Protein AF-A0A1V5UST1-F1 (afdb_monomer)

Secondary structure (DSSP, 8-state):
---EE-SHHHHHHHHHHHHHH-GGGBHHHHHHHHHHT---SS--EEEEEPP-TT--PPPPSSS-PPPEE--SSHHHHHHHHHHHHTTGGGGGTPPB--EE----STTTTGGGGT--EEGGGTTEE-TT----HHHHHTSPPP-TTSTTHHHHHHHHHHHHHHS-TTSEEPPP----HHHHHHHHHGGGGGTHHHH-HHHHHHHHHHHHHHHHHHHHHHHHHH-TTTB-HHHHH--EEE--GGGGS-HHHIIIIIHHHHHHHHHHSSSEEEE-TT-HHHHHHHHHH-TTEEEEEE-----TTSS----HHHHHHHHTTS--EEEEEEEPPTT-HHHHHHHHHHHHTT-S-EEEEEEETT--GGGHHHHHHHHHHHHHHHHHHH--

Mean predicted aligned error: 3.85 Å

pLDDT: mean 93.82, std 6.82, range [55.47, 98.75]

Nearest PDB structures (foldseek):
  5gqd-assembly1_B  TM=5.540E-01  e=2.462E-01  Streptomyces olivaceoviridis
  5gqe-assembly1_A  TM=5.355E-01  e=2.601E-01  Streptomyces olivaceoviridis
  1isz-assembly1_A  TM=5.751E-01  e=4.044E-01  Streptomyces olivaceoviridis
  1v6u-assembly1_B  TM=5.631E-01  e=7.417E-01  Streptomyces olivaceoviridis
  3n3a-assembly1_C  TM=2.965E-01  e=8.752E-01  Escherichia coli K-12

Structure (mmCIF, N/CA/C/O backbone):
data_AF-A0A1V5UST1-F1
#
_entry.id   AF-A0A1V5UST1-F1
#
loop_
_atom_site.group_PDB
_atom_site.id
_atom_site.type_symbol
_atom_site.label_atom_id
_atom_site.label_alt_id
_atom_site.label_comp_id
_atom_site.label_asym_id
_atom_site.label_entity_id
_atom_site.label_seq_id
_atom_site.pdbx_PDB_ins_code
_atom_site.Cartn_x
_atom_site.Cartn_y
_atom_site.Cartn_z
_atom_site.occupancy
_atom_site.B_iso_or_equiv
_atom_site.auth_seq_id
_atom_site.auth_comp_id
_atom_site.auth_asym_id
_atom_site.auth_atom_id
_atom_site.pdbx_PDB_model_num
ATOM 1 N N . MET A 1 1 ? -13.235 21.305 25.704 1.00 62.50 1 MET A N 1
ATOM 2 C CA . MET A 1 1 ? -11.859 21.741 25.385 1.00 62.50 1 MET A CA 1
ATOM 3 C C . MET A 1 1 ? -11.187 20.579 24.690 1.00 62.50 1 MET A C 1
ATOM 5 O O . MET A 1 1 ? -11.331 19.469 25.188 1.00 62.50 1 MET A O 1
ATOM 9 N N . ASN A 1 2 ? -10.539 20.810 23.550 1.00 85.31 2 ASN A N 1
ATOM 10 C CA . ASN A 1 2 ? -9.774 19.757 22.883 1.00 85.31 2 ASN A CA 1
ATOM 11 C C . ASN A 1 2 ? -8.588 19.376 23.776 1.00 85.31 2 ASN A C 1
ATOM 13 O O . ASN A 1 2 ? -7.996 20.248 24.414 1.00 85.31 2 ASN A O 1
ATOM 17 N N . LEU A 1 3 ? -8.285 18.081 23.866 1.00 93.94 3 LEU A N 1
ATOM 18 C CA . LEU A 1 3 ? -7.100 17.597 24.569 1.00 93.94 3 LEU A CA 1
ATOM 19 C C . LEU A 1 3 ? -5.856 18.216 23.914 1.00 93.94 3 LEU A C 1
ATOM 21 O O . LEU A 1 3 ? -5.727 18.167 22.693 1.00 93.94 3 LEU A O 1
ATOM 25 N N . GLN A 1 4 ? -4.967 18.798 24.720 1.00 97.25 4 GLN A N 1
ATOM 26 C CA . GLN A 1 4 ? -3.701 19.371 24.260 1.00 97.25 4 GLN A CA 1
ATOM 27 C C . GLN A 1 4 ? -2.542 18.513 24.758 1.00 97.25 4 GLN A C 1
ATOM 29 O O . GLN A 1 4 ? -2.404 18.325 25.967 1.00 97.25 4 GLN A O 1
ATOM 34 N N . LEU A 1 5 ? -1.711 18.037 23.836 1.00 98.00 5 LEU A N 1
ATOM 35 C CA . LEU A 1 5 ? -0.495 17.281 24.122 1.00 98.00 5 LEU A CA 1
ATOM 36 C C . LEU A 1 5 ? 0.701 18.231 24.117 1.00 98.00 5 LEU A C 1
ATOM 38 O O . LEU A 1 5 ? 0.893 18.998 23.174 1.00 98.00 5 LEU A O 1
ATOM 42 N N . LYS A 1 6 ? 1.499 18.192 25.178 1.00 98.06 6 LYS A N 1
ATOM 43 C CA . LYS A 1 6 ? 2.580 19.144 25.469 1.00 98.06 6 LYS A CA 1
ATOM 44 C C . LYS A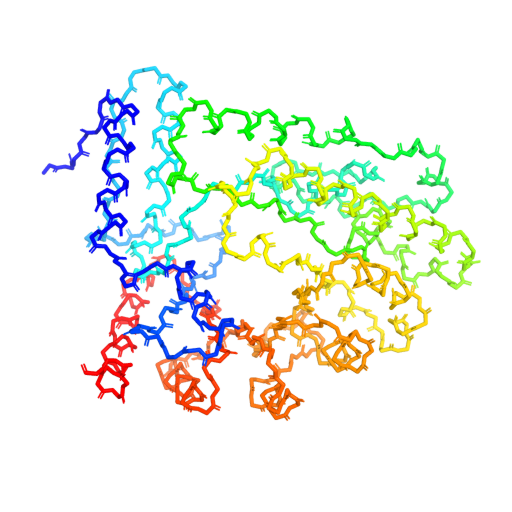 1 6 ? 3.974 18.539 25.339 1.00 98.06 6 LYS A C 1
ATOM 46 O O . LYS A 1 6 ? 4.952 19.260 25.518 1.00 98.06 6 LYS A O 1
ATOM 51 N N . SER A 1 7 ? 4.070 17.248 25.025 1.00 98.31 7 SER A N 1
ATOM 52 C CA . SER A 1 7 ? 5.328 16.561 24.720 1.00 98.31 7 SER A CA 1
ATOM 53 C C . SER A 1 7 ? 5.111 15.375 23.778 1.00 98.31 7 SER A C 1
ATOM 55 O O . SER A 1 7 ? 3.993 14.867 23.641 1.00 98.31 7 SER A O 1
ATOM 57 N N . LEU A 1 8 ? 6.192 14.892 23.166 1.00 98.44 8 LEU A N 1
ATOM 58 C CA . LEU A 1 8 ? 6.195 13.660 22.379 1.00 98.44 8 LEU A CA 1
ATOM 59 C C . LEU A 1 8 ? 5.793 12.447 23.226 1.00 98.44 8 LEU A C 1
ATOM 61 O O . LEU A 1 8 ? 5.056 11.590 22.750 1.00 98.44 8 LEU A O 1
ATOM 65 N N . SER A 1 9 ? 6.220 12.391 24.489 1.00 98.56 9 SER A N 1
ATOM 66 C CA . SER A 1 9 ? 5.853 11.303 25.405 1.00 98.56 9 SER A CA 1
ATOM 67 C C . SER A 1 9 ? 4.337 11.231 25.628 1.00 98.56 9 SER A C 1
ATOM 69 O O . SER A 1 9 ? 3.744 10.158 25.514 1.00 98.56 9 SER A O 1
ATOM 71 N N . GLU A 1 10 ? 3.687 12.381 25.851 1.00 98.56 10 GLU A N 1
ATOM 72 C CA . GLU A 1 10 ? 2.223 12.453 25.962 1.00 98.56 10 GLU A CA 1
ATOM 73 C C . GLU A 1 10 ? 1.537 11.990 24.667 1.00 98.56 10 GLU A C 1
ATOM 75 O O . GLU A 1 10 ? 0.551 11.255 24.724 1.00 98.56 10 GLU A O 1
ATOM 80 N N . ALA A 1 11 ? 2.071 12.363 23.500 1.00 98.56 11 ALA A N 1
ATOM 81 C CA . ALA A 1 11 ? 1.540 11.939 22.205 1.00 98.56 11 ALA A CA 1
ATOM 82 C C . ALA A 1 11 ? 1.676 10.429 21.964 1.00 98.56 11 ALA A C 1
ATOM 84 O O . ALA A 1 11 ? 0.726 9.791 21.505 1.00 98.56 11 ALA A O 1
ATOM 85 N N . ILE A 1 12 ? 2.826 9.848 22.310 1.00 98.75 12 ILE A N 1
ATOM 86 C CA . ILE A 1 12 ? 3.083 8.404 22.246 1.00 98.75 12 ILE A CA 1
ATOM 87 C C . ILE A 1 12 ? 2.102 7.657 23.148 1.00 98.75 12 ILE A C 1
ATOM 89 O O . ILE A 1 12 ? 1.426 6.734 22.692 1.00 98.75 12 ILE A O 1
ATOM 93 N N . GLN A 1 13 ? 1.985 8.077 24.410 1.00 98.69 13 GLN A N 1
ATOM 94 C CA . GLN A 1 13 ? 1.100 7.438 25.377 1.00 98.69 13 GLN A CA 1
ATOM 95 C C . GLN A 1 13 ? -0.365 7.523 24.942 1.00 98.69 13 GLN A C 1
ATOM 97 O O . GLN A 1 13 ? -1.060 6.508 24.953 1.00 98.69 13 GLN A O 1
ATOM 102 N N . TRP A 1 14 ? -0.823 8.706 24.527 1.00 98.25 14 TRP A N 1
ATOM 103 C CA . TRP A 1 14 ? -2.184 8.893 24.030 1.00 98.25 14 TRP A CA 1
ATOM 104 C C . TRP A 1 14 ? -2.473 7.984 22.833 1.00 98.25 14 TRP A C 1
ATOM 106 O O . TRP A 1 14 ? -3.522 7.344 22.789 1.00 98.25 14 TRP A O 1
ATOM 116 N N . THR A 1 15 ? -1.534 7.888 21.889 1.00 98.56 15 THR A N 1
ATOM 117 C CA . THR A 1 15 ? -1.684 7.072 20.678 1.00 98.56 15 THR A CA 1
ATOM 118 C C . THR A 1 15 ? -1.804 5.586 21.019 1.00 98.56 15 THR A C 1
ATOM 120 O O . THR A 1 15 ? -2.719 4.923 20.536 1.00 98.56 15 THR A O 1
ATOM 123 N N . LEU A 1 16 ? -0.939 5.065 21.899 1.00 98.56 16 LEU A N 1
ATOM 124 C CA . LEU A 1 16 ? -0.992 3.665 22.339 1.00 98.56 16 LEU A CA 1
ATOM 125 C C . LEU A 1 16 ? -2.285 3.346 23.092 1.00 98.56 16 LEU A C 1
ATOM 127 O O . LEU A 1 16 ? -2.930 2.343 22.802 1.00 98.56 16 LEU A O 1
ATOM 131 N N . GLN A 1 17 ? -2.680 4.206 24.034 1.00 98.25 17 GLN A N 1
ATOM 132 C CA . GLN A 1 17 ? -3.914 4.024 24.803 1.00 98.25 17 GLN A CA 1
ATOM 133 C C . GLN A 1 17 ? -5.150 4.071 23.907 1.00 98.25 17 GLN A C 1
ATOM 135 O O . GLN A 1 17 ? -6.074 3.285 24.091 1.00 98.25 17 GLN A O 1
ATOM 140 N N . THR A 1 18 ? -5.152 4.969 22.924 1.00 98.00 18 THR A N 1
ATOM 141 C CA . THR A 1 18 ? -6.218 5.067 21.928 1.00 98.00 18 THR A CA 1
ATOM 142 C C . THR A 1 18 ? -6.311 3.788 21.107 1.00 98.00 18 THR A C 1
ATOM 144 O O . THR A 1 18 ? -7.387 3.213 21.008 1.00 98.00 18 THR A O 1
ATOM 147 N N . PHE A 1 19 ? -5.195 3.310 20.555 1.00 97.88 19 PHE A N 1
ATOM 148 C CA . PHE A 1 19 ? -5.190 2.086 19.758 1.00 97.88 19 PHE A CA 1
ATOM 149 C C . PHE A 1 19 ? -5.654 0.870 20.576 1.00 97.88 19 PHE A C 1
ATOM 151 O O . PHE A 1 19 ? -6.506 0.111 20.129 1.00 97.88 19 PHE A O 1
ATOM 158 N N . GLN A 1 20 ? -5.185 0.742 21.822 1.00 97.56 20 GLN A N 1
ATOM 159 C CA . GLN A 1 20 ? -5.613 -0.314 22.748 1.00 97.56 20 GLN A CA 1
ATOM 160 C C . GLN A 1 20 ? -7.101 -0.244 23.119 1.00 97.56 20 GLN A C 1
ATOM 162 O O . GLN A 1 20 ? -7.693 -1.274 23.434 1.00 97.56 20 GLN A O 1
ATOM 167 N N . ALA A 1 21 ? -7.703 0.947 23.105 1.00 97.44 21 ALA A N 1
ATOM 168 C CA . ALA A 1 21 ? -9.131 1.134 23.354 1.00 97.44 21 ALA A CA 1
ATOM 169 C C . ALA A 1 21 ? -10.012 0.774 22.144 1.00 97.44 21 ALA A C 1
ATOM 171 O O . ALA A 1 21 ? -11.225 0.667 22.309 1.00 97.44 21 ALA A O 1
ATOM 172 N N . HIS A 1 22 ? -9.406 0.572 20.969 1.00 96.88 22 HIS A N 1
ATOM 173 C CA . HIS A 1 22 ? -10.076 0.241 19.711 1.00 96.88 22 HIS A CA 1
ATOM 174 C C . HIS A 1 22 ? -9.526 -1.049 19.088 1.00 96.88 22 HIS A C 1
ATOM 176 O O . HIS A 1 22 ? -9.090 -1.038 17.930 1.00 96.88 22 HIS A O 1
ATOM 182 N N . PRO A 1 23 ? -9.528 -2.181 19.820 1.00 96.44 23 PRO A N 1
ATOM 183 C CA . PRO A 1 23 ? -9.048 -3.443 19.270 1.00 96.44 23 PRO A CA 1
ATOM 184 C C . PRO A 1 23 ? -9.829 -3.824 18.004 1.00 96.44 23 PRO A C 1
ATOM 186 O O . PRO A 1 23 ? -9.244 -4.367 17.075 1.00 96.44 23 PRO A O 1
ATOM 189 N N . GLU A 1 24 ? -11.104 -3.428 17.897 1.00 95.50 24 GLU A N 1
ATOM 190 C CA . GLU A 1 24 ? -11.960 -3.645 16.728 1.00 95.50 24 GLU A CA 1
ATOM 191 C C . GLU A 1 24 ? -11.518 -2.964 15.436 1.00 95.50 24 GLU A C 1
ATOM 193 O O . GLU A 1 24 ? -12.075 -3.222 14.362 1.00 95.50 24 GLU A O 1
ATOM 198 N N . ARG A 1 25 ? -10.513 -2.096 15.537 1.00 96.31 25 ARG A N 1
ATOM 199 C CA . ARG A 1 25 ? -9.907 -1.370 14.426 1.00 96.31 25 ARG A CA 1
ATOM 200 C C . ARG A 1 25 ? -8.466 -1.792 14.172 1.00 96.31 25 ARG A C 1
ATOM 202 O O . ARG A 1 25 ? -7.830 -1.186 13.321 1.00 96.31 25 ARG A O 1
ATOM 209 N N . ASP A 1 26 ? -7.949 -2.817 14.842 1.00 97.12 26 ASP A N 1
ATOM 210 C CA . ASP A 1 26 ? -6.608 -3.334 14.574 1.00 97.12 26 ASP A CA 1
ATOM 211 C C . ASP A 1 26 ? -6.561 -4.080 13.229 1.00 97.12 26 ASP A C 1
ATOM 213 O O . ASP A 1 26 ? -7.007 -5.228 13.106 1.00 97.12 26 ASP A O 1
ATOM 217 N N . TYR A 1 27 ? -6.017 -3.414 12.206 1.00 96.62 27 TYR A N 1
ATOM 218 C CA . TYR A 1 27 ? -5.862 -4.009 10.882 1.00 96.62 27 TYR A CA 1
ATOM 219 C C . TYR A 1 27 ? -4.876 -5.179 10.882 1.00 96.62 27 TYR A C 1
ATOM 221 O O . TYR A 1 27 ? -5.142 -6.174 10.216 1.00 96.62 27 TYR A O 1
ATOM 229 N N . ASP A 1 28 ? -3.762 -5.090 11.613 1.00 96.06 28 ASP A N 1
ATOM 230 C CA . ASP A 1 28 ? -2.690 -6.094 11.552 1.00 96.06 28 ASP A CA 1
ATOM 231 C C . ASP A 1 28 ? -3.187 -7.435 12.108 1.00 96.06 28 ASP A C 1
ATOM 233 O O . ASP A 1 28 ? -3.050 -8.475 11.460 1.00 96.06 28 ASP A O 1
ATOM 237 N N . THR A 1 29 ? -3.897 -7.395 13.242 1.00 96.31 29 THR A N 1
ATOM 238 C CA . THR A 1 29 ? -4.569 -8.575 13.809 1.00 96.31 29 THR A CA 1
ATOM 239 C C . THR A 1 29 ? -5.602 -9.151 12.837 1.00 96.31 29 THR A C 1
ATOM 241 O O . THR A 1 29 ? -5.672 -10.368 12.634 1.00 96.31 29 THR A O 1
ATOM 244 N N . ALA A 1 30 ? -6.421 -8.301 12.213 1.00 95.44 30 ALA A N 1
ATOM 245 C CA . ALA A 1 30 ? -7.429 -8.766 11.269 1.00 95.44 30 ALA A CA 1
ATOM 246 C C . ALA A 1 30 ? -6.804 -9.405 10.025 1.00 95.44 30 ALA A C 1
ATOM 248 O O . ALA A 1 30 ? -7.239 -10.473 9.589 1.00 95.44 30 ALA A O 1
ATOM 249 N N . PHE A 1 31 ? -5.762 -8.788 9.483 1.00 96.00 31 PHE A N 1
ATOM 250 C CA . PHE A 1 31 ? -5.012 -9.295 8.350 1.00 96.00 31 PHE A CA 1
ATOM 251 C C . PHE A 1 31 ? -4.365 -10.644 8.677 1.00 96.00 31 PHE A C 1
ATOM 253 O O . PHE A 1 31 ? -4.507 -11.591 7.907 1.00 96.00 31 PHE A O 1
ATOM 260 N N . GLU A 1 32 ? -3.725 -10.782 9.841 1.00 97.12 32 GLU A N 1
ATOM 261 C CA . GLU A 1 32 ? -3.116 -12.039 10.284 1.00 97.12 32 GLU A CA 1
ATOM 262 C C . GLU A 1 32 ? -4.150 -13.171 10.396 1.00 97.12 32 GLU A C 1
ATOM 264 O O . GLU A 1 32 ? -3.914 -14.288 9.924 1.00 97.12 32 GLU A O 1
ATOM 269 N N . LEU A 1 33 ? -5.318 -12.902 10.985 1.00 96.75 33 LEU A N 1
ATOM 270 C CA . LEU A 1 33 ? -6.403 -13.884 11.066 1.00 96.75 33 LEU A CA 1
ATOM 271 C C . LEU A 1 33 ? -6.920 -14.263 9.671 1.00 96.75 33 LEU A C 1
ATOM 273 O O . LEU A 1 33 ? -7.087 -15.452 9.390 1.00 96.75 33 LEU A O 1
ATOM 277 N N . ALA A 1 34 ? -7.098 -13.282 8.779 1.00 95.56 34 ALA A N 1
ATOM 278 C CA . ALA A 1 34 ? -7.491 -13.515 7.390 1.00 95.56 34 ALA A CA 1
ATOM 279 C C . ALA A 1 34 ? -6.472 -14.404 6.670 1.00 95.56 34 ALA A C 1
ATOM 281 O O . ALA A 1 34 ? -6.824 -15.412 6.060 1.00 95.56 34 ALA A O 1
ATOM 282 N N . TYR A 1 35 ? -5.190 -14.074 6.804 1.00 96.19 35 TYR A N 1
ATOM 283 C CA . TYR A 1 35 ? -4.079 -14.820 6.236 1.00 96.19 35 TYR A CA 1
ATOM 284 C C . TYR A 1 35 ? -3.985 -16.248 6.785 1.00 96.19 35 TYR A C 1
ATOM 286 O O . TYR A 1 35 ? -3.586 -17.174 6.078 1.00 96.19 35 TYR A O 1
ATOM 294 N N . LYS A 1 36 ? -4.382 -16.482 8.035 1.00 96.19 36 LYS A N 1
ATOM 295 C CA . LYS A 1 36 ? -4.464 -17.832 8.610 1.00 96.19 36 LYS A CA 1
ATOM 296 C C . LYS A 1 36 ? -5.754 -18.565 8.228 1.00 96.19 36 LYS A C 1
ATOM 298 O O . LYS A 1 36 ? -5.834 -19.776 8.420 1.00 96.19 36 LYS A O 1
ATOM 303 N N . GLY A 1 37 ? -6.724 -17.882 7.618 1.00 95.44 37 GLY A N 1
ATOM 304 C CA . GLY A 1 37 ? -8.047 -18.430 7.322 1.00 95.44 37 GLY A CA 1
ATOM 305 C C . GLY A 1 37 ? -8.866 -18.686 8.586 1.00 95.44 37 GLY A C 1
ATOM 306 O O . GLY A 1 37 ? -9.623 -19.653 8.641 1.00 95.44 37 GLY A O 1
ATOM 307 N N . LEU A 1 38 ? -8.671 -17.853 9.607 1.00 95.12 38 LEU A N 1
ATOM 308 C CA . LEU A 1 38 ? -9.370 -17.918 10.883 1.00 95.12 38 LEU A CA 1
ATOM 309 C C . LEU A 1 38 ? -10.504 -16.886 10.927 1.00 95.12 38 LEU A C 1
ATOM 311 O O . LEU A 1 38 ? -10.371 -15.806 10.342 1.00 95.12 38 LEU A O 1
ATOM 315 N N . PRO A 1 39 ? -11.606 -17.186 11.638 1.00 93.38 39 PRO A N 1
ATOM 316 C CA . PRO A 1 39 ? -12.666 -16.214 11.850 1.00 93.38 39 PRO A CA 1
ATOM 317 C C . PRO A 1 39 ? -12.128 -15.002 12.607 1.00 93.38 39 PRO A C 1
ATOM 319 O O . PRO A 1 39 ? -11.247 -15.116 13.465 1.00 93.38 39 PRO A O 1
ATOM 322 N N . ARG A 1 40 ? -12.689 -13.835 12.296 1.00 91.81 40 ARG A N 1
ATOM 323 C CA . ARG A 1 40 ? -12.340 -12.573 12.945 1.00 91.81 40 ARG A CA 1
ATOM 324 C C . ARG A 1 40 ? -13.489 -12.092 13.813 1.00 91.81 40 ARG A C 1
ATOM 326 O O . ARG A 1 40 ? -14.638 -12.262 13.415 1.00 91.81 40 ARG A O 1
ATOM 333 N N . PRO A 1 41 ? -13.196 -11.452 14.954 1.00 89.75 41 PRO A N 1
ATOM 334 C CA . PRO A 1 41 ? -14.240 -10.900 15.809 1.00 89.75 41 PRO A CA 1
ATOM 335 C C . PRO A 1 41 ? -14.943 -9.680 15.191 1.00 89.75 41 PRO A C 1
ATOM 337 O O . PRO A 1 41 ? -16.041 -9.338 15.622 1.00 89.75 41 PRO A O 1
ATOM 340 N N . TRP A 1 42 ? -14.348 -9.046 14.173 1.00 92.25 42 TRP A N 1
ATOM 341 C CA . TRP A 1 42 ? -14.858 -7.826 13.541 1.00 92.25 42 TRP A CA 1
ATOM 342 C C . TRP A 1 42 ? -14.646 -7.867 12.019 1.00 92.25 42 TRP A C 1
ATOM 344 O O . TRP A 1 42 ? -13.720 -8.545 11.550 1.00 92.25 42 TRP A O 1
ATOM 354 N N . PRO A 1 43 ? -15.455 -7.134 11.227 1.00 88.81 43 PRO A N 1
ATOM 355 C CA . PRO A 1 43 ? -15.340 -7.163 9.769 1.00 88.81 43 PRO A CA 1
ATOM 356 C C . PRO A 1 43 ? -14.028 -6.528 9.288 1.00 88.81 43 PRO A C 1
ATOM 358 O O . PRO A 1 43 ? -13.408 -7.058 8.365 1.00 88.81 43 PRO A O 1
ATOM 361 N N . VAL A 1 44 ? -13.595 -5.444 9.952 1.00 85.94 44 VAL A N 1
ATOM 362 C CA . VAL A 1 44 ? -12.402 -4.634 9.638 1.00 85.94 44 VAL A CA 1
ATOM 363 C C . VAL A 1 44 ? -12.384 -4.245 8.157 1.00 85.94 44 VAL A C 1
ATOM 365 O O . VAL A 1 44 ? -11.574 -4.721 7.366 1.00 85.94 44 VAL A O 1
ATOM 368 N N . ILE A 1 45 ? -13.345 -3.397 7.784 1.00 94.56 45 ILE A N 1
ATOM 369 C CA . ILE A 1 45 ? -13.512 -2.880 6.422 1.00 94.56 45 ILE A CA 1
ATOM 370 C C . ILE A 1 45 ? -13.022 -1.440 6.318 1.00 94.56 45 ILE A C 1
ATOM 372 O O . ILE A 1 45 ? -13.306 -0.619 7.190 1.00 94.56 45 ILE A O 1
ATOM 376 N N . TYR A 1 46 ? -12.322 -1.123 5.235 1.00 96.00 46 TYR A N 1
ATOM 377 C CA . TYR A 1 46 ? -11.894 0.242 4.949 1.00 96.00 46 TYR A CA 1
ATOM 378 C C . TYR A 1 46 ? -12.899 0.927 4.020 1.00 96.00 46 TYR A C 1
ATOM 380 O O . TYR A 1 46 ? -13.218 0.391 2.963 1.00 96.00 46 TYR A O 1
ATOM 388 N N . LEU A 1 47 ? -13.393 2.107 4.390 1.00 95.62 47 LEU A N 1
ATOM 389 C CA . LEU A 1 47 ? -14.259 2.948 3.565 1.00 95.62 47 LEU A CA 1
ATOM 390 C C . LEU A 1 47 ? -13.561 4.278 3.272 1.00 95.62 47 LEU A C 1
ATOM 392 O O . LEU A 1 47 ? -13.276 5.051 4.189 1.00 95.62 47 LEU A O 1
ATOM 396 N N . SER A 1 48 ? -13.308 4.580 2.000 1.00 91.75 48 SER A N 1
ATOM 397 C CA . SER A 1 48 ? -12.694 5.845 1.585 1.00 91.75 48 SER A CA 1
ATOM 398 C C . SER A 1 48 ? -13.605 6.717 0.737 1.00 91.75 48 SER A C 1
ATOM 400 O O . SER A 1 48 ? -14.324 6.256 -0.149 1.00 91.75 48 SER A O 1
ATOM 402 N N . GLU A 1 49 ? -13.515 8.020 1.003 1.00 89.00 49 GLU A N 1
ATOM 403 C CA . GLU A 1 49 ? -13.909 9.067 0.063 1.00 89.00 49 GLU A CA 1
ATOM 404 C C . GLU A 1 49 ? -12.926 9.123 -1.115 1.00 89.00 49 GLU A C 1
ATOM 406 O O . GLU A 1 49 ? -11.749 8.773 -0.974 1.00 89.00 49 GLU A O 1
ATOM 411 N N . TRP A 1 50 ? -13.393 9.583 -2.273 1.00 82.06 50 TRP A N 1
ATOM 412 C CA . TRP A 1 50 ? -12.521 9.798 -3.420 1.00 82.06 50 TRP A CA 1
ATOM 413 C C . TRP A 1 50 ? -11.682 11.058 -3.203 1.00 82.06 50 TRP A C 1
ATOM 415 O O . TRP A 1 50 ? -12.206 12.130 -2.886 1.00 82.06 50 TRP A O 1
ATOM 425 N N . PHE A 1 51 ? -10.367 10.964 -3.399 1.00 80.38 51 PHE A N 1
ATOM 426 C CA . PHE A 1 51 ? -9.515 12.143 -3.316 1.00 80.38 51 PHE A CA 1
ATOM 427 C C . PHE A 1 51 ? -9.723 13.030 -4.545 1.00 80.38 51 PHE A C 1
ATOM 429 O O . PHE A 1 51 ? -9.425 12.632 -5.672 1.00 80.38 51 PHE A O 1
ATOM 436 N N . ARG A 1 52 ? -10.190 14.262 -4.328 1.00 79.62 52 ARG A N 1
ATOM 437 C CA . ARG A 1 52 ? -10.239 15.289 -5.371 1.00 79.62 52 ARG A CA 1
ATOM 438 C C . ARG A 1 52 ? -9.512 16.543 -4.929 1.00 79.62 52 ARG A C 1
ATOM 440 O O . ARG A 1 52 ? -9.729 17.046 -3.830 1.00 79.62 52 ARG A O 1
ATOM 447 N N . THR A 1 53 ? -8.681 17.075 -5.816 1.00 78.88 53 THR A N 1
ATOM 448 C CA . THR A 1 53 ? -7.952 18.327 -5.583 1.00 78.88 53 THR A CA 1
ATOM 449 C C . THR A 1 53 ? -8.877 19.544 -5.534 1.00 78.88 53 THR A C 1
ATOM 451 O O . THR A 1 53 ? -8.528 20.539 -4.904 1.00 78.88 53 THR A O 1
ATOM 454 N N . ASP A 1 54 ? -10.062 19.464 -6.148 1.00 84.06 54 ASP A N 1
ATOM 455 C CA . ASP A 1 54 ? -11.087 20.512 -6.132 1.00 84.06 54 ASP A CA 1
ATOM 456 C C . ASP A 1 54 ? -12.073 20.401 -4.952 1.00 84.06 54 ASP A C 1
ATOM 458 O O . ASP A 1 54 ? -12.875 21.315 -4.737 1.00 84.06 54 ASP A O 1
ATOM 462 N N . ASP A 1 55 ? -12.002 19.334 -4.143 1.00 82.50 55 ASP A N 1
ATOM 463 C CA . ASP A 1 55 ? -12.835 19.195 -2.947 1.00 82.50 55 ASP A CA 1
ATOM 464 C C . ASP A 1 55 ? -12.290 20.043 -1.787 1.00 82.50 55 ASP A C 1
ATOM 466 O O . ASP A 1 55 ? -11.477 19.623 -0.957 1.00 82.50 55 ASP A O 1
ATOM 470 N N . THR A 1 56 ? -12.785 21.275 -1.729 1.00 83.38 56 THR A N 1
ATOM 471 C CA . THR A 1 56 ? -12.504 22.243 -0.661 1.00 83.38 56 THR A CA 1
ATOM 472 C C . THR A 1 56 ? -13.488 22.146 0.506 1.00 83.38 56 THR A C 1
ATOM 474 O O . THR A 1 56 ? -13.419 22.962 1.430 1.00 83.38 56 THR A O 1
ATOM 477 N N . THR A 1 57 ? -14.409 21.172 0.499 1.00 83.94 57 THR A N 1
ATOM 478 C CA . THR A 1 57 ? -15.408 21.062 1.564 1.00 83.94 57 THR A CA 1
ATOM 479 C C . THR A 1 57 ? -14.745 20.725 2.900 1.00 83.94 57 THR A C 1
ATOM 481 O O . THR A 1 57 ? -13.841 19.889 2.997 1.00 83.94 57 THR A O 1
ATOM 484 N N . LEU A 1 58 ? -15.172 21.430 3.950 1.00 76.88 58 LEU A N 1
ATOM 485 C CA . LEU A 1 58 ? -14.746 21.130 5.311 1.00 76.88 58 LEU A CA 1
ATOM 486 C C . LEU A 1 58 ? -15.439 19.851 5.775 1.00 76.88 58 LEU A C 1
ATOM 488 O O . LEU A 1 58 ? -16.639 19.673 5.551 1.00 76.88 58 LEU A O 1
ATOM 492 N N . ALA A 1 59 ? -14.688 18.988 6.456 1.00 73.25 59 ALA A N 1
ATOM 493 C CA . ALA A 1 59 ? -15.281 17.859 7.154 1.00 73.25 59 ALA A CA 1
ATOM 494 C C . ALA A 1 59 ? -16.295 18.383 8.198 1.00 73.25 59 ALA A C 1
ATOM 496 O O . ALA A 1 59 ? -16.009 19.379 8.876 1.00 73.25 59 ALA A O 1
ATOM 497 N N . PRO A 1 60 ? -17.486 17.772 8.313 1.00 74.12 60 PRO A N 1
ATOM 498 C CA . PRO A 1 60 ? -18.508 18.232 9.246 1.00 74.12 60 PRO A CA 1
ATOM 499 C C . PRO A 1 60 ? -18.011 18.178 10.708 1.00 74.12 60 PRO A C 1
ATOM 501 O O . PRO A 1 60 ? -17.254 17.279 11.050 1.00 74.12 60 PRO A O 1
ATOM 504 N N . PRO A 1 61 ? -18.425 19.100 11.602 1.00 60.03 61 PRO A N 1
ATOM 505 C CA . PRO A 1 61 ? -18.046 19.062 13.018 1.00 60.03 61 PRO A CA 1
ATOM 506 C C . PRO A 1 61 ? -18.659 17.863 13.765 1.00 60.03 61 PRO A C 1
ATOM 508 O O . PRO A 1 61 ? -19.753 17.412 13.426 1.00 60.03 61 PRO A O 1
ATOM 511 N N . GLY A 1 62 ? -18.005 17.406 14.841 1.00 56.16 62 GLY A N 1
ATOM 512 C CA . GLY A 1 62 ? -18.504 16.326 15.716 1.00 56.16 62 GLY A CA 1
ATOM 513 C C . GLY A 1 62 ? -17.895 14.944 15.456 1.00 56.16 62 GLY A C 1
ATOM 514 O O . GLY A 1 62 ? -18.416 13.942 15.937 1.00 56.16 62 GLY A O 1
ATOM 515 N N . GLU A 1 63 ? -16.811 14.890 14.687 1.00 66.94 63 GLU A N 1
ATOM 516 C CA . GLU A 1 63 ? -16.048 13.673 14.397 1.00 66.94 63 GLU A CA 1
ATOM 517 C C . GLU A 1 63 ? -15.003 13.434 15.488 1.00 66.94 63 GLU A C 1
ATOM 519 O O . GLU A 1 63 ? -14.663 14.350 16.237 1.00 66.94 63 GLU A O 1
ATOM 524 N N . TRP A 1 64 ? -14.477 12.212 15.565 1.00 80.81 64 TRP A N 1
ATOM 525 C CA . TRP A 1 64 ? -13.239 11.930 16.285 1.00 80.81 64 TRP A CA 1
ATOM 526 C C . TRP A 1 64 ? -12.195 13.009 15.967 1.00 80.81 64 TRP A C 1
ATOM 528 O O . TRP A 1 64 ? -11.746 13.145 14.825 1.00 80.81 64 TRP A O 1
ATOM 538 N N . THR A 1 65 ? -11.834 13.811 16.964 1.00 86.50 65 THR A N 1
ATOM 539 C CA . THR A 1 65 ? -10.821 14.850 16.804 1.00 86.50 65 THR A CA 1
ATOM 540 C C . THR A 1 65 ? -9.511 14.351 17.364 1.00 86.50 65 THR A C 1
ATOM 542 O O . THR A 1 65 ? -9.438 13.962 18.531 1.00 86.50 65 THR A O 1
ATOM 545 N N . LEU A 1 66 ? -8.464 14.441 16.553 1.00 92.12 66 LEU A N 1
ATOM 546 C CA . LEU A 1 66 ? -7.113 14.283 17.058 1.00 92.12 66 LEU A CA 1
ATOM 547 C C . LEU A 1 66 ? -6.819 15.393 18.085 1.00 92.12 66 LEU A C 1
ATOM 549 O O . LEU A 1 66 ? -7.296 16.522 17.916 1.00 92.12 66 LEU A O 1
ATOM 553 N N . PRO A 1 67 ? -6.067 15.091 19.154 1.00 95.19 67 PRO A N 1
ATOM 554 C CA . PRO A 1 67 ? -5.626 16.100 20.102 1.00 95.19 67 PRO A CA 1
ATOM 555 C C . PRO A 1 67 ? -4.776 17.173 19.417 1.00 95.19 67 PRO A C 1
ATOM 557 O O . PRO A 1 67 ? -4.089 16.927 18.425 1.00 95.19 67 PRO A O 1
ATOM 560 N N . GLU A 1 68 ? -4.807 18.377 19.976 1.00 96.19 68 GLU A N 1
ATOM 561 C CA . GLU A 1 68 ? -3.954 19.475 19.538 1.00 96.19 68 GLU A CA 1
ATOM 562 C C . GLU A 1 68 ? -2.518 19.252 20.031 1.00 96.19 68 GLU A C 1
ATOM 564 O O . GLU A 1 68 ? -2.293 18.911 21.194 1.00 96.19 68 GLU A O 1
ATOM 569 N N . ILE A 1 69 ? -1.537 19.479 19.156 1.00 97.62 69 ILE A N 1
ATOM 570 C CA . ILE A 1 69 ? -0.114 19.427 19.504 1.00 97.62 69 ILE A CA 1
ATOM 571 C C . ILE A 1 69 ? 0.333 20.819 19.956 1.00 97.62 69 ILE A C 1
ATOM 573 O O . ILE A 1 69 ? 0.575 21.703 19.139 1.00 97.62 69 ILE A O 1
ATOM 577 N N . ALA A 1 70 ? 0.458 21.010 21.267 1.00 97.50 70 ALA A N 1
ATOM 578 C CA . ALA A 1 70 ? 0.880 22.255 21.909 1.00 97.50 70 AL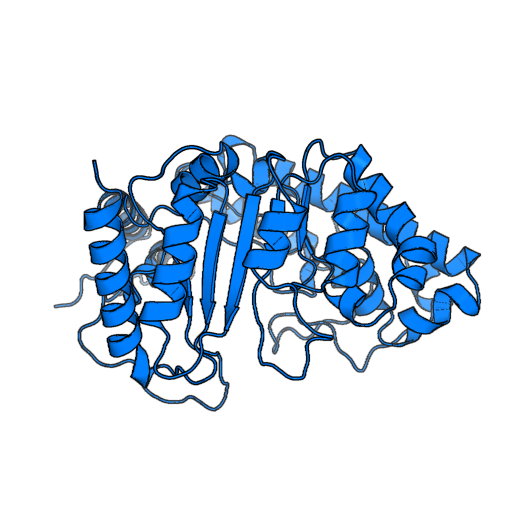A A CA 1
ATOM 579 C C . ALA A 1 70 ? 2.368 22.209 22.321 1.00 97.50 70 ALA A C 1
ATOM 581 O O . ALA A 1 70 ? 2.745 22.642 23.413 1.00 97.50 70 ALA A O 1
ATOM 582 N N . ILE A 1 71 ? 3.214 21.659 21.447 1.00 97.62 71 ILE A N 1
ATOM 583 C CA . ILE A 1 71 ? 4.661 21.503 21.647 1.00 97.62 71 ILE A CA 1
ATOM 584 C C . ILE A 1 71 ? 5.385 22.663 20.960 1.00 97.62 71 ILE A C 1
ATOM 586 O O . ILE A 1 71 ? 5.084 22.999 19.818 1.00 97.62 71 ILE A O 1
ATOM 590 N N . ARG A 1 72 ? 6.330 23.299 21.663 1.00 97.69 72 ARG A N 1
ATOM 591 C CA . ARG A 1 72 ? 7.075 24.457 21.131 1.00 97.69 72 ARG A CA 1
ATOM 592 C C . ARG A 1 72 ? 8.222 24.061 20.212 1.00 97.69 72 ARG A C 1
ATOM 594 O O . ARG A 1 72 ? 8.518 24.806 19.283 1.00 97.69 72 ARG A O 1
ATOM 601 N N . ASP A 1 73 ? 8.884 22.947 20.510 1.00 98.06 73 ASP A N 1
ATOM 602 C CA . ASP A 1 73 ? 9.973 22.445 19.685 1.00 98.06 73 ASP A CA 1
ATOM 603 C C . ASP A 1 73 ? 9.412 21.881 18.364 1.00 98.06 73 ASP A C 1
ATOM 605 O O . ASP A 1 73 ? 8.560 20.989 18.407 1.00 98.06 73 ASP A O 1
ATOM 609 N N . PRO A 1 74 ? 9.828 22.394 17.190 1.00 97.75 74 PRO A N 1
ATOM 610 C CA . PRO A 1 74 ? 9.243 21.979 15.916 1.00 97.75 74 PRO A CA 1
ATOM 611 C C . PRO A 1 74 ? 9.504 20.513 15.556 1.00 97.75 74 PRO A C 1
ATOM 613 O O . PRO A 1 74 ? 8.667 19.885 14.905 1.00 97.75 74 PRO A O 1
ATOM 616 N N . GLU A 1 75 ? 10.655 19.965 15.946 1.00 97.19 75 GLU A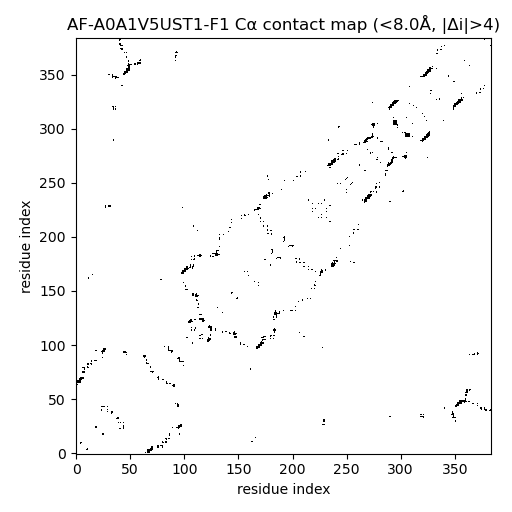 N 1
ATOM 617 C CA . GLU A 1 75 ? 11.021 18.584 15.638 1.00 97.19 75 GLU A CA 1
ATOM 618 C C . GLU A 1 75 ? 10.215 17.612 16.501 1.00 97.19 75 GLU A C 1
ATOM 620 O O . GLU A 1 75 ? 9.595 16.680 15.981 1.00 97.19 75 GLU A O 1
ATOM 625 N N . GLU A 1 76 ? 10.130 17.885 17.800 1.00 98.19 76 GLU A N 1
ATOM 626 C CA . GLU A 1 76 ? 9.295 17.139 18.733 1.00 98.19 76 GLU A CA 1
ATOM 627 C C . GLU A 1 76 ? 7.810 17.234 18.347 1.00 98.19 76 GLU A C 1
ATOM 629 O O . GLU A 1 76 ? 7.108 16.221 18.331 1.00 98.19 76 GLU A O 1
ATOM 634 N N . ALA A 1 77 ? 7.332 18.419 17.947 1.00 98.19 77 ALA A N 1
ATOM 635 C CA . ALA A 1 77 ? 5.969 18.617 17.457 1.00 98.19 77 ALA A CA 1
ATOM 636 C C . ALA A 1 77 ? 5.677 17.792 16.193 1.00 98.19 77 ALA A C 1
ATOM 638 O O . ALA A 1 77 ? 4.607 17.189 16.084 1.00 98.19 77 ALA A O 1
ATOM 639 N N . ARG A 1 78 ? 6.629 17.717 15.250 1.00 97.75 78 ARG A N 1
ATOM 640 C CA . ARG A 1 78 ? 6.516 16.879 14.045 1.00 97.75 78 ARG A CA 1
ATOM 641 C C . ARG A 1 78 ? 6.393 15.400 14.409 1.00 97.75 78 ARG A C 1
ATOM 643 O O . ARG A 1 78 ? 5.518 14.720 13.878 1.00 97.75 78 ARG A O 1
ATOM 650 N N . LEU A 1 79 ? 7.248 14.900 15.301 1.00 98.19 79 LEU A N 1
ATOM 651 C CA . LEU A 1 79 ? 7.211 13.506 15.757 1.00 98.19 79 LEU A CA 1
ATOM 652 C C . LEU A 1 79 ? 5.897 13.193 16.491 1.00 98.19 79 LEU A C 1
ATOM 654 O O . LEU A 1 79 ? 5.266 12.171 16.223 1.00 98.19 79 LEU A O 1
ATOM 658 N N . ALA A 1 80 ? 5.434 14.099 17.352 1.00 98.44 80 ALA A N 1
ATOM 659 C CA . ALA A 1 80 ? 4.159 13.957 18.047 1.00 98.44 80 ALA A CA 1
ATOM 660 C C . ALA A 1 80 ? 2.981 13.901 17.062 1.00 98.44 80 ALA A C 1
ATOM 662 O O . ALA A 1 80 ? 2.097 13.054 17.197 1.00 98.44 80 ALA A O 1
ATOM 663 N N . ALA A 1 81 ? 2.997 14.751 16.031 1.00 97.88 81 ALA A N 1
ATOM 664 C CA . ALA A 1 81 ? 1.996 14.730 14.973 1.00 97.88 81 ALA A CA 1
ATOM 665 C C . ALA A 1 81 ? 2.012 13.412 14.184 1.00 97.88 81 ALA A C 1
ATOM 667 O O . ALA A 1 81 ? 0.944 12.905 13.852 1.00 97.88 81 ALA A O 1
ATOM 668 N N . LEU A 1 82 ? 3.185 12.831 13.900 1.00 97.50 82 LEU A N 1
ATOM 669 C CA . LEU A 1 82 ? 3.277 11.523 13.238 1.00 97.50 82 LEU A CA 1
ATOM 670 C C . LEU A 1 82 ? 2.596 10.422 14.057 1.00 97.50 82 LEU A C 1
ATOM 672 O O . LEU A 1 82 ? 1.788 9.687 13.497 1.00 97.50 82 LEU A O 1
ATOM 676 N N . ALA A 1 83 ? 2.870 10.339 15.363 1.00 98.25 83 ALA A N 1
ATOM 677 C CA . ALA A 1 83 ? 2.226 9.356 16.237 1.00 98.25 83 ALA A CA 1
ATOM 678 C C . ALA A 1 83 ? 0.705 9.536 16.266 1.00 98.25 83 ALA A C 1
ATOM 680 O O . ALA A 1 83 ? -0.038 8.607 15.964 1.00 98.25 83 ALA A O 1
ATOM 681 N N . VAL A 1 84 ? 0.241 10.755 16.547 1.00 98.00 84 VAL A N 1
ATOM 682 C CA . VAL A 1 84 ? -1.193 11.049 16.664 1.00 98.00 84 VAL A CA 1
ATOM 683 C C . VAL A 1 84 ? -1.937 10.789 15.351 1.00 98.00 84 VAL A C 1
ATOM 685 O O . VAL A 1 84 ? -3.058 10.280 15.365 1.00 98.00 84 VAL A O 1
ATOM 688 N N . ASN A 1 85 ? -1.314 11.080 14.206 1.00 96.94 85 ASN A N 1
ATOM 689 C CA . ASN A 1 85 ? -1.916 10.855 12.892 1.00 96.94 85 ASN A CA 1
ATOM 690 C C . ASN A 1 85 ? -2.143 9.376 12.556 1.00 96.94 85 ASN A C 1
ATOM 692 O O . ASN A 1 85 ? -2.989 9.106 11.702 1.00 96.94 85 ASN A O 1
ATOM 696 N N . LEU A 1 86 ? -1.489 8.424 13.237 1.00 97.50 86 LEU A N 1
ATOM 697 C CA . LEU A 1 86 ? -1.819 7.000 13.091 1.00 97.50 86 LEU A CA 1
ATOM 698 C C . LEU A 1 86 ? -3.280 6.717 13.466 1.00 97.50 86 LEU A C 1
ATOM 700 O O . LEU A 1 86 ? -3.892 5.818 12.904 1.00 97.50 86 LEU A O 1
ATOM 704 N N . MET A 1 87 ? -3.871 7.514 14.363 1.00 97.50 87 MET A N 1
ATOM 705 C CA . MET A 1 87 ? -5.268 7.372 14.799 1.00 97.50 87 MET A CA 1
ATOM 706 C C . MET A 1 87 ? -6.269 8.083 13.882 1.00 97.50 87 MET A C 1
ATOM 708 O O . MET A 1 87 ? -7.473 8.042 14.130 1.00 97.50 87 MET A O 1
ATOM 712 N N . ARG A 1 88 ? -5.810 8.757 12.821 1.00 94.94 88 ARG A N 1
ATOM 713 C CA . ARG A 1 88 ? -6.688 9.468 11.881 1.00 94.94 88 ARG A CA 1
ATOM 714 C C . ARG A 1 88 ? -7.781 8.585 11.251 1.00 94.94 88 ARG A C 1
ATOM 716 O O . ARG A 1 88 ? -8.884 9.113 11.089 1.00 94.94 88 ARG A O 1
ATOM 723 N N . PRO A 1 89 ? -7.548 7.298 10.910 1.00 95.12 89 PRO A N 1
ATOM 724 C CA . PRO A 1 89 ? -8.592 6.433 10.355 1.00 95.12 89 PRO A CA 1
ATOM 725 C C . PRO A 1 89 ? -9.841 6.312 11.241 1.00 95.12 89 PRO A C 1
ATOM 727 O O . PRO A 1 89 ? -10.947 6.225 10.710 1.00 95.12 89 PRO A O 1
ATOM 730 N N . LEU A 1 90 ? -9.703 6.432 12.569 1.00 94.44 90 LEU A N 1
ATOM 731 C CA . LEU A 1 90 ? -10.829 6.372 13.510 1.00 94.44 90 LEU A CA 1
ATOM 732 C C . LEU A 1 90 ? -11.864 7.486 13.287 1.00 94.44 90 LEU A C 1
ATOM 734 O O . LEU A 1 90 ? -13.034 7.314 13.614 1.00 94.44 90 LEU A O 1
ATOM 738 N N . ALA A 1 91 ? -11.494 8.603 12.650 1.00 91.62 91 ALA A N 1
ATOM 739 C CA . ALA A 1 91 ? -12.463 9.631 12.256 1.00 91.62 91 ALA A CA 1
ATOM 740 C C . ALA A 1 91 ? -13.510 9.157 11.250 1.00 91.62 91 ALA A C 1
ATOM 742 O O . ALA A 1 91 ? -14.587 9.753 11.156 1.00 91.62 91 ALA A O 1
ATOM 743 N N . MET A 1 92 ? -13.216 8.068 10.552 1.00 91.06 92 MET A N 1
ATOM 744 C CA . MET A 1 92 ? -14.093 7.410 9.595 1.00 91.06 92 MET A CA 1
ATOM 745 C C . MET A 1 92 ? -14.553 6.034 10.073 1.00 91.06 92 MET A C 1
ATOM 747 O O . MET A 1 92 ? -15.121 5.294 9.279 1.00 91.06 92 MET A O 1
ATOM 751 N N . ASP A 1 93 ? -14.300 5.697 11.343 1.00 94.12 93 ASP A N 1
ATOM 752 C CA . ASP A 1 93 ? -14.452 4.346 11.888 1.00 94.12 93 ASP A CA 1
ATOM 753 C C . ASP A 1 93 ? -13.607 3.292 11.125 1.00 94.12 93 ASP A C 1
ATOM 755 O O . ASP A 1 93 ? -13.802 2.092 11.283 1.00 94.12 93 ASP A O 1
ATOM 759 N N . ASN A 1 94 ? -12.612 3.726 10.339 1.00 96.31 94 ASN A N 1
ATOM 760 C CA . ASN A 1 94 ? -11.769 2.835 9.547 1.00 96.31 94 ASN A CA 1
ATOM 761 C C . ASN A 1 94 ? -10.750 2.072 10.412 1.00 96.31 94 ASN A C 1
ATOM 763 O O . ASN A 1 94 ? -10.327 2.567 11.461 1.00 96.31 94 ASN A O 1
ATOM 767 N N . PRO A 1 95 ? -10.285 0.908 9.925 1.00 96.94 95 PRO A N 1
ATOM 768 C CA . PRO A 1 95 ? -9.150 0.197 10.484 1.00 96.94 95 PRO A CA 1
ATOM 769 C C . PRO A 1 95 ? -7.910 1.084 10.576 1.00 96.94 95 PRO A C 1
ATOM 771 O O . PRO A 1 95 ? -7.635 1.916 9.707 1.00 96.94 95 PRO A O 1
ATOM 774 N N . VAL A 1 96 ? -7.144 0.868 11.631 1.00 97.19 96 VAL A N 1
ATOM 775 C CA . VAL A 1 96 ? -5.872 1.512 11.908 1.00 97.19 96 VAL A CA 1
ATOM 776 C C . VAL A 1 96 ? -4.754 0.554 11.515 1.00 97.19 96 VAL A C 1
ATOM 778 O O . VAL A 1 96 ? -4.586 -0.510 12.108 1.00 97.19 96 VAL A O 1
ATOM 781 N N . HIS A 1 97 ? -3.952 0.974 10.542 1.00 95.69 97 HIS A N 1
ATOM 782 C CA . HIS A 1 97 ? -2.657 0.366 10.258 1.00 95.69 97 HIS A CA 1
ATOM 783 C C . HIS A 1 97 ? -1.635 1.001 11.205 1.00 95.69 97 HIS A C 1
ATOM 785 O O . HIS A 1 97 ? -1.200 2.135 10.991 1.00 95.69 97 HIS A O 1
ATOM 791 N N . PHE A 1 98 ? -1.316 0.318 12.306 1.00 97.19 98 PHE A N 1
ATOM 792 C CA . PHE A 1 98 ? -0.493 0.877 13.383 1.00 97.19 98 PHE A CA 1
ATOM 793 C C . PHE A 1 98 ? 1.008 0.832 13.064 1.00 97.19 98 PHE A C 1
ATOM 795 O O . PHE A 1 98 ? 1.800 0.182 13.750 1.00 97.19 98 PHE A O 1
ATOM 802 N N . GLY A 1 99 ? 1.416 1.533 12.009 1.00 97.19 99 GLY A N 1
ATOM 803 C CA . GLY A 1 99 ? 2.810 1.627 11.612 1.00 97.19 99 GLY A CA 1
ATOM 804 C C . GLY A 1 99 ? 3.127 2.897 10.836 1.00 97.19 99 GLY A C 1
ATOM 805 O O . GLY A 1 99 ? 2.282 3.469 10.151 1.00 97.19 99 GLY A O 1
ATOM 806 N N . PHE A 1 100 ? 4.371 3.357 10.938 1.00 97.88 100 PHE A N 1
ATOM 807 C CA . PHE A 1 100 ? 4.827 4.506 10.167 1.00 97.88 100 PHE A CA 1
ATOM 808 C C . PHE A 1 100 ? 5.156 4.102 8.725 1.00 97.88 100 PHE A C 1
ATOM 810 O O . PHE A 1 100 ? 5.939 3.168 8.533 1.00 97.88 100 PHE A O 1
ATOM 817 N N . PRO A 1 101 ? 4.630 4.806 7.709 1.00 95.06 101 PRO A N 1
ATOM 818 C CA . PRO A 1 101 ? 5.065 4.611 6.334 1.00 95.06 101 PRO A CA 1
ATOM 819 C C . PRO A 1 101 ? 6.484 5.158 6.140 1.00 95.06 101 PRO A C 1
ATOM 821 O O . PRO A 1 101 ? 6.862 6.169 6.737 1.00 95.06 101 PRO A O 1
ATOM 824 N N . THR A 1 102 ? 7.260 4.501 5.280 1.00 94.12 102 THR A N 1
ATOM 825 C CA . THR A 1 102 ? 8.648 4.884 4.963 1.00 94.12 102 THR A CA 1
ATOM 826 C C . THR A 1 102 ? 8.839 5.358 3.519 1.00 94.12 102 THR A C 1
ATOM 828 O O . THR A 1 102 ? 9.901 5.868 3.173 1.00 94.12 102 THR A O 1
ATOM 831 N N . GLY A 1 103 ? 7.810 5.235 2.673 1.00 87.88 103 GLY A N 1
ATOM 832 C CA . GLY A 1 103 ? 7.839 5.676 1.279 1.00 87.88 103 GLY A CA 1
ATOM 833 C C . GLY A 1 103 ? 7.444 7.141 1.103 1.00 87.88 103 GLY A C 1
ATOM 834 O O . GLY A 1 103 ? 6.658 7.690 1.875 1.00 87.88 103 GLY A O 1
ATOM 835 N N . PHE A 1 104 ? 7.944 7.755 0.032 1.00 92.31 104 PHE A N 1
ATOM 836 C CA . PHE A 1 104 ? 7.588 9.120 -0.368 1.00 92.31 104 PHE A CA 1
ATOM 837 C C . PHE A 1 104 ? 6.512 9.167 -1.465 1.00 92.31 104 PHE A C 1
ATOM 839 O O . PHE A 1 104 ? 6.073 10.251 -1.839 1.00 92.31 104 PHE A O 1
ATOM 846 N N . GLY A 1 105 ? 6.090 7.996 -1.954 1.00 91.69 105 GLY A N 1
ATOM 847 C CA . GLY A 1 105 ? 5.135 7.799 -3.045 1.00 91.69 105 GLY A CA 1
ATOM 848 C C . GLY A 1 105 ? 5.613 6.748 -4.057 1.00 91.69 105 GLY A C 1
ATOM 849 O O . GLY A 1 105 ? 6.658 6.125 -3.839 1.00 91.69 105 GLY A O 1
ATOM 850 N N . PRO A 1 106 ? 4.893 6.544 -5.173 1.00 91.44 106 PRO A N 1
ATOM 851 C CA . PRO A 1 106 ? 5.150 5.438 -6.103 1.00 91.44 106 PRO A CA 1
ATOM 852 C C . PRO A 1 106 ? 6.494 5.544 -6.843 1.00 91.44 106 PRO A C 1
ATOM 854 O O . PRO A 1 106 ? 7.035 4.536 -7.285 1.00 91.44 106 PRO A O 1
ATOM 857 N N . GLY A 1 107 ? 7.085 6.739 -6.955 1.00 94.62 107 GLY A N 1
ATOM 858 C CA . GLY A 1 107 ? 8.407 6.915 -7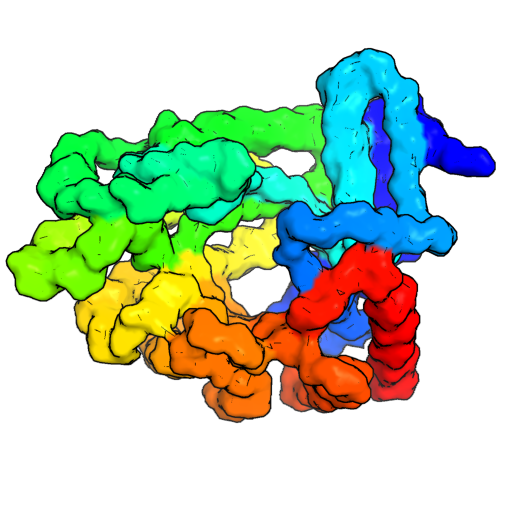.565 1.00 94.62 107 GLY A CA 1
ATOM 859 C C . GLY A 1 107 ? 9.582 6.657 -6.618 1.00 94.62 107 GLY A C 1
ATOM 860 O O . GLY A 1 107 ? 10.728 6.832 -7.029 1.00 94.62 107 GLY A O 1
ATOM 861 N N . THR A 1 108 ? 9.332 6.243 -5.367 1.00 93.25 108 THR A N 1
ATOM 862 C CA . THR A 1 108 ? 10.376 6.101 -4.334 1.00 93.25 108 THR A CA 1
ATOM 863 C C . THR A 1 108 ? 11.536 5.222 -4.796 1.00 93.25 108 THR A C 1
ATOM 865 O O . THR A 1 108 ? 12.693 5.642 -4.728 1.00 93.25 108 THR A O 1
ATOM 868 N N . LEU A 1 109 ? 11.233 4.020 -5.291 1.00 96.94 109 LEU A N 1
ATOM 869 C CA . LEU A 1 109 ? 12.251 3.099 -5.788 1.00 96.94 109 LEU A CA 1
ATOM 870 C C . LEU A 1 109 ? 12.665 3.424 -7.233 1.00 96.94 109 LEU A C 1
ATOM 872 O O . LEU A 1 109 ? 13.850 3.350 -7.557 1.00 96.94 109 LEU A O 1
ATOM 876 N N . ALA A 1 110 ? 11.733 3.876 -8.078 1.00 97.25 110 ALA A N 1
ATOM 877 C CA . ALA A 1 110 ? 12.019 4.246 -9.467 1.00 97.25 110 ALA A CA 1
ATOM 878 C C . ALA A 1 110 ? 13.109 5.330 -9.579 1.00 97.25 110 ALA A C 1
ATOM 880 O O . ALA A 1 110 ? 13.952 5.269 -10.472 1.00 97.25 110 ALA A O 1
ATOM 881 N N . ALA A 1 111 ? 13.158 6.279 -8.635 1.00 97.19 111 ALA A N 1
ATOM 882 C CA . ALA A 1 111 ? 14.198 7.307 -8.584 1.00 97.19 111 ALA A CA 1
ATOM 883 C C . ALA A 1 111 ? 15.620 6.724 -8.481 1.00 97.19 111 ALA A C 1
ATOM 885 O O . ALA A 1 111 ? 16.556 7.272 -9.059 1.00 97.19 111 ALA A O 1
ATOM 886 N N . SER A 1 112 ? 15.796 5.599 -7.779 1.00 97.44 112 SER A N 1
ATOM 887 C CA . SER A 1 112 ? 17.103 4.927 -7.690 1.00 97.44 112 SER A CA 1
ATOM 888 C C . SER A 1 112 ? 17.519 4.249 -9.000 1.00 97.44 112 SER A C 1
ATOM 890 O O . SER A 1 112 ? 18.704 4.050 -9.225 1.00 97.44 112 SER A O 1
ATOM 892 N N . LEU A 1 113 ? 16.557 3.962 -9.882 1.00 97.62 113 LEU A N 1
ATOM 893 C CA . LEU A 1 113 ? 16.759 3.381 -11.212 1.00 97.62 113 LEU A CA 1
ATOM 894 C C . LEU A 1 113 ? 16.907 4.450 -12.310 1.00 97.62 113 LEU A C 1
ATOM 896 O O . LEU A 1 113 ? 16.958 4.117 -13.491 1.00 97.62 113 LEU A O 1
ATOM 900 N N . GLY A 1 114 ? 16.964 5.732 -11.932 1.00 96.19 114 GLY A N 1
ATOM 901 C CA . GLY A 1 114 ? 17.131 6.851 -12.858 1.00 96.19 114 GLY A CA 1
ATOM 902 C C . GLY A 1 114 ? 15.834 7.524 -13.309 1.00 96.19 114 GLY A C 1
ATOM 903 O O . GLY A 1 114 ? 15.901 8.431 -14.136 1.00 96.19 114 GLY A O 1
ATOM 904 N N . ALA A 1 115 ? 14.666 7.142 -12.776 1.00 97.06 115 ALA A N 1
ATOM 905 C CA . ALA A 1 115 ? 13.433 7.876 -13.057 1.00 97.06 115 ALA A CA 1
ATOM 906 C C . ALA A 1 115 ? 13.497 9.294 -12.472 1.00 97.06 115 ALA A C 1
ATOM 908 O O . ALA A 1 115 ? 13.920 9.507 -11.331 1.00 97.06 115 ALA A O 1
ATOM 909 N N . ARG A 1 116 ? 12.996 10.274 -13.223 1.00 96.19 116 ARG A N 1
ATOM 910 C CA . ARG A 1 116 ? 12.726 11.606 -12.683 1.00 96.19 116 ARG A CA 1
ATOM 911 C C . ARG A 1 116 ? 11.420 11.570 -11.894 1.00 96.19 116 ARG A C 1
ATOM 913 O O . ARG A 1 116 ? 10.419 11.067 -12.390 1.00 96.19 116 ARG A O 1
ATOM 920 N N . VAL A 1 117 ? 11.416 12.127 -10.686 1.00 96.12 117 VAL A N 1
ATOM 921 C CA . VAL A 1 117 ? 10.232 12.191 -9.811 1.00 96.12 117 VAL A CA 1
ATOM 922 C C . VAL A 1 117 ? 9.846 13.635 -9.507 1.00 96.12 117 VAL A C 1
ATOM 924 O O . VAL A 1 117 ? 10.703 14.519 -9.515 1.00 96.12 117 VAL A O 1
ATOM 927 N N . MET A 1 118 ? 8.564 13.864 -9.222 1.00 95.75 118 MET A N 1
ATOM 928 C CA . MET A 1 118 ? 7.988 15.180 -8.933 1.00 95.75 118 MET A CA 1
ATOM 929 C C . MET A 1 118 ? 7.572 15.277 -7.453 1.00 95.75 118 MET A C 1
ATOM 931 O O . MET A 1 118 ? 6.502 14.775 -7.088 1.00 95.75 118 MET A O 1
ATOM 935 N N . PRO A 1 119 ? 8.392 15.877 -6.565 1.00 94.19 119 PRO A N 1
ATOM 936 C CA . PRO A 1 119 ? 8.099 15.969 -5.130 1.00 94.19 119 PRO A CA 1
ATOM 937 C C . PRO A 1 119 ? 6.748 16.622 -4.805 1.00 94.19 119 PRO A C 1
ATOM 939 O O . PRO A 1 119 ? 6.057 16.194 -3.883 1.00 94.19 119 PRO A O 1
ATOM 942 N N . GLU A 1 120 ? 6.339 17.619 -5.587 1.00 93.25 120 GLU A N 1
ATOM 943 C CA . GLU A 1 120 ? 5.068 18.337 -5.458 1.00 93.25 120 GLU A CA 1
ATOM 944 C C . GLU A 1 120 ? 3.835 17.458 -5.727 1.00 93.25 120 GLU A C 1
ATOM 946 O O . GLU A 1 120 ? 2.740 17.776 -5.265 1.00 93.25 120 GLU A O 1
ATOM 951 N N . PHE A 1 121 ? 4.023 16.324 -6.407 1.00 90.25 121 PHE A N 1
ATOM 952 C CA . PHE A 1 121 ? 3.001 15.308 -6.661 1.00 90.25 121 PHE A CA 1
ATOM 953 C C . PHE A 1 121 ? 3.292 14.018 -5.888 1.00 90.25 121 PHE A C 1
ATOM 955 O O . PHE A 1 121 ? 3.057 12.920 -6.390 1.00 90.25 121 PHE A O 1
ATOM 962 N N . GLY A 1 122 ? 3.851 14.138 -4.679 1.00 90.62 122 GLY A N 1
ATOM 963 C CA . GLY A 1 122 ? 4.158 12.983 -3.834 1.00 90.62 122 GLY A CA 1
ATOM 964 C C . GLY A 1 122 ? 5.170 12.051 -4.490 1.00 90.62 122 GLY A C 1
ATOM 965 O O . GLY A 1 122 ? 4.959 10.846 -4.531 1.00 90.62 122 GLY A O 1
ATOM 966 N N . TYR A 1 123 ? 6.225 12.621 -5.081 1.00 94.12 123 TYR A N 1
ATOM 967 C CA . TYR A 1 123 ? 7.307 11.880 -5.736 1.00 94.12 123 TYR A CA 1
ATOM 968 C C . TYR A 1 123 ? 6.814 10.891 -6.802 1.00 94.12 123 TYR A C 1
ATOM 970 O O . TYR A 1 123 ? 7.403 9.832 -7.009 1.00 94.12 123 TYR A O 1
ATOM 978 N N . THR A 1 124 ? 5.731 11.237 -7.495 1.00 93.44 124 THR A N 1
ATOM 979 C CA . THR A 1 124 ? 5.258 10.486 -8.662 1.00 93.44 124 THR A CA 1
ATOM 980 C C . THR A 1 124 ? 6.274 10.624 -9.809 1.00 93.44 124 THR A C 1
ATOM 982 O O . THR A 1 124 ? 6.833 11.715 -9.969 1.00 93.44 124 THR A O 1
ATOM 985 N N . PRO A 1 125 ? 6.543 9.565 -10.601 1.00 94.50 125 PRO A N 1
ATOM 986 C CA . PRO A 1 125 ? 7.384 9.664 -11.796 1.00 94.50 125 PRO A CA 1
ATOM 987 C C . PRO A 1 125 ? 6.889 10.743 -12.773 1.00 94.50 125 PRO A C 1
ATOM 989 O O . PRO A 1 125 ? 5.686 10.880 -12.988 1.00 94.50 125 PRO A O 1
ATOM 992 N N . ASP A 1 126 ? 7.812 11.515 -13.349 1.00 94.94 126 ASP A N 1
ATOM 993 C CA . ASP A 1 126 ? 7.529 12.547 -14.352 1.00 94.94 126 ASP A CA 1
ATOM 994 C C . ASP A 1 126 ? 7.153 11.878 -15.687 1.00 94.94 126 ASP A C 1
ATOM 996 O O . ASP A 1 126 ? 8.029 11.319 -16.348 1.00 94.94 126 ASP A O 1
ATOM 1000 N N . PRO A 1 127 ? 5.884 11.948 -16.133 1.00 90.56 127 PRO A N 1
ATOM 1001 C CA . PRO A 1 127 ? 5.448 11.267 -17.350 1.00 90.56 127 PRO A CA 1
ATOM 1002 C C . PRO A 1 127 ? 6.061 11.862 -18.626 1.00 90.56 127 PRO A C 1
ATOM 1004 O O . PRO A 1 127 ? 5.960 11.255 -19.690 1.00 90.56 127 PRO A O 1
ATOM 1007 N N . SER A 1 128 ? 6.670 13.053 -18.550 1.00 92.38 128 SER A N 1
ATOM 1008 C CA . SER A 1 128 ? 7.377 13.668 -19.678 1.00 92.38 128 SER A CA 1
ATOM 1009 C C . SER A 1 128 ? 8.814 13.165 -19.837 1.00 92.38 128 SER A C 1
ATOM 1011 O O . SER A 1 128 ? 9.443 13.421 -20.865 1.00 92.38 128 SER A O 1
ATOM 1013 N N . PHE A 1 129 ? 9.337 12.442 -18.843 1.00 93.56 129 PHE A N 1
ATOM 1014 C CA . PHE A 1 129 ? 10.669 11.857 -18.874 1.00 93.56 129 PHE A CA 1
ATOM 1015 C C . PHE A 1 129 ? 10.596 10.400 -19.350 1.00 93.56 129 PHE A C 1
ATOM 1017 O O . PHE A 1 129 ? 10.231 9.508 -18.592 1.00 93.56 129 PHE A O 1
ATOM 1024 N N . ALA A 1 130 ? 10.941 10.168 -20.618 1.00 92.88 130 ALA A N 1
ATOM 1025 C CA . ALA A 1 130 ? 10.893 8.852 -21.262 1.00 92.88 130 ALA A CA 1
ATOM 1026 C C . ALA A 1 130 ? 12.236 8.527 -21.951 1.00 92.88 130 ALA A C 1
ATOM 1028 O O . ALA A 1 130 ? 12.338 8.637 -23.178 1.00 92.88 130 ALA A O 1
ATOM 1029 N N . PRO A 1 131 ? 13.289 8.190 -21.183 1.00 96.31 131 PRO A N 1
ATOM 1030 C CA . PRO A 1 131 ? 14.584 7.809 -21.731 1.00 96.31 131 PRO A CA 1
ATOM 1031 C C . PRO A 1 131 ? 14.502 6.514 -22.550 1.00 96.31 131 PRO A C 1
ATOM 1033 O O . PRO A 1 131 ? 13.570 5.710 -22.442 1.00 96.31 131 PRO A O 1
ATOM 1036 N N . THR A 1 132 ? 15.511 6.308 -23.383 1.00 96.75 132 THR A N 1
ATOM 1037 C CA . THR A 1 132 ? 15.744 5.065 -24.120 1.00 96.75 132 THR A CA 1
ATOM 1038 C C . THR A 1 132 ? 16.385 4.002 -23.225 1.00 96.75 132 THR A C 1
ATOM 1040 O O . THR A 1 132 ? 17.009 4.310 -22.206 1.00 96.75 132 THR A O 1
ATOM 1043 N N . LEU A 1 133 ? 16.296 2.731 -23.632 1.00 96.81 133 LEU A N 1
ATOM 1044 C CA . LEU A 1 133 ? 17.002 1.638 -22.954 1.00 96.81 133 LEU A CA 1
ATOM 1045 C C . LEU A 1 133 ? 18.516 1.877 -22.878 1.00 96.81 133 LEU A C 1
ATOM 1047 O O . LEU A 1 133 ? 19.120 1.586 -21.851 1.00 96.81 133 LEU A O 1
ATOM 1051 N N . ASP A 1 134 ? 19.126 2.415 -23.937 1.00 97.81 134 ASP A N 1
ATOM 1052 C CA . ASP A 1 134 ? 20.568 2.677 -23.971 1.00 97.81 134 ASP A CA 1
ATOM 1053 C C . ASP A 1 134 ? 20.979 3.743 -22.949 1.00 97.81 134 ASP A C 1
ATOM 1055 O O . ASP A 1 134 ? 21.977 3.571 -22.249 1.00 97.81 134 ASP A O 1
ATOM 1059 N N . GLU A 1 135 ? 20.187 4.809 -22.809 1.00 97.62 135 GLU A N 1
ATOM 1060 C CA . GLU A 1 135 ? 20.427 5.852 -21.805 1.00 97.62 135 GLU A CA 1
ATOM 1061 C C . GLU A 1 135 ? 20.331 5.296 -20.381 1.00 97.62 135 GLU A C 1
ATOM 1063 O O . GLU A 1 135 ? 21.200 5.578 -19.557 1.00 97.62 135 GLU A O 1
ATOM 1068 N N . VAL A 1 136 ? 19.322 4.467 -20.093 1.00 97.31 136 VAL A N 1
ATOM 1069 C CA . VAL A 1 136 ? 19.132 3.876 -18.758 1.00 97.31 136 VAL A CA 1
ATOM 1070 C C . VAL A 1 136 ? 20.189 2.815 -18.452 1.00 97.31 136 VAL A C 1
ATOM 1072 O O . VAL A 1 136 ? 20.727 2.772 -17.345 1.00 97.31 136 VAL A O 1
ATOM 1075 N N . LEU A 1 137 ? 20.542 1.966 -19.419 1.00 97.69 137 LEU A N 1
ATOM 1076 C CA . LEU A 1 137 ? 21.567 0.937 -19.233 1.00 97.69 137 LEU A CA 1
ATOM 1077 C C . LEU A 1 137 ? 22.972 1.526 -19.063 1.00 97.69 137 LEU A C 1
ATOM 1079 O O . LEU A 1 137 ? 23.803 0.895 -18.403 1.00 97.69 137 LEU A O 1
ATOM 1083 N N . ALA A 1 138 ? 23.220 2.724 -19.602 1.00 98.06 138 ALA A N 1
ATOM 1084 C CA . ALA A 1 138 ? 24.457 3.476 -19.407 1.00 98.06 138 ALA A CA 1
ATOM 1085 C C . ALA A 1 138 ? 24.587 4.102 -18.005 1.00 98.06 138 ALA A C 1
ATOM 1087 O O . ALA A 1 138 ? 25.693 4.494 -17.623 1.00 98.06 138 ALA A O 1
ATOM 1088 N N . LEU A 1 139 ? 23.497 4.192 -17.231 1.00 97.44 139 LEU A N 1
ATOM 1089 C CA . LEU A 1 139 ? 23.564 4.614 -15.833 1.00 97.44 139 LEU A CA 1
ATOM 1090 C C . LEU A 1 139 ? 24.326 3.578 -14.985 1.00 97.44 139 LEU A C 1
ATOM 1092 O O . LEU A 1 139 ? 24.288 2.381 -15.300 1.00 97.44 139 LEU A O 1
ATOM 1096 N N . PRO A 1 140 ? 24.989 4.015 -13.895 1.00 97.25 140 PRO A N 1
ATOM 1097 C CA . PRO A 1 140 ? 25.557 3.104 -12.906 1.00 97.25 140 PRO A CA 1
ATOM 1098 C C . PRO A 1 140 ? 24.520 2.093 -12.399 1.00 97.25 140 PRO A C 1
ATOM 1100 O O . PRO A 1 140 ? 23.328 2.396 -12.342 1.00 97.25 140 PRO A O 1
ATOM 1103 N N . GLU A 1 141 ? 24.973 0.896 -12.014 1.00 97.62 141 GLU A N 1
ATOM 1104 C CA . GLU A 1 141 ? 24.102 -0.043 -11.300 1.00 97.62 141 GLU A CA 1
ATOM 1105 C C . GLU A 1 141 ? 23.605 0.625 -10.006 1.00 97.62 141 GLU A C 1
ATOM 1107 O O . GLU A 1 141 ? 24.415 1.229 -9.294 1.00 97.62 141 GLU A O 1
ATOM 1112 N N . PRO A 1 142 ? 22.298 0.552 -9.710 1.00 97.56 142 PRO A N 1
ATOM 1113 C CA . PRO A 1 142 ? 21.749 1.145 -8.504 1.00 97.56 142 PRO A CA 1
ATOM 1114 C C . PRO A 1 142 ? 22.214 0.371 -7.265 1.00 97.56 142 PRO A C 1
ATOM 1116 O O . PRO A 1 142 ? 22.466 -0.833 -7.309 1.00 97.56 142 PRO A O 1
ATOM 1119 N N . ASP A 1 143 ? 22.304 1.074 -6.146 1.00 97.69 143 ASP A N 1
ATOM 1120 C CA . ASP A 1 143 ? 22.669 0.519 -4.846 1.00 97.69 143 ASP A CA 1
ATOM 1121 C C . ASP A 1 143 ? 21.838 1.155 -3.720 1.00 97.69 143 ASP A C 1
ATOM 1123 O O . ASP A 1 143 ? 20.926 1.950 -3.958 1.00 97.69 143 ASP A O 1
ATOM 1127 N N . MET A 1 144 ? 22.140 0.813 -2.465 1.00 98.00 144 MET A N 1
ATOM 1128 C CA . MET A 1 144 ? 21.414 1.343 -1.303 1.00 98.00 144 MET A CA 1
ATOM 1129 C C . MET A 1 144 ? 21.659 2.835 -1.031 1.00 98.00 144 MET A C 1
ATOM 1131 O O . MET A 1 144 ? 20.972 3.412 -0.186 1.00 98.00 144 MET A O 1
ATOM 1135 N N . GLU A 1 145 ? 22.603 3.462 -1.736 1.00 97.81 145 GLU A N 1
ATOM 1136 C CA . GLU A 1 145 ? 22.880 4.897 -1.650 1.00 97.81 145 GLU A CA 1
ATOM 1137 C C . GLU A 1 145 ? 22.224 5.685 -2.801 1.00 97.81 145 GLU A C 1
ATOM 1139 O O . GLU A 1 145 ? 22.297 6.914 -2.856 1.00 97.81 145 GLU A O 1
ATOM 1144 N N . SER A 1 146 ? 21.529 4.988 -3.703 1.00 97.69 146 SER A N 1
ATOM 1145 C CA . SER A 1 146 ? 20.892 5.559 -4.885 1.00 97.69 146 SER A CA 1
ATOM 1146 C C . SER A 1 146 ? 19.494 6.129 -4.599 1.00 97.69 146 SER A C 1
ATOM 1148 O O . SER A 1 146 ? 18.704 5.594 -3.815 1.00 97.69 146 SER A O 1
ATOM 1150 N N . GLY A 1 147 ? 19.142 7.211 -5.301 1.00 96.25 147 GLY A N 1
ATOM 1151 C CA . GLY A 1 147 ? 17.807 7.817 -5.253 1.00 96.25 147 GLY A CA 1
ATOM 1152 C C . GLY A 1 147 ? 17.391 8.273 -3.849 1.00 96.25 147 GLY A C 1
ATOM 1153 O O . GLY A 1 147 ? 18.089 9.050 -3.202 1.00 96.25 147 GLY A O 1
ATOM 1154 N N . LEU A 1 148 ? 16.220 7.816 -3.390 1.00 96.81 148 LEU A N 1
ATOM 1155 C CA . LEU A 1 148 ? 15.638 8.206 -2.097 1.00 96.81 148 LEU A CA 1
ATOM 1156 C C . LEU A 1 148 ? 15.947 7.224 -0.954 1.00 96.81 148 LEU A C 1
ATOM 1158 O O . LEU A 1 148 ? 15.555 7.480 0.186 1.00 96.81 148 LEU A O 1
ATOM 1162 N N . LEU A 1 149 ? 16.671 6.131 -1.214 1.00 97.69 149 LEU A N 1
ATOM 1163 C CA . LEU A 1 149 ? 16.961 5.096 -0.215 1.00 97.69 149 LEU A CA 1
ATOM 1164 C C . LEU A 1 149 ? 17.726 5.625 1.019 1.00 97.69 149 LEU A C 1
ATOM 1166 O O . LEU A 1 149 ? 17.330 5.271 2.136 1.00 97.69 149 LEU A O 1
ATOM 1170 N N . PRO A 1 150 ? 18.715 6.541 0.900 1.00 98.06 150 PRO A N 1
ATOM 1171 C CA . PRO A 1 150 ? 19.356 7.148 2.071 1.00 98.06 150 PRO A CA 1
ATOM 1172 C C . PRO A 1 150 ? 18.384 7.910 2.979 1.00 98.06 150 PRO A C 1
ATOM 1174 O O . PRO A 1 150 ? 18.487 7.846 4.207 1.00 98.06 150 PRO A O 1
ATOM 1177 N N . ALA A 1 151 ? 17.413 8.616 2.388 1.00 97.19 151 ALA A N 1
ATOM 1178 C CA . ALA A 1 151 ? 16.404 9.357 3.139 1.00 97.19 151 ALA A CA 1
ATOM 1179 C C . ALA A 1 151 ? 15.471 8.403 3.898 1.00 97.19 151 ALA A C 1
ATOM 1181 O O . ALA A 1 151 ? 15.182 8.642 5.071 1.00 97.19 151 ALA A O 1
ATOM 1182 N N . ILE A 1 152 ? 15.079 7.289 3.270 1.00 97.88 152 ILE A N 1
ATOM 1183 C CA . ILE A 1 152 ? 14.295 6.224 3.910 1.00 97.88 152 ILE A CA 1
ATOM 1184 C C . ILE A 1 152 ? 15.069 5.617 5.085 1.00 97.88 152 ILE A C 1
ATOM 1186 O O . ILE A 1 152 ? 14.543 5.506 6.192 1.00 97.88 152 ILE A O 1
ATOM 1190 N N . ARG A 1 153 ? 16.346 5.268 4.880 1.00 98.31 153 ARG A N 1
ATOM 1191 C CA . ARG A 1 153 ? 17.208 4.707 5.929 1.00 98.31 153 ARG A CA 1
ATOM 1192 C C . ARG A 1 153 ? 17.323 5.645 7.127 1.00 98.31 153 ARG A C 1
ATOM 1194 O O . ARG A 1 153 ? 17.211 5.200 8.271 1.00 98.31 153 ARG A O 1
ATOM 1201 N N . LYS A 1 154 ? 17.515 6.942 6.872 1.00 98.19 154 LYS A N 1
ATOM 1202 C CA . LYS A 1 154 ? 17.543 7.970 7.918 1.00 98.19 154 LYS A CA 1
ATOM 1203 C C . LYS A 1 154 ? 16.208 8.033 8.665 1.00 98.19 154 LYS A C 1
ATOM 1205 O O . LYS A 1 154 ? 16.211 8.014 9.892 1.00 98.19 154 LYS A O 1
ATOM 1210 N N . GLN A 1 155 ? 15.087 8.055 7.944 1.00 97.88 155 GLN A N 1
ATOM 1211 C CA . GLN A 1 155 ? 13.746 8.110 8.528 1.00 97.88 155 GLN A CA 1
ATOM 1212 C C . GLN A 1 155 ? 13.447 6.896 9.421 1.00 97.88 155 GLN A C 1
ATOM 1214 O O . GLN A 1 155 ? 12.940 7.058 10.528 1.00 97.88 155 GLN A O 1
ATOM 1219 N N . ILE A 1 156 ? 13.821 5.687 8.990 1.00 98.50 156 ILE A N 1
ATOM 1220 C CA . ILE A 1 156 ? 13.719 4.469 9.811 1.00 98.50 156 ILE A CA 1
ATOM 1221 C C . ILE A 1 156 ? 14.540 4.616 11.099 1.00 98.50 156 ILE A C 1
ATOM 1223 O O . ILE A 1 156 ? 14.064 4.266 12.181 1.00 98.50 156 ILE A O 1
ATOM 1227 N N . GLY A 1 157 ? 15.760 5.156 10.999 1.00 98.44 157 GLY A N 1
ATOM 1228 C CA . GLY A 1 157 ? 16.607 5.460 12.154 1.00 98.44 157 GLY A CA 1
ATOM 1229 C C . GLY A 1 157 ? 15.936 6.419 13.140 1.00 98.44 157 GLY A C 1
ATOM 1230 O O . GLY A 1 157 ? 15.874 6.115 14.331 1.00 98.44 157 GLY A O 1
ATOM 1231 N N . GLU A 1 158 ? 15.365 7.521 12.643 1.00 98.19 158 GLU A N 1
ATOM 1232 C CA . GLU A 1 158 ? 14.601 8.482 13.452 1.00 98.19 158 GLU A CA 1
ATOM 1233 C C . GLU A 1 158 ? 13.411 7.803 14.153 1.00 98.19 158 GLU A C 1
ATOM 1235 O O . GLU A 1 158 ? 13.219 7.971 15.359 1.00 98.19 158 GLU A O 1
ATOM 1240 N N . PHE A 1 159 ? 12.639 6.970 13.447 1.00 98.44 159 PHE A N 1
ATOM 1241 C CA . PHE A 1 159 ? 11.507 6.265 14.056 1.00 98.44 159 PHE A CA 1
ATOM 1242 C C . PHE A 1 159 ? 11.934 5.327 15.185 1.00 98.44 159 PHE A C 1
ATOM 1244 O O . PHE A 1 159 ? 11.305 5.291 16.245 1.00 98.44 159 PHE A O 1
ATOM 1251 N N . LYS A 1 160 ? 13.021 4.579 14.988 1.00 98.50 160 LYS A N 1
ATOM 1252 C CA . LYS A 1 160 ? 13.545 3.654 16.002 1.00 98.50 160 LYS A CA 1
ATOM 1253 C C . LYS A 1 160 ? 14.128 4.384 17.208 1.00 98.50 160 LYS A C 1
ATOM 1255 O O . LYS A 1 160 ? 14.026 3.876 18.319 1.00 98.50 160 LYS A O 1
ATOM 1260 N N . GLN A 1 161 ? 14.716 5.560 16.997 1.00 98.44 161 GLN A N 1
ATOM 1261 C CA . GLN A 1 161 ? 15.274 6.388 18.063 1.00 98.44 161 GLN A CA 1
ATOM 1262 C C . GLN A 1 161 ? 14.190 6.978 18.975 1.00 98.44 161 GLN A C 1
ATOM 1264 O O . GLN A 1 161 ? 14.399 7.067 20.183 1.00 98.44 161 GLN A O 1
ATOM 1269 N N . HIS A 1 162 ? 13.053 7.394 18.411 1.00 98.62 162 HIS A N 1
ATOM 1270 C CA . HIS A 1 162 ? 12.051 8.181 19.136 1.00 98.62 162 HIS A CA 1
ATOM 1271 C C . HIS A 1 162 ? 10.802 7.405 19.569 1.00 98.62 162 HIS A C 1
ATOM 1273 O O . HIS A 1 162 ? 10.121 7.848 20.493 1.00 98.62 162 HIS A O 1
ATOM 1279 N N . PHE A 1 163 ? 10.495 6.265 18.942 1.00 98.69 163 PHE A N 1
ATOM 1280 C CA . PHE A 1 163 ? 9.282 5.496 19.228 1.00 98.69 163 PHE A CA 1
ATOM 1281 C C . PHE A 1 163 ? 9.590 4.080 19.720 1.00 98.69 163 PHE A C 1
ATOM 1283 O O . PHE A 1 163 ? 10.485 3.419 19.173 1.00 98.69 163 PHE A O 1
ATOM 1290 N N . PRO A 1 164 ? 8.821 3.571 20.699 1.00 98.06 164 PRO A N 1
ATOM 1291 C CA . PRO A 1 164 ? 9.023 2.229 21.226 1.00 98.06 164 PRO A CA 1
ATOM 1292 C C . PRO A 1 164 ? 8.557 1.147 20.219 1.00 98.06 164 PRO A C 1
ATOM 1294 O O . PRO A 1 164 ? 7.895 1.479 19.230 1.00 98.06 164 PRO A O 1
ATOM 1297 N N . PRO A 1 165 ? 8.926 -0.138 20.408 1.00 97.44 165 PRO A N 1
ATOM 1298 C CA . PRO A 1 165 ? 8.681 -1.214 19.433 1.00 97.44 165 PRO A CA 1
ATOM 1299 C C . PRO A 1 165 ? 7.215 -1.526 19.099 1.00 97.44 165 PRO A C 1
ATOM 1301 O O . PRO A 1 165 ? 6.932 -2.192 18.097 1.00 97.44 165 PRO A O 1
ATOM 1304 N N . GLU A 1 166 ? 6.279 -1.056 19.918 1.00 97.81 166 GLU A N 1
ATOM 1305 C CA . GLU A 1 166 ? 4.842 -1.109 19.661 1.00 97.81 166 GLU A CA 1
ATOM 1306 C C . GLU A 1 166 ? 4.470 -0.315 18.402 1.00 97.81 166 GLU A C 1
ATOM 1308 O O . GLU A 1 166 ? 3.570 -0.724 17.677 1.00 97.81 166 GLU A O 1
ATOM 1313 N N . PHE A 1 167 ? 5.196 0.766 18.089 1.00 98.38 167 PHE A N 1
ATOM 1314 C CA . PHE A 1 167 ? 5.040 1.500 16.832 1.00 98.38 167 PHE A CA 1
ATOM 1315 C C . PHE A 1 167 ? 5.777 0.768 15.714 1.00 98.38 167 PHE A C 1
ATOM 1317 O O . PHE A 1 167 ? 7.016 0.825 15.614 1.00 98.38 167 PHE A O 1
ATOM 1324 N N . LYS A 1 168 ? 5.005 0.090 14.863 1.00 98.50 168 LYS A N 1
ATOM 1325 C CA . LYS A 1 168 ? 5.545 -0.613 13.703 1.00 98.50 168 LYS A CA 1
ATOM 1326 C C . LYS A 1 168 ? 6.021 0.360 12.634 1.00 98.50 168 LYS A C 1
ATOM 1328 O O . LYS A 1 168 ? 5.771 1.565 12.684 1.00 98.50 168 LYS A O 1
ATOM 1333 N N . ILE A 1 169 ? 6.767 -0.167 11.681 1.00 98.44 169 ILE A N 1
ATOM 1334 C CA . ILE A 1 169 ? 7.279 0.568 10.535 1.00 98.44 169 ILE A CA 1
ATOM 1335 C C . ILE A 1 169 ? 6.943 -0.269 9.306 1.00 98.44 169 ILE A C 1
ATOM 1337 O O . ILE A 1 169 ? 7.331 -1.435 9.226 1.00 98.44 169 ILE A O 1
ATOM 1341 N N . HIS A 1 170 ? 6.204 0.333 8.382 1.00 97.31 170 HIS A N 1
ATOM 1342 C CA . HIS A 1 170 ? 5.841 -0.292 7.122 1.00 97.31 170 HIS A CA 1
ATOM 1343 C C . HIS A 1 170 ? 6.991 -0.226 6.129 1.00 97.31 170 HIS A C 1
ATOM 1345 O O . HIS A 1 170 ? 7.786 0.725 6.148 1.00 97.31 170 HIS A O 1
ATOM 1351 N N . LEU A 1 171 ? 7.050 -1.202 5.224 1.00 95.62 171 LEU A N 1
ATOM 1352 C CA . LEU A 1 171 ? 7.891 -1.069 4.044 1.00 95.62 171 LEU A CA 1
ATOM 1353 C C . LEU A 1 171 ? 7.355 0.063 3.163 1.00 95.62 171 LEU A C 1
ATOM 1355 O O . LEU A 1 171 ? 6.159 0.364 3.137 1.00 95.62 171 LEU A O 1
ATOM 1359 N N . SER A 1 172 ? 8.260 0.717 2.445 1.00 92.44 172 SER A N 1
ATOM 1360 C CA . SER A 1 172 ? 7.874 1.643 1.388 1.00 92.44 172 SER A CA 1
ATOM 1361 C C . SER A 1 172 ? 7.076 0.894 0.328 1.00 92.44 172 SER A C 1
ATOM 1363 O O . SER A 1 172 ? 7.351 -0.273 0.056 1.00 92.44 172 SER A O 1
ATOM 1365 N N . ASP A 1 173 ? 6.141 1.579 -0.326 1.00 90.19 173 ASP A N 1
ATOM 1366 C CA . ASP A 1 173 ? 5.578 1.066 -1.570 1.00 90.19 173 ASP A CA 1
ATOM 1367 C C . ASP A 1 173 ? 6.698 1.002 -2.620 1.00 90.19 173 ASP A C 1
ATOM 1369 O O . ASP A 1 173 ? 7.150 2.024 -3.144 1.00 90.19 173 ASP A O 1
ATOM 1373 N N . LEU A 1 174 ? 7.200 -0.210 -2.855 1.00 94.19 174 LEU A N 1
ATOM 1374 C CA . LEU A 1 174 ? 8.300 -0.470 -3.777 1.00 94.19 174 LEU A CA 1
ATOM 1375 C C . LEU A 1 174 ? 7.834 -0.626 -5.221 1.00 94.19 174 LEU A C 1
ATOM 1377 O O . LEU A 1 174 ? 8.689 -0.713 -6.097 1.00 94.19 174 LEU A O 1
ATOM 1381 N N . GLN A 1 175 ? 6.521 -0.655 -5.476 1.00 95.75 175 GLN A N 1
ATOM 1382 C CA . GLN A 1 175 ? 5.956 -1.090 -6.754 1.00 95.75 175 GLN A CA 1
ATOM 1383 C C . GLN A 1 175 ? 6.425 -2.516 -7.143 1.00 95.75 175 GLN A C 1
ATOM 1385 O O . GLN A 1 175 ? 7.167 -3.174 -6.412 1.00 95.75 175 GLN A O 1
ATOM 1390 N N . GLY A 1 176 ? 5.939 -3.048 -8.263 1.00 96.19 176 GLY A N 1
ATOM 1391 C CA . GLY A 1 176 ? 6.456 -4.265 -8.897 1.00 96.19 176 GLY A CA 1
ATOM 1392 C C . GLY A 1 176 ? 7.563 -3.960 -9.920 1.00 96.19 176 GLY A C 1
ATOM 1393 O O . GLY A 1 176 ? 7.645 -2.821 -10.397 1.00 96.19 176 GLY A O 1
ATOM 1394 N N . PRO A 1 177 ? 8.428 -4.932 -10.268 1.00 97.50 177 PRO A N 1
ATOM 1395 C CA . PRO A 1 177 ? 9.481 -4.752 -11.263 1.00 97.50 177 PRO A CA 1
ATOM 1396 C C . PRO A 1 177 ? 9.024 -4.125 -12.589 1.00 97.50 177 PRO A C 1
ATOM 1398 O O . PRO A 1 177 ? 9.674 -3.196 -13.070 1.00 97.50 177 PRO A O 1
ATOM 1401 N N . PHE A 1 178 ? 7.908 -4.560 -13.181 1.00 97.62 178 PHE A N 1
ATOM 1402 C CA . PHE A 1 178 ? 7.461 -3.982 -14.452 1.00 97.62 178 PHE A CA 1
ATOM 1403 C C . PHE A 1 178 ? 6.837 -2.594 -14.268 1.00 97.62 178 PHE A C 1
ATOM 1405 O O . PHE A 1 178 ? 7.085 -1.706 -15.086 1.00 97.62 178 PHE A O 1
ATOM 1412 N N . ASN A 1 179 ? 6.140 -2.336 -13.157 1.00 97.00 179 ASN A N 1
ATOM 1413 C CA . ASN A 1 179 ? 5.759 -0.971 -12.768 1.00 97.00 179 ASN A CA 1
ATOM 1414 C C . ASN A 1 179 ? 6.959 -0.020 -12.671 1.00 97.00 179 ASN A C 1
ATOM 1416 O O . ASN A 1 179 ? 6.881 1.111 -13.149 1.00 97.00 179 ASN A O 1
ATOM 1420 N N . LEU A 1 180 ? 8.065 -0.459 -12.070 1.00 98.00 180 LEU A N 1
ATOM 1421 C CA . LEU A 1 180 ? 9.284 0.345 -11.963 1.00 98.00 180 LEU A CA 1
ATOM 1422 C C . LEU A 1 180 ? 9.920 0.586 -13.328 1.00 98.00 180 LEU A C 1
ATOM 1424 O O . LEU A 1 180 ? 10.304 1.712 -13.635 1.00 98.00 180 LEU A O 1
ATOM 1428 N N . ALA A 1 181 ? 9.999 -0.449 -14.160 1.00 98.12 181 ALA A N 1
ATOM 1429 C CA . ALA A 1 181 ? 10.515 -0.333 -15.515 1.00 98.12 181 ALA A CA 1
ATOM 1430 C C . ALA A 1 181 ? 9.675 0.646 -16.356 1.00 98.12 181 ALA A C 1
ATOM 1432 O O . ALA A 1 181 ? 10.230 1.506 -17.042 1.00 98.12 181 ALA A O 1
ATOM 1433 N N . HIS A 1 182 ? 8.345 0.583 -16.236 1.00 97.75 182 HIS A N 1
ATOM 1434 C CA . HIS A 1 182 ? 7.427 1.537 -16.855 1.00 97.75 182 HIS A CA 1
ATOM 1435 C C . HIS A 1 182 ? 7.610 2.958 -16.299 1.00 97.75 182 HIS A C 1
ATOM 1437 O O . HIS A 1 182 ? 7.654 3.909 -17.074 1.00 97.75 182 HIS A O 1
ATOM 1443 N N . ALA A 1 183 ? 7.790 3.123 -14.987 1.00 97.06 183 ALA A N 1
ATOM 1444 C CA . ALA A 1 183 ? 8.066 4.423 -14.373 1.00 97.06 183 ALA A CA 1
ATOM 1445 C C . ALA A 1 183 ? 9.384 5.058 -14.854 1.00 97.06 183 ALA A C 1
ATOM 1447 O O . ALA A 1 183 ? 9.499 6.281 -14.871 1.00 97.06 183 ALA A O 1
ATOM 1448 N N . VAL A 1 184 ? 10.374 4.241 -15.224 1.00 97.75 184 VAL A N 1
ATOM 1449 C CA . VAL A 1 184 ? 11.679 4.699 -15.719 1.00 97.75 184 VAL A CA 1
ATOM 1450 C C . VAL A 1 184 ? 11.647 5.002 -17.215 1.00 97.75 184 VAL A C 1
ATOM 1452 O O . VAL A 1 184 ? 12.142 6.048 -17.612 1.00 97.75 184 VAL A O 1
ATOM 1455 N N . LEU A 1 185 ? 11.099 4.109 -18.047 1.00 97.50 185 LEU A N 1
ATOM 1456 C CA . LEU A 1 185 ? 11.119 4.242 -19.514 1.00 97.50 185 LEU A CA 1
ATOM 1457 C C . LEU A 1 185 ? 9.902 4.983 -20.086 1.00 97.50 185 LEU A C 1
ATOM 1459 O O . LEU A 1 185 ? 9.871 5.298 -21.280 1.00 97.50 185 LEU A O 1
ATOM 1463 N N . GLY A 1 186 ? 8.874 5.226 -19.272 1.00 95.75 186 GLY A N 1
ATOM 1464 C CA . GLY A 1 186 ? 7.579 5.692 -19.750 1.00 95.75 186 GLY A CA 1
ATOM 1465 C C . GLY A 1 186 ? 7.028 4.752 -20.824 1.00 95.75 186 GLY A C 1
ATOM 1466 O O . GLY A 1 186 ? 7.239 3.539 -20.798 1.00 95.75 186 GLY A O 1
ATOM 1467 N N . THR A 1 187 ? 6.373 5.311 -21.837 1.00 94.62 187 THR A N 1
ATOM 1468 C CA . THR A 1 187 ? 5.740 4.533 -22.914 1.00 94.62 187 THR A CA 1
ATOM 1469 C C . THR A 1 187 ? 6.706 3.688 -23.753 1.00 94.62 187 THR A C 1
ATOM 1471 O O . THR A 1 187 ? 6.251 2.782 -24.450 1.00 94.62 187 THR A O 1
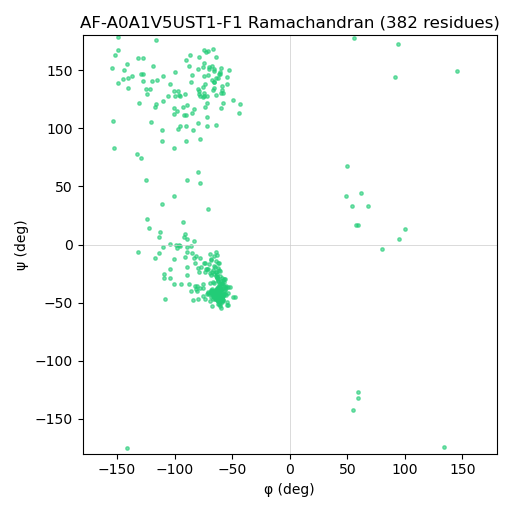ATOM 1474 N N . ASN A 1 188 ? 8.021 3.937 -23.693 1.00 95.75 188 ASN A N 1
ATOM 1475 C CA . ASN A 1 188 ? 9.011 3.139 -24.429 1.00 95.75 188 ASN A CA 1
ATOM 1476 C C . ASN A 1 188 ? 9.045 1.677 -23.949 1.00 95.75 188 ASN A C 1
ATOM 1478 O O . ASN A 1 188 ? 9.410 0.792 -24.722 1.00 95.75 188 ASN A O 1
ATOM 1482 N N . ILE A 1 189 ? 8.608 1.406 -22.710 1.00 97.31 189 ILE A N 1
ATOM 1483 C CA . ILE A 1 189 ? 8.571 0.053 -22.134 1.00 97.31 189 ILE A CA 1
ATOM 1484 C C . ILE A 1 189 ? 7.747 -0.936 -22.975 1.00 97.31 189 ILE A C 1
ATOM 1486 O O . ILE A 1 189 ? 8.048 -2.125 -22.988 1.00 97.31 189 ILE A O 1
ATOM 1490 N N . PHE A 1 190 ? 6.725 -0.460 -23.695 1.00 96.81 190 PHE A N 1
ATOM 1491 C CA . PHE A 1 190 ? 5.811 -1.317 -24.458 1.00 96.81 190 PHE A CA 1
ATOM 1492 C C . PHE A 1 190 ? 6.386 -1.779 -25.804 1.00 96.81 190 PHE A C 1
ATOM 1494 O O . PHE A 1 190 ? 5.919 -2.772 -26.357 1.00 96.81 190 PHE A O 1
ATOM 1501 N N . TYR A 1 191 ? 7.393 -1.071 -26.323 1.00 97.12 191 TYR A N 1
ATOM 1502 C CA . TYR A 1 191 ? 8.052 -1.379 -27.599 1.00 97.12 191 TYR A CA 1
ATOM 1503 C C . TYR A 1 191 ? 9.421 -2.032 -27.392 1.00 97.12 191 TYR A C 1
ATOM 1505 O O . TYR A 1 191 ? 9.836 -2.871 -28.186 1.00 97.12 191 TYR A O 1
ATOM 1513 N N . ALA A 1 192 ? 10.079 -1.710 -26.275 1.00 97.62 192 ALA A N 1
ATOM 1514 C CA . ALA A 1 192 ? 11.411 -2.180 -25.922 1.00 97.62 192 ALA A CA 1
ATOM 1515 C C . ALA A 1 192 ? 11.648 -3.700 -26.094 1.00 97.62 192 ALA A C 1
ATOM 1517 O O . ALA A 1 192 ? 12.670 -4.049 -26.687 1.00 97.62 192 ALA A O 1
ATOM 1518 N N . PRO A 1 193 ? 10.748 -4.612 -25.660 1.00 97.88 193 PRO A N 1
ATOM 1519 C CA . PRO A 1 193 ? 10.963 -6.049 -25.849 1.00 97.88 193 PRO A CA 1
ATOM 1520 C C . PRO A 1 193 ? 10.948 -6.496 -27.315 1.00 97.88 193 PRO A C 1
ATOM 1522 O O . PRO A 1 193 ? 11.536 -7.520 -27.643 1.00 97.88 193 PRO A O 1
ATOM 1525 N N . TYR A 1 194 ? 10.274 -5.749 -28.193 1.00 97.81 194 TYR A N 1
ATOM 1526 C CA . TYR A 1 194 ? 10.195 -6.058 -29.621 1.00 97.81 194 TYR A CA 1
ATOM 1527 C C . TYR A 1 194 ? 11.356 -5.453 -30.410 1.00 97.81 194 TYR A C 1
ATOM 1529 O O . TYR A 1 194 ? 11.815 -6.061 -31.376 1.00 97.81 194 TYR A O 1
ATOM 1537 N N . ASP A 1 195 ? 11.830 -4.275 -30.000 1.00 97.69 195 ASP A N 1
ATOM 1538 C CA . ASP A 1 195 ? 12.938 -3.584 -30.661 1.00 97.69 195 ASP A CA 1
ATOM 1539 C C . ASP A 1 195 ? 14.294 -4.233 -30.333 1.00 97.69 195 ASP A C 1
ATOM 1541 O O . ASP A 1 195 ? 15.121 -4.427 -31.224 1.00 97.69 195 ASP A O 1
ATOM 1545 N N . ASP A 1 196 ? 14.527 -4.575 -29.060 1.00 98.06 196 ASP A N 1
ATOM 1546 C CA . ASP A 1 196 ? 15.761 -5.211 -28.586 1.00 98.06 196 ASP A CA 1
ATOM 1547 C C . ASP A 1 196 ? 15.479 -6.061 -27.324 1.00 98.06 196 ASP A C 1
ATOM 1549 O O . ASP A 1 196 ? 15.666 -5.594 -26.190 1.00 98.06 196 ASP A O 1
ATOM 1553 N N . PRO A 1 197 ? 15.005 -7.314 -27.490 1.00 97.56 197 PRO A N 1
ATOM 1554 C CA . PRO A 1 197 ? 14.613 -8.172 -26.370 1.00 97.56 197 PRO A CA 1
ATOM 1555 C C . PRO A 1 197 ? 15.762 -8.449 -25.397 1.00 97.56 197 PRO A C 1
ATOM 1557 O O . PRO A 1 197 ? 15.522 -8.595 -24.200 1.00 97.56 197 PRO A O 1
ATOM 1560 N N . GLU A 1 198 ? 17.009 -8.495 -25.877 1.00 98.25 198 GLU A N 1
ATOM 1561 C CA . GLU A 1 198 ? 18.182 -8.741 -25.032 1.00 98.25 198 GLU A CA 1
ATOM 1562 C C . GLU A 1 198 ? 18.477 -7.544 -24.120 1.00 98.25 198 GLU A C 1
ATOM 1564 O O . GLU A 1 198 ? 18.758 -7.719 -22.930 1.00 98.25 198 GLU A O 1
ATOM 1569 N N . LYS A 1 199 ? 18.395 -6.309 -24.634 1.00 98.25 199 LYS A N 1
ATOM 1570 C CA . LYS A 1 199 ? 18.548 -5.112 -23.789 1.00 98.25 199 LYS A CA 1
ATOM 1571 C C . LYS A 1 199 ? 17.390 -4.945 -22.817 1.00 98.25 199 LYS A C 1
ATOM 1573 O O . LYS A 1 199 ? 17.633 -4.571 -21.668 1.00 98.25 199 LYS A O 1
ATOM 1578 N N . PHE A 1 200 ? 16.163 -5.216 -23.254 1.00 98.50 200 PHE A N 1
ATOM 1579 C CA . PHE A 1 200 ? 15.001 -5.192 -22.372 1.00 98.50 200 PHE A CA 1
ATOM 1580 C C . PHE A 1 200 ? 15.164 -6.183 -21.212 1.00 98.50 200 PHE A C 1
ATOM 1582 O O . PHE A 1 200 ? 15.024 -5.788 -20.056 1.00 98.50 200 PHE A O 1
ATOM 1589 N N . ASP A 1 201 ? 15.544 -7.429 -21.505 1.00 98.44 201 ASP A N 1
ATOM 1590 C CA . ASP A 1 201 ? 15.778 -8.475 -20.502 1.00 98.44 201 ASP A CA 1
ATOM 1591 C C . ASP A 1 201 ? 16.848 -8.059 -19.487 1.00 98.44 201 ASP A C 1
ATOM 1593 O O . ASP A 1 201 ? 16.619 -8.094 -18.280 1.00 98.44 201 ASP A O 1
ATOM 1597 N N . ARG A 1 202 ? 17.983 -7.536 -19.967 1.00 98.31 202 ARG A N 1
ATOM 1598 C CA . ARG A 1 202 ? 19.048 -7.006 -19.101 1.00 98.31 202 ARG A CA 1
ATOM 1599 C C . ARG A 1 202 ? 18.573 -5.871 -18.197 1.00 98.31 202 ARG A C 1
ATOM 1601 O O . ARG A 1 202 ? 19.026 -5.772 -17.055 1.00 98.31 202 ARG A O 1
ATOM 1608 N N . PHE A 1 203 ? 17.713 -4.988 -18.703 1.00 98.50 203 PHE A N 1
ATOM 1609 C CA . PHE A 1 203 ? 17.152 -3.903 -17.905 1.00 98.50 203 PHE A CA 1
ATOM 1610 C C . PHE A 1 203 ? 16.188 -4.435 -16.841 1.00 98.50 203 PHE A C 1
ATOM 1612 O O . PHE A 1 203 ? 16.344 -4.098 -15.668 1.00 98.50 203 PHE A O 1
ATOM 1619 N N . MET A 1 204 ? 15.254 -5.310 -17.211 1.00 98.62 204 MET A N 1
ATOM 1620 C CA . MET A 1 204 ? 14.326 -5.934 -16.267 1.00 98.62 204 MET A CA 1
ATOM 1621 C C . MET A 1 204 ? 15.053 -6.748 -15.189 1.00 98.62 204 MET A C 1
ATOM 1623 O O . MET A 1 204 ? 14.701 -6.656 -14.014 1.00 98.62 204 MET A O 1
ATOM 1627 N N . ASP A 1 205 ? 16.125 -7.458 -15.544 1.00 98.38 205 ASP A N 1
ATOM 1628 C CA . ASP A 1 205 ? 16.982 -8.164 -14.588 1.00 98.38 205 ASP A CA 1
ATOM 1629 C C . ASP A 1 205 ? 17.689 -7.219 -13.612 1.00 98.38 205 ASP A C 1
ATOM 1631 O O . ASP A 1 205 ? 17.835 -7.539 -12.429 1.00 98.38 205 ASP A O 1
ATOM 1635 N N . ARG A 1 206 ? 18.134 -6.042 -14.071 1.00 98.25 206 ARG A N 1
ATOM 1636 C CA . ARG A 1 206 ? 18.669 -4.992 -13.188 1.00 98.25 206 ARG A CA 1
ATOM 1637 C C . ARG A 1 206 ? 17.590 -4.491 -12.226 1.00 98.25 206 ARG A C 1
ATOM 1639 O O . ARG A 1 206 ? 17.853 -4.409 -11.029 1.00 98.25 206 ARG A O 1
ATOM 1646 N N . VAL A 1 207 ? 16.393 -4.191 -12.732 1.00 98.44 207 VAL A N 1
ATOM 1647 C CA . VAL A 1 207 ? 15.263 -3.708 -11.921 1.00 98.44 207 VAL A CA 1
ATOM 1648 C C . VAL A 1 207 ? 14.876 -4.734 -10.856 1.00 98.44 207 VAL A C 1
ATOM 1650 O O . VAL A 1 207 ? 14.768 -4.384 -9.684 1.00 98.44 207 VAL A O 1
ATOM 1653 N N . MET A 1 208 ? 14.714 -6.001 -11.241 1.00 98.12 208 MET A N 1
ATOM 1654 C CA . MET A 1 208 ? 14.311 -7.079 -10.339 1.00 98.12 208 MET A CA 1
ATOM 1655 C C . MET A 1 208 ? 15.362 -7.346 -9.255 1.00 98.12 208 MET A C 1
ATOM 1657 O O . MET A 1 208 ? 15.006 -7.395 -8.078 1.00 98.12 208 MET A O 1
ATOM 1661 N N . ARG A 1 209 ? 16.655 -7.450 -9.605 1.00 97.94 209 ARG A N 1
ATOM 1662 C CA . ARG A 1 209 ? 17.716 -7.668 -8.601 1.00 97.94 209 ARG A CA 1
ATOM 1663 C C . ARG A 1 209 ? 17.754 -6.533 -7.583 1.00 97.94 209 ARG A C 1
ATOM 1665 O O . ARG A 1 209 ? 17.756 -6.791 -6.383 1.00 97.94 209 ARG A O 1
ATOM 1672 N N . HIS A 1 210 ? 17.696 -5.290 -8.059 1.00 98.12 210 HIS A N 1
ATOM 1673 C CA . HIS A 1 210 ? 17.668 -4.125 -7.178 1.00 98.12 210 HIS A CA 1
ATOM 1674 C C . HIS A 1 210 ? 16.411 -4.088 -6.301 1.00 98.12 210 HIS A C 1
ATOM 1676 O O . HIS A 1 210 ? 16.495 -3.787 -5.114 1.00 98.12 210 HIS A O 1
ATOM 1682 N N . TRP A 1 211 ? 15.244 -4.450 -6.843 1.00 98.06 211 TRP A N 1
ATOM 1683 C CA . TRP A 1 211 ? 14.006 -4.557 -6.067 1.00 98.06 211 TRP A CA 1
ATOM 1684 C C . TRP A 1 211 ? 14.136 -5.561 -4.912 1.00 98.06 211 TRP A C 1
ATOM 1686 O O . TRP A 1 211 ? 13.769 -5.241 -3.779 1.00 98.06 211 TRP A O 1
ATOM 1696 N N . ILE A 1 212 ? 14.723 -6.738 -5.164 1.00 97.94 212 ILE A N 1
ATOM 1697 C CA . ILE A 1 212 ? 14.990 -7.750 -4.130 1.00 97.94 212 ILE A CA 1
ATOM 1698 C C . ILE A 1 212 ? 15.957 -7.205 -3.072 1.00 97.94 212 ILE A C 1
ATOM 1700 O O . ILE A 1 212 ? 15.666 -7.302 -1.874 1.00 97.94 212 ILE A O 1
ATOM 1704 N N . ASP A 1 213 ? 17.067 -6.599 -3.497 1.00 98.06 213 ASP A N 1
ATOM 1705 C CA . ASP A 1 213 ? 18.091 -6.052 -2.601 1.00 98.06 213 ASP A CA 1
ATOM 1706 C C . ASP A 1 213 ? 17.521 -4.947 -1.701 1.00 98.06 213 ASP A C 1
ATOM 1708 O O . ASP A 1 213 ? 17.769 -4.930 -0.489 1.00 98.06 213 ASP A O 1
ATOM 1712 N N . VAL A 1 214 ? 16.697 -4.053 -2.257 1.00 97.88 214 VAL A N 1
ATOM 1713 C CA . VAL A 1 214 ? 16.003 -3.010 -1.490 1.00 97.88 214 VAL A CA 1
ATOM 1714 C C . VAL A 1 214 ? 15.013 -3.628 -0.512 1.00 97.88 214 VAL A C 1
ATOM 1716 O O . VAL A 1 214 ? 15.003 -3.247 0.659 1.00 97.88 214 VAL A O 1
ATOM 1719 N N . HIS A 1 215 ? 14.206 -4.598 -0.941 1.00 97.31 215 HIS A N 1
ATOM 1720 C CA . HIS A 1 215 ? 13.227 -5.235 -0.063 1.00 97.31 215 HIS A CA 1
ATOM 1721 C C . HIS A 1 215 ? 13.900 -5.915 1.141 1.00 97.31 215 HIS A C 1
ATOM 1723 O O . HIS A 1 215 ? 13.435 -5.789 2.279 1.00 97.31 215 HIS A O 1
ATOM 1729 N N . GLN A 1 216 ? 15.002 -6.632 0.920 1.00 97.06 216 GLN A N 1
ATOM 1730 C CA . GLN A 1 216 ? 15.766 -7.269 1.995 1.00 97.06 216 GLN A CA 1
ATOM 1731 C C . GLN A 1 216 ? 16.437 -6.231 2.904 1.00 97.06 216 GLN A C 1
ATOM 1733 O O . GLN A 1 216 ? 16.387 -6.356 4.132 1.00 97.06 216 GLN A O 1
ATOM 1738 N N . SER A 1 217 ? 16.998 -5.171 2.319 1.00 97.94 217 SER A N 1
ATOM 1739 C CA . SER A 1 217 ? 17.651 -4.091 3.063 1.00 97.94 217 SER A CA 1
ATOM 1740 C C . SER A 1 217 ? 16.674 -3.328 3.951 1.00 97.94 217 SER A C 1
ATOM 1742 O O . SER A 1 217 ? 16.964 -3.123 5.129 1.00 97.94 217 SER A O 1
ATOM 1744 N N . LEU A 1 218 ? 15.485 -2.979 3.448 1.00 97.81 218 LEU A N 1
ATOM 1745 C CA . LEU A 1 218 ? 14.451 -2.308 4.239 1.00 97.81 218 LEU A CA 1
ATOM 1746 C C . LEU A 1 218 ? 14.005 -3.162 5.428 1.00 97.81 218 LEU A C 1
ATOM 1748 O O . LEU A 1 218 ? 13.971 -2.664 6.555 1.00 97.81 218 LEU A O 1
ATOM 1752 N N . ARG A 1 219 ? 13.744 -4.459 5.214 1.00 97.44 219 ARG A N 1
ATOM 1753 C CA . ARG A 1 219 ? 13.431 -5.390 6.311 1.00 97.44 219 ARG A CA 1
ATOM 1754 C C . ARG A 1 219 ? 14.550 -5.430 7.350 1.00 97.44 219 ARG A C 1
ATOM 1756 O O . ARG A 1 219 ? 14.271 -5.380 8.546 1.00 97.44 219 ARG A O 1
ATOM 1763 N N . SER A 1 220 ? 15.807 -5.465 6.908 1.00 98.06 220 SER A N 1
ATOM 1764 C CA . SER A 1 220 ? 16.963 -5.450 7.807 1.00 98.06 220 SER A CA 1
ATOM 1765 C C . SER A 1 220 ? 17.108 -4.134 8.576 1.00 98.06 220 SER A C 1
ATOM 1767 O O . SER A 1 220 ? 17.475 -4.163 9.750 1.00 98.06 220 SER A O 1
ATOM 1769 N N . TRP A 1 221 ? 16.861 -2.980 7.951 1.00 98.44 221 TRP A N 1
ATOM 1770 C CA . TRP A 1 221 ? 16.965 -1.674 8.610 1.00 98.44 221 TRP A CA 1
ATOM 1771 C C . TRP A 1 221 ? 15.869 -1.486 9.659 1.00 98.44 221 TRP A C 1
ATOM 1773 O O . TRP A 1 221 ? 16.141 -0.994 10.763 1.00 98.44 221 TRP A O 1
ATOM 1783 N N . ILE A 1 222 ? 14.646 -1.915 9.335 1.00 98.44 222 ILE A N 1
ATOM 1784 C CA . ILE A 1 222 ? 13.491 -1.860 10.232 1.00 98.44 222 ILE A CA 1
ATOM 1785 C C . ILE A 1 222 ? 13.699 -2.822 11.409 1.00 98.44 222 ILE A C 1
ATOM 1787 O O . ILE A 1 222 ? 13.707 -2.380 12.562 1.00 98.44 222 ILE A O 1
ATOM 1791 N N . GLY A 1 223 ? 14.004 -4.088 11.124 1.00 98.00 223 GLY A N 1
ATOM 1792 C CA . GLY A 1 223 ? 14.111 -5.162 12.110 1.00 98.00 223 GLY A CA 1
ATOM 1793 C C . GLY A 1 223 ? 12.786 -5.904 12.302 1.00 98.00 223 GLY A C 1
ATOM 1794 O O . GLY A 1 223 ? 11.710 -5.312 12.263 1.00 98.00 223 GLY A O 1
ATOM 1795 N N . GLU A 1 224 ? 12.869 -7.216 12.517 1.00 96.12 224 GLU A N 1
ATOM 1796 C CA . GLU A 1 224 ? 11.713 -8.124 12.555 1.00 96.12 224 GLU A CA 1
ATOM 1797 C C . GLU A 1 224 ? 10.672 -7.753 13.628 1.00 96.12 224 GLU A C 1
ATOM 1799 O O . GLU A 1 224 ? 9.471 -7.914 13.424 1.00 96.12 224 GLU A O 1
ATOM 1804 N N . ASP A 1 225 ? 11.118 -7.206 14.761 1.00 96.38 225 ASP A N 1
ATOM 1805 C CA . ASP A 1 225 ? 10.263 -6.765 15.867 1.00 96.38 225 ASP A CA 1
ATOM 1806 C C . ASP A 1 225 ? 9.462 -5.493 15.543 1.00 96.38 225 ASP A C 1
ATOM 1808 O O . ASP A 1 225 ? 8.423 -5.234 16.161 1.00 96.38 225 ASP A O 1
ATOM 1812 N N . ARG A 1 226 ? 9.921 -4.711 14.558 1.00 97.94 226 ARG A N 1
ATOM 1813 C CA . ARG A 1 226 ? 9.305 -3.453 14.117 1.00 97.94 226 ARG A CA 1
ATOM 1814 C C . ARG A 1 226 ? 8.470 -3.601 12.844 1.00 97.94 226 ARG A C 1
ATOM 1816 O O . ARG A 1 226 ? 7.712 -2.683 12.551 1.00 97.94 226 ARG A O 1
ATOM 1823 N N . LEU A 1 227 ? 8.563 -4.715 12.115 1.00 97.56 227 LEU A N 1
ATOM 1824 C CA . LEU A 1 227 ? 7.729 -4.980 10.937 1.00 97.56 227 LEU A CA 1
ATOM 1825 C C . LEU A 1 227 ? 6.292 -5.352 11.332 1.00 97.56 227 LEU A C 1
ATOM 1827 O O . LEU A 1 227 ? 6.063 -6.056 12.325 1.00 97.56 227 LEU A O 1
ATOM 1831 N N . THR A 1 228 ? 5.330 -4.933 10.511 1.00 96.00 228 THR A N 1
ATOM 1832 C CA . THR A 1 228 ? 3.951 -5.443 10.578 1.00 96.00 228 THR A CA 1
ATOM 1833 C C . THR A 1 228 ? 3.887 -6.917 10.181 1.00 96.00 228 THR A C 1
ATOM 1835 O O . THR A 1 228 ? 4.869 -7.482 9.681 1.00 96.00 228 THR A O 1
ATOM 1838 N N . PHE A 1 229 ? 2.756 -7.577 10.430 1.00 95.69 229 PHE A N 1
ATOM 1839 C CA . PHE A 1 229 ? 2.564 -8.953 9.984 1.00 95.69 229 PHE A CA 1
ATOM 1840 C C . PHE A 1 229 ? 2.637 -9.056 8.455 1.00 95.69 229 PHE A C 1
ATOM 1842 O O . PHE A 1 229 ? 3.318 -9.946 7.932 1.00 95.69 229 PHE A O 1
ATOM 1849 N N . GLU A 1 230 ? 1.972 -8.137 7.747 1.00 95.06 230 GLU A N 1
ATOM 1850 C CA . GLU A 1 230 ? 1.941 -8.095 6.281 1.00 95.06 230 GLU A CA 1
ATOM 1851 C C . GLU A 1 230 ? 3.354 -7.930 5.705 1.00 95.06 230 GLU A C 1
ATOM 1853 O O . GLU A 1 230 ? 3.817 -8.803 4.976 1.00 95.06 230 GLU A O 1
ATOM 1858 N N . ASP A 1 231 ? 4.093 -6.899 6.121 1.00 94.81 231 ASP A N 1
ATOM 1859 C CA . ASP A 1 231 ? 5.430 -6.582 5.586 1.00 94.81 231 ASP A CA 1
ATOM 1860 C C . ASP A 1 231 ? 6.477 -7.683 5.842 1.00 94.81 231 ASP A C 1
ATOM 1862 O O . ASP A 1 231 ? 7.455 -7.855 5.106 1.00 94.81 231 ASP A O 1
ATOM 1866 N N . ARG A 1 232 ? 6.287 -8.449 6.916 1.00 93.88 232 ARG A N 1
ATOM 1867 C CA . ARG A 1 232 ? 7.149 -9.575 7.283 1.00 93.88 232 ARG A CA 1
ATOM 1868 C C . ARG A 1 232 ? 6.876 -10.816 6.442 1.00 93.88 232 ARG A C 1
ATOM 1870 O O . ARG A 1 232 ? 7.803 -11.569 6.123 1.00 93.88 232 ARG A O 1
ATOM 1877 N N . THR A 1 233 ? 5.608 -11.045 6.127 1.00 92.75 233 THR A N 1
ATOM 1878 C CA . THR A 1 233 ? 5.124 -12.318 5.583 1.00 92.75 233 THR A CA 1
ATOM 1879 C C . THR A 1 233 ? 4.927 -12.254 4.075 1.00 92.75 233 THR A C 1
ATOM 1881 O O . THR A 1 233 ? 5.148 -13.252 3.396 1.00 92.75 233 THR A O 1
ATOM 1884 N N . LEU A 1 234 ? 4.527 -11.095 3.552 1.00 94.56 234 LEU A N 1
ATOM 1885 C CA . LEU A 1 234 ? 4.003 -10.928 2.203 1.00 94.56 234 LEU A CA 1
ATOM 1886 C C . LEU A 1 234 ? 4.639 -9.741 1.474 1.00 94.56 234 LEU A C 1
ATOM 1888 O O . LEU A 1 234 ? 4.000 -8.704 1.303 1.00 94.56 234 LEU A O 1
ATOM 1892 N N . PRO A 1 235 ? 5.874 -9.907 0.974 1.00 94.12 235 PRO A N 1
ATOM 1893 C CA . PRO A 1 235 ? 6.418 -9.047 -0.067 1.00 94.12 235 PRO A CA 1
ATOM 1894 C C . PRO A 1 235 ? 5.385 -8.783 -1.165 1.00 94.12 235 PRO A C 1
ATOM 1896 O O . PRO A 1 235 ? 4.862 -9.717 -1.787 1.00 94.12 235 PRO A O 1
ATOM 1899 N N . LYS A 1 236 ? 5.066 -7.503 -1.368 1.00 95.75 236 LYS A N 1
ATOM 1900 C CA . LYS A 1 236 ? 4.058 -7.058 -2.330 1.00 95.75 236 LYS A CA 1
ATOM 1901 C C . LYS A 1 236 ? 4.711 -6.753 -3.671 1.00 95.75 236 LYS A C 1
ATOM 1903 O O . LYS A 1 236 ? 5.516 -5.833 -3.767 1.00 95.75 236 LYS A O 1
ATOM 1908 N N . ILE A 1 237 ? 4.310 -7.476 -4.711 1.00 95.44 237 ILE A N 1
ATOM 1909 C CA . ILE A 1 237 ? 4.636 -7.156 -6.101 1.00 95.44 237 ILE A CA 1
ATOM 1910 C C . ILE A 1 237 ? 3.436 -6.396 -6.679 1.00 95.44 237 ILE A C 1
ATOM 1912 O O . ILE A 1 237 ? 2.399 -6.974 -7.013 1.00 95.44 237 ILE A O 1
ATOM 1916 N N . ALA A 1 238 ? 3.552 -5.070 -6.714 1.00 94.62 238 ALA A N 1
ATOM 1917 C CA . ALA A 1 238 ? 2.509 -4.178 -7.210 1.00 94.62 238 ALA A CA 1
ATOM 1918 C C . ALA A 1 238 ? 2.670 -3.930 -8.712 1.00 94.62 238 ALA A C 1
ATOM 1920 O O . ALA A 1 238 ? 3.322 -2.978 -9.129 1.00 94.62 238 ALA A O 1
ATOM 1921 N N . GLU A 1 239 ? 2.058 -4.792 -9.518 1.00 91.44 239 GLU A N 1
ATOM 1922 C CA . GLU A 1 239 ? 2.069 -4.723 -10.977 1.00 91.44 239 GLU A CA 1
ATOM 1923 C C . GLU A 1 239 ? 0.762 -4.126 -11.496 1.00 91.44 239 GLU A C 1
ATOM 1925 O O . GLU A 1 239 ? -0.153 -4.835 -11.887 1.00 91.44 239 GLU A O 1
ATOM 1930 N N . CYS A 1 240 ? 0.631 -2.804 -11.525 1.00 91.81 240 CYS A N 1
ATOM 1931 C CA . CYS A 1 240 ? -0.565 -2.176 -12.109 1.00 91.81 240 CYS A CA 1
ATOM 1932 C C . CYS A 1 240 ? -0.431 -1.894 -13.611 1.00 91.81 240 CYS A C 1
ATOM 1934 O O . CYS A 1 240 ? -1.432 -1.883 -14.323 1.00 91.81 240 CYS A O 1
ATOM 1936 N N . SER A 1 241 ? 0.790 -1.723 -14.115 1.00 93.56 241 SER A N 1
ATOM 1937 C CA . SER A 1 241 ? 1.112 -1.413 -15.515 1.00 93.56 241 SER A CA 1
ATOM 1938 C C . SER A 1 241 ? 0.907 -2.608 -16.432 1.00 93.56 241 SER A C 1
ATOM 1940 O O . SER A 1 241 ? 0.671 -2.433 -17.622 1.00 93.56 241 SER A O 1
ATOM 1942 N N . VAL A 1 242 ? 0.908 -3.825 -15.890 1.00 93.00 242 VAL A N 1
ATOM 1943 C CA . VAL A 1 242 ? 0.533 -5.040 -16.630 1.00 93.00 242 VAL A CA 1
ATOM 1944 C C . VAL A 1 242 ? -0.935 -5.033 -17.079 1.00 93.00 242 VAL A C 1
ATOM 1946 O O . VAL A 1 242 ? -1.308 -5.783 -17.977 1.00 93.00 242 VAL A O 1
ATOM 1949 N N . ASN A 1 243 ? -1.776 -4.138 -16.542 1.00 90.12 243 ASN A N 1
ATOM 1950 C CA . ASN A 1 243 ? -3.111 -3.890 -17.097 1.00 90.12 243 ASN A CA 1
ATOM 1951 C C . ASN A 1 243 ? -3.100 -3.207 -18.465 1.00 90.12 243 ASN A C 1
ATOM 1953 O O . ASN A 1 243 ? -4.138 -3.139 -19.117 1.00 90.12 243 ASN A O 1
ATOM 1957 N N . LEU A 1 244 ? -1.951 -2.686 -18.892 1.00 91.94 244 LEU A N 1
ATOM 1958 C CA . LEU A 1 244 ? -1.778 -1.993 -20.166 1.00 91.94 244 LEU A CA 1
ATOM 1959 C C . LEU A 1 244 ? -1.239 -2.917 -21.268 1.00 91.94 244 LEU A C 1
ATOM 1961 O O . LEU A 1 244 ? -1.057 -2.468 -2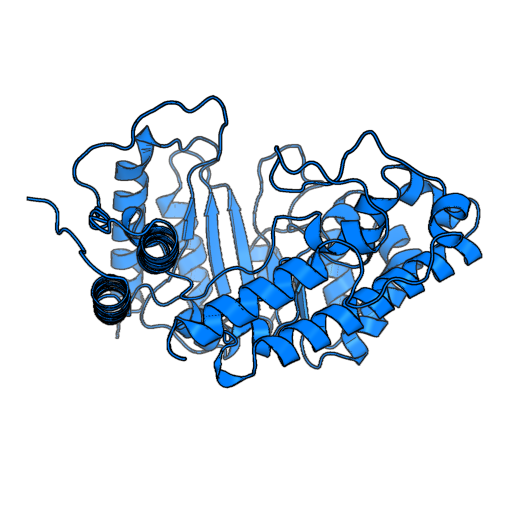2.397 1.00 91.94 244 LEU A O 1
ATOM 1965 N N . VAL A 1 245 ? -0.983 -4.192 -20.959 1.00 92.81 245 VAL A N 1
ATOM 1966 C CA . VAL A 1 245 ? -0.440 -5.184 -21.896 1.00 92.81 245 VAL A CA 1
ATOM 1967 C C . VAL A 1 245 ? -1.309 -6.440 -21.923 1.00 92.81 245 VAL A C 1
ATOM 1969 O O . VAL A 1 245 ? -2.106 -6.679 -21.014 1.00 92.81 245 VAL A O 1
ATOM 1972 N N . SER A 1 246 ? -1.182 -7.240 -22.982 1.00 93.44 246 SER A N 1
ATOM 1973 C CA . SER A 1 246 ? -1.932 -8.491 -23.110 1.00 93.44 246 SER A CA 1
ATOM 1974 C C . SER A 1 246 ? -1.382 -9.589 -22.192 1.00 93.44 246 SER A C 1
ATOM 1976 O O . SER A 1 246 ? -0.274 -9.481 -21.659 1.00 93.44 246 SER A O 1
ATOM 1978 N N . THR A 1 247 ? -2.141 -10.677 -22.027 1.00 94.44 247 THR A N 1
ATOM 1979 C CA . THR A 1 247 ? -1.664 -11.876 -21.319 1.00 94.44 247 THR A CA 1
ATOM 1980 C C . THR A 1 247 ? -0.377 -12.412 -21.934 1.00 94.44 247 THR A C 1
ATOM 1982 O O . THR A 1 247 ? 0.541 -12.761 -21.202 1.00 94.44 247 THR A O 1
ATOM 1985 N N . GLU A 1 248 ? -0.296 -12.450 -23.264 1.00 96.12 248 GLU A N 1
ATOM 1986 C CA . GLU A 1 248 ? 0.853 -12.978 -24.001 1.00 96.12 248 GLU A CA 1
ATOM 1987 C C . GLU A 1 248 ? 2.100 -12.135 -23.743 1.00 96.12 248 GLU A C 1
ATOM 1989 O O . GLU A 1 248 ? 3.153 -12.689 -23.450 1.00 96.12 248 GLU A O 1
ATOM 1994 N N . PHE A 1 249 ? 1.971 -10.803 -23.750 1.00 96.62 249 PHE A N 1
ATOM 1995 C CA . PHE A 1 249 ? 3.081 -9.914 -23.404 1.00 96.62 249 PHE A CA 1
ATOM 1996 C C . PHE A 1 249 ? 3.581 -10.180 -21.980 1.00 96.62 249 PHE A C 1
ATOM 1998 O O . PHE A 1 249 ? 4.788 -10.254 -21.748 1.00 96.62 249 PHE A O 1
ATOM 2005 N N . TYR A 1 250 ? 2.662 -10.329 -21.018 1.00 96.62 250 TYR A N 1
ATOM 2006 C CA . TYR A 1 250 ? 3.029 -10.643 -19.639 1.00 96.62 250 TYR A CA 1
ATOM 2007 C C . TYR A 1 250 ? 3.754 -11.991 -19.545 1.00 96.62 250 TYR A C 1
ATOM 2009 O O . TYR A 1 250 ? 4.838 -12.057 -18.968 1.00 96.62 250 TYR A O 1
ATOM 2017 N N . GLU A 1 251 ? 3.186 -13.050 -20.125 1.00 96.81 251 GLU A N 1
ATOM 2018 C CA . GLU A 1 251 ? 3.764 -14.397 -20.086 1.00 96.81 251 GLU A CA 1
ATOM 2019 C C . GLU A 1 251 ? 5.134 -14.467 -20.789 1.00 96.81 251 GLU A C 1
ATOM 2021 O O . GLU A 1 251 ? 6.024 -15.162 -20.300 1.00 96.81 251 GLU A O 1
ATOM 2026 N N . GLU A 1 252 ? 5.328 -13.740 -21.894 1.00 97.62 252 GLU A N 1
ATOM 2027 C CA . GLU A 1 252 ? 6.567 -13.760 -22.683 1.00 97.62 252 GLU A CA 1
ATOM 2028 C C . GLU A 1 252 ? 7.685 -12.906 -22.067 1.00 97.62 252 GLU A C 1
ATOM 2030 O O . GLU A 1 252 ? 8.827 -13.360 -21.950 1.00 97.62 252 GLU A O 1
ATOM 2035 N N . PHE A 1 253 ? 7.373 -11.676 -21.651 1.00 97.81 253 PHE A N 1
ATOM 2036 C CA . PHE A 1 253 ? 8.399 -10.685 -21.317 1.00 97.81 253 PHE A CA 1
ATOM 2037 C C . PHE A 1 253 ? 8.516 -10.374 -19.826 1.00 97.81 253 PHE A C 1
ATOM 2039 O O . PHE A 1 253 ? 9.590 -9.972 -19.390 1.00 97.81 253 PHE A O 1
ATOM 2046 N N . ILE A 1 254 ? 7.456 -10.556 -19.034 1.00 97.50 254 ILE A N 1
ATOM 2047 C CA . ILE A 1 254 ? 7.412 -10.080 -17.639 1.00 97.50 254 ILE A CA 1
ATOM 2048 C C . ILE A 1 254 ? 7.503 -11.238 -16.645 1.00 97.50 254 ILE A C 1
ATOM 2050 O O . ILE A 1 254 ? 8.304 -11.190 -15.711 1.00 97.50 254 ILE A O 1
ATOM 2054 N N . LEU A 1 255 ? 6.727 -12.302 -16.865 1.00 97.00 255 LEU A N 1
ATOM 2055 C CA . LEU A 1 255 ? 6.545 -13.414 -15.929 1.00 97.00 255 LEU A CA 1
ATOM 2056 C C . LEU A 1 255 ? 7.868 -14.042 -15.471 1.00 97.00 255 LEU A C 1
ATOM 2058 O O . LEU A 1 255 ? 8.003 -14.420 -14.308 1.00 97.00 255 LEU A O 1
ATOM 2062 N N . LYS A 1 256 ? 8.864 -14.138 -16.359 1.00 97.38 256 LYS A N 1
ATOM 2063 C CA . LYS A 1 256 ? 10.185 -14.679 -16.005 1.00 97.38 256 LYS A CA 1
ATOM 2064 C C . LYS A 1 256 ? 10.873 -13.897 -14.881 1.00 97.38 256 LYS A C 1
ATOM 2066 O O . LYS A 1 256 ? 11.546 -14.520 -14.068 1.00 97.38 256 LYS A O 1
ATOM 2071 N N . HIS A 1 257 ? 10.670 -12.584 -14.787 1.00 97.12 257 HIS A N 1
ATOM 2072 C CA . HIS A 1 257 ? 11.263 -11.756 -13.735 1.00 97.12 257 HIS A CA 1
ATOM 2073 C C . HIS A 1 257 ? 10.459 -11.850 -12.429 1.00 97.12 257 HIS A C 1
ATOM 2075 O O . HIS A 1 257 ? 11.054 -11.978 -11.358 1.00 97.12 257 HIS A O 1
ATOM 2081 N N . ASP A 1 258 ? 9.124 -11.908 -12.506 1.00 96.19 258 ASP A N 1
ATOM 2082 C CA . ASP A 1 258 ? 8.266 -12.179 -11.338 1.00 96.19 258 ASP A CA 1
ATOM 2083 C C . ASP A 1 258 ? 8.585 -13.541 -10.707 1.00 96.19 258 ASP A C 1
ATOM 2085 O O . ASP A 1 258 ? 8.624 -13.678 -9.480 1.00 96.19 258 ASP A O 1
ATOM 2089 N N . LEU A 1 259 ? 8.879 -14.549 -11.537 1.00 96.81 259 LEU A N 1
ATOM 2090 C CA . LEU A 1 259 ? 9.294 -15.873 -11.078 1.00 96.81 259 LEU A CA 1
ATOM 2091 C C . LEU A 1 259 ? 10.592 -15.824 -10.259 1.00 96.81 259 LEU A C 1
ATOM 2093 O O . LEU A 1 259 ? 10.707 -16.579 -9.292 1.00 96.81 259 LEU A O 1
ATOM 2097 N N . VAL A 1 260 ? 11.533 -14.925 -10.571 1.00 96.38 260 VAL A N 1
ATOM 2098 C CA . VAL A 1 260 ? 12.758 -14.764 -9.767 1.00 96.38 260 VAL A CA 1
ATOM 2099 C C . VAL A 1 260 ? 12.427 -14.230 -8.375 1.00 96.38 260 VAL A C 1
ATOM 2101 O O . VAL A 1 260 ? 12.860 -14.814 -7.381 1.00 96.38 260 VAL A O 1
ATOM 2104 N N . SER A 1 261 ? 11.597 -13.189 -8.279 1.00 93.25 261 SER A N 1
ATOM 2105 C CA . SER A 1 261 ? 11.105 -12.676 -6.992 1.00 93.25 261 SER A CA 1
ATOM 2106 C C . SER A 1 261 ? 10.369 -13.761 -6.199 1.00 93.25 261 SER A C 1
ATOM 2108 O O . SER A 1 261 ? 10.599 -13.931 -4.999 1.00 93.25 261 SER A O 1
ATOM 2110 N N . SER A 1 262 ? 9.540 -14.556 -6.883 1.00 93.62 262 SER A N 1
ATOM 2111 C CA . SER A 1 262 ? 8.805 -15.678 -6.292 1.00 93.62 262 SER A CA 1
ATOM 2112 C C . SER A 1 262 ? 9.721 -16.788 -5.758 1.00 93.62 262 SER A C 1
ATOM 2114 O O . SER A 1 262 ? 9.359 -17.472 -4.807 1.00 93.62 262 SER A O 1
ATOM 2116 N N . ALA A 1 263 ? 10.916 -16.961 -6.329 1.00 95.88 263 ALA A N 1
ATOM 2117 C CA . ALA A 1 263 ? 11.889 -17.948 -5.869 1.00 95.88 263 ALA A CA 1
ATOM 2118 C C . ALA A 1 263 ? 12.657 -17.488 -4.618 1.00 95.88 263 ALA A C 1
ATOM 2120 O O . ALA A 1 263 ? 13.162 -18.324 -3.868 1.00 95.88 263 ALA A O 1
ATOM 2121 N N . VAL A 1 264 ? 12.751 -16.174 -4.386 1.00 96.25 264 VAL A N 1
ATOM 2122 C CA . VAL A 1 264 ? 13.440 -15.597 -3.221 1.00 96.25 264 VAL A CA 1
ATOM 2123 C C . VAL A 1 264 ? 12.525 -15.508 -2.004 1.00 96.25 264 VAL A C 1
ATOM 2125 O O . VAL A 1 264 ? 12.960 -15.781 -0.883 1.00 96.25 264 VAL A O 1
ATOM 2128 N N . PHE A 1 265 ? 11.260 -15.139 -2.201 1.00 95.38 265 PHE A N 1
ATOM 2129 C CA . PHE A 1 265 ? 10.307 -14.972 -1.108 1.00 95.38 265 PHE A CA 1
ATOM 2130 C C . PHE A 1 265 ? 9.383 -16.186 -0.993 1.00 95.38 265 PHE A C 1
ATOM 2132 O O . PHE A 1 265 ? 8.829 -16.613 -1.993 1.00 95.38 265 PHE A O 1
ATOM 2139 N N . PRO A 1 266 ? 9.161 -16.759 0.204 1.00 94.38 266 PRO A N 1
ATOM 2140 C CA . PRO A 1 266 ? 8.353 -17.973 0.351 1.00 94.38 266 PRO A CA 1
ATOM 2141 C C . PRO A 1 266 ? 6.863 -17.749 0.071 1.00 94.38 266 PRO A C 1
ATOM 2143 O O . PRO A 1 266 ? 6.163 -18.691 -0.287 1.00 94.38 266 PRO A O 1
ATOM 2146 N N . HIS A 1 267 ? 6.389 -16.516 0.226 1.00 96.50 267 HIS A N 1
ATOM 2147 C CA . HIS A 1 267 ? 5.023 -16.094 -0.040 1.00 96.50 267 HIS A CA 1
ATOM 2148 C C . HIS A 1 267 ? 5.057 -14.721 -0.699 1.00 96.50 267 HIS A C 1
ATOM 2150 O O . HIS A 1 267 ? 5.891 -13.892 -0.334 1.00 96.50 267 HIS A O 1
ATOM 2156 N N . ILE A 1 268 ? 4.146 -14.477 -1.638 1.00 96.06 268 ILE A N 1
ATOM 2157 C CA . ILE A 1 268 ? 4.023 -13.181 -2.313 1.00 96.06 268 ILE A CA 1
ATOM 2158 C C . ILE A 1 268 ? 2.582 -12.675 -2.284 1.00 96.06 268 ILE A C 1
ATOM 2160 O O . ILE A 1 268 ? 1.621 -13.457 -2.344 1.00 96.06 268 ILE A O 1
ATOM 2164 N N . HIS A 1 269 ? 2.452 -11.352 -2.208 1.00 96.81 269 HIS A N 1
ATOM 2165 C CA . HIS A 1 269 ? 1.218 -10.630 -2.482 1.00 96.81 269 HIS A CA 1
ATOM 2166 C C . HIS A 1 269 ? 1.299 -10.034 -3.891 1.00 96.81 269 HIS A C 1
ATOM 2168 O O . HIS A 1 269 ? 2.077 -9.115 -4.131 1.00 96.81 269 HIS A O 1
ATOM 2174 N N . MET A 1 270 ? 0.482 -10.538 -4.819 1.00 96.19 270 MET A N 1
ATOM 2175 C CA . MET A 1 270 ? 0.337 -9.947 -6.154 1.00 96.19 270 MET A CA 1
ATOM 2176 C C . MET A 1 270 ? -0.765 -8.889 -6.161 1.00 96.19 270 MET A C 1
ATOM 2178 O O . MET A 1 270 ? -1.927 -9.221 -5.937 1.00 96.19 270 MET A O 1
ATOM 2182 N N . HIS A 1 271 ? -0.413 -7.647 -6.489 1.00 94.19 271 HIS A N 1
ATOM 2183 C CA . HIS A 1 271 ? -1.345 -6.526 -6.640 1.00 94.19 271 HIS A CA 1
ATOM 2184 C C . HIS A 1 271 ? -1.437 -6.120 -8.117 1.00 94.19 271 HIS A C 1
ATOM 2186 O O . HIS A 1 271 ? -0.662 -5.274 -8.561 1.00 94.19 271 HIS A O 1
ATOM 2192 N N . PRO A 1 272 ? -2.354 -6.726 -8.899 1.00 87.81 272 PRO A N 1
ATOM 2193 C CA . PRO A 1 272 ? -2.518 -6.429 -10.315 1.00 87.81 272 PRO A CA 1
ATOM 2194 C C . PRO A 1 272 ? -3.565 -5.340 -10.593 1.00 87.81 272 PRO A C 1
ATOM 2196 O O . PRO A 1 272 ? -4.116 -5.310 -11.690 1.00 87.81 272 PRO A O 1
ATOM 2199 N N . CYS A 1 273 ? -3.943 -4.505 -9.614 1.00 85.50 273 CYS A N 1
ATOM 2200 C CA . CYS A 1 273 ? -5.068 -3.567 -9.742 1.00 85.50 273 CYS A CA 1
ATOM 2201 C C . CYS A 1 273 ? -6.353 -4.258 -10.294 1.00 85.50 273 CYS A C 1
ATOM 2203 O O . CYS A 1 273 ? -7.031 -3.737 -11.175 1.00 85.50 273 CYS A O 1
ATOM 2205 N N . SER A 1 274 ? -6.654 -5.477 -9.824 1.00 85.38 274 SER A N 1
ATOM 2206 C CA . SER A 1 274 ? -7.796 -6.319 -10.239 1.00 85.38 274 SER A CA 1
ATOM 2207 C C . SER A 1 274 ? -7.880 -6.704 -11.730 1.00 85.38 274 SER A C 1
ATOM 2209 O O . SER A 1 274 ? -8.938 -7.155 -12.167 1.00 85.38 274 SER A O 1
ATOM 2211 N N . GLY A 1 275 ? -6.813 -6.584 -12.525 1.00 90.25 275 GLY A N 1
ATOM 2212 C CA . GLY A 1 275 ? -6.795 -7.029 -13.926 1.00 90.25 275 GLY A CA 1
ATOM 2213 C C . GLY A 1 275 ? -7.083 -8.524 -14.099 1.00 90.25 275 GLY A C 1
ATOM 2214 O O . GLY A 1 275 ? -6.270 -9.327 -13.633 1.00 90.25 275 GLY A O 1
ATOM 2215 N N . PRO A 1 276 ? -8.169 -8.946 -14.785 1.00 91.50 276 PRO A N 1
ATOM 2216 C CA . PRO A 1 276 ? -8.517 -10.365 -14.892 1.00 91.50 276 PRO A CA 1
ATOM 2217 C C . PRO A 1 276 ? -7.423 -11.216 -15.535 1.00 91.50 276 PRO A C 1
ATOM 2219 O O . PRO A 1 276 ? -7.099 -12.296 -15.046 1.00 91.50 276 PRO A O 1
ATOM 2222 N N . HIS A 1 277 ? -6.824 -10.733 -16.623 1.00 89.31 277 HIS A N 1
ATOM 2223 C CA . HIS A 1 277 ? -5.819 -11.479 -17.377 1.00 89.31 277 HIS A CA 1
ATOM 2224 C C . HIS A 1 277 ? -4.567 -11.767 -16.550 1.00 89.31 277 HIS A C 1
ATOM 2226 O O . HIS A 1 277 ? -4.074 -12.895 -16.558 1.00 89.31 277 HIS A O 1
ATOM 2232 N N . VAL A 1 278 ? -4.091 -10.782 -15.791 1.00 89.19 278 VAL A N 1
ATOM 2233 C CA . VAL A 1 278 ? -2.921 -10.930 -14.917 1.00 89.19 278 VAL A CA 1
ATOM 2234 C C . VAL A 1 278 ? -3.277 -11.725 -13.667 1.00 89.19 278 VAL A C 1
ATOM 2236 O O . VAL A 1 278 ? -2.486 -12.562 -13.239 1.00 89.19 278 VAL A O 1
ATOM 2239 N N . PHE A 1 279 ? -4.474 -11.545 -13.105 1.00 94.50 279 PHE A N 1
ATOM 2240 C CA . PHE A 1 279 ? -4.958 -12.374 -12.000 1.00 94.50 279 PHE A CA 1
ATOM 2241 C C . PHE A 1 279 ? -4.897 -13.865 -12.365 1.00 94.50 279 PHE A C 1
ATOM 2243 O O . PHE A 1 279 ? -4.316 -14.666 -11.635 1.00 94.50 279 PHE A O 1
ATOM 2250 N N . TYR A 1 280 ? -5.419 -14.251 -13.533 1.00 95.75 280 TYR A N 1
ATOM 2251 C CA . TYR A 1 280 ? -5.360 -15.643 -13.977 1.00 95.75 280 TYR A CA 1
ATOM 2252 C C . TYR A 1 280 ? -3.942 -16.109 -14.314 1.00 95.75 280 TYR A C 1
ATOM 2254 O O . TYR A 1 280 ? -3.575 -17.224 -13.940 1.00 95.75 280 TYR A O 1
ATOM 2262 N N . ALA A 1 281 ? -3.139 -15.280 -14.989 1.00 95.31 281 ALA A N 1
ATOM 2263 C CA . ALA A 1 281 ? -1.763 -15.633 -15.336 1.00 95.31 281 ALA A CA 1
ATOM 2264 C C . ALA A 1 281 ? -0.907 -15.867 -14.081 1.00 95.31 281 ALA A C 1
ATOM 2266 O O . ALA A 1 281 ? -0.259 -16.904 -13.951 1.00 95.31 281 ALA A O 1
ATOM 2267 N N . THR A 1 282 ? -0.968 -14.955 -13.112 1.00 95.25 282 THR A N 1
ATOM 2268 C CA . THR A 1 282 ? -0.220 -15.066 -11.854 1.00 95.25 282 THR A CA 1
ATOM 2269 C C . THR A 1 282 ? -0.671 -16.289 -11.052 1.00 95.25 282 THR A C 1
ATOM 2271 O O . THR A 1 282 ? 0.169 -17.091 -10.655 1.00 95.25 282 THR A O 1
ATOM 2274 N N . LEU A 1 283 ? -1.980 -16.532 -10.906 1.00 96.06 283 LEU A N 1
ATOM 2275 C CA . LEU A 1 283 ? -2.500 -17.724 -10.217 1.00 96.06 283 LEU A CA 1
ATOM 2276 C C . LEU A 1 283 ? -2.154 -19.055 -10.885 1.00 96.06 283 LEU A C 1
ATOM 2278 O O . LEU A 1 283 ? -2.192 -20.086 -10.208 1.00 96.06 283 LEU A O 1
ATOM 2282 N N . LYS A 1 284 ? -1.909 -19.050 -12.196 1.00 97.00 284 LYS A N 1
ATOM 2283 C CA . LYS A 1 284 ? -1.511 -20.227 -12.971 1.00 97.00 284 LYS A CA 1
ATOM 2284 C C . LYS A 1 284 ? -0.019 -20.515 -12.827 1.00 97.00 284 LYS A C 1
ATOM 2286 O O . LYS A 1 284 ? 0.353 -21.683 -12.749 1.00 97.00 284 LYS A O 1
ATOM 2291 N N . HIS A 1 285 ? 0.814 -19.476 -12.820 1.00 96.94 285 HIS A N 1
ATOM 2292 C CA . HIS A 1 285 ? 2.259 -19.623 -13.012 1.00 96.94 285 HIS A CA 1
ATOM 2293 C C . HIS A 1 285 ? 3.104 -19.367 -11.767 1.00 96.94 285 HIS A C 1
ATOM 2295 O O . HIS A 1 285 ? 4.173 -19.960 -11.652 1.00 96.94 285 HIS A O 1
ATOM 2301 N N . LEU A 1 286 ? 2.655 -18.527 -10.831 1.00 96.50 286 LEU A N 1
ATOM 2302 C CA . LEU A 1 286 ? 3.407 -18.224 -9.613 1.00 96.50 286 LEU A CA 1
ATOM 2303 C C . LEU A 1 286 ? 2.991 -19.195 -8.489 1.00 96.50 286 LEU A C 1
ATOM 2305 O O . LEU A 1 286 ? 1.861 -19.131 -7.995 1.00 96.50 286 LEU A O 1
ATOM 2309 N N . PRO A 1 287 ? 3.879 -20.109 -8.059 1.00 94.38 287 PRO A N 1
ATOM 2310 C CA . PRO A 1 287 ? 3.502 -21.251 -7.222 1.00 94.38 287 PRO A CA 1
ATOM 2311 C C . PRO A 1 287 ? 3.212 -20.892 -5.758 1.00 94.38 287 PRO A C 1
ATOM 2313 O O . PRO A 1 287 ? 2.643 -21.699 -5.025 1.00 94.38 287 PRO A O 1
ATOM 2316 N N . ASN A 1 288 ? 3.620 -19.705 -5.316 1.00 96.25 288 ASN A N 1
ATOM 2317 C CA . ASN A 1 288 ? 3.634 -19.281 -3.918 1.00 96.25 288 ASN A CA 1
ATOM 2318 C C . ASN A 1 288 ? 2.845 -17.987 -3.661 1.00 96.25 288 ASN A C 1
ATOM 2320 O O . ASN A 1 288 ? 3.071 -17.310 -2.652 1.00 96.25 288 ASN A O 1
ATOM 2324 N N . ILE A 1 289 ? 1.904 -17.645 -4.547 1.00 97.06 289 ILE A N 1
ATOM 2325 C CA . ILE A 1 289 ? 0.926 -16.595 -4.256 1.00 97.06 289 ILE A CA 1
ATOM 2326 C C . ILE A 1 289 ? 0.178 -16.982 -2.990 1.00 97.06 289 ILE A C 1
ATOM 2328 O O . ILE A 1 289 ? -0.460 -18.032 -2.926 1.00 97.06 289 ILE A O 1
ATOM 2332 N N . ALA A 1 290 ? 0.243 -16.106 -1.997 1.00 97.69 290 ALA A N 1
ATOM 2333 C CA . ALA A 1 290 ? -0.481 -16.260 -0.745 1.00 97.69 290 ALA A CA 1
ATOM 2334 C C . ALA A 1 290 ? -1.499 -15.133 -0.535 1.00 97.69 290 ALA A C 1
ATOM 2336 O O . ALA A 1 290 ? -2.361 -15.235 0.335 1.00 97.69 290 ALA A O 1
ATOM 2337 N N . SER A 1 291 ? -1.427 -14.085 -1.357 1.00 97.56 291 SER A N 1
ATOM 2338 C CA . SER A 1 291 ? -2.345 -12.957 -1.346 1.00 97.56 291 SER A CA 1
ATOM 2339 C C . SER A 1 291 ? -2.499 -12.378 -2.755 1.00 97.56 291 SER A C 1
ATOM 2341 O O . SER A 1 291 ? -1.521 -12.277 -3.500 1.00 97.56 291 SER A O 1
ATOM 2343 N N . THR A 1 292 ? -3.717 -12.016 -3.144 1.00 96.81 292 THR A N 1
ATOM 2344 C CA . THR A 1 292 ? -3.999 -11.333 -4.414 1.00 96.81 292 THR A CA 1
ATOM 2345 C C . THR A 1 292 ? -5.206 -10.410 -4.287 1.00 96.81 292 THR A C 1
ATOM 2347 O O . THR A 1 292 ? -5.813 -10.331 -3.219 1.00 96.81 292 THR A O 1
ATOM 2350 N N . GLU A 1 293 ? -5.566 -9.706 -5.356 1.00 95.00 293 GLU A N 1
ATOM 2351 C CA . GLU A 1 293 ? -6.607 -8.688 -5.326 1.00 95.00 293 GLU A CA 1
ATOM 2352 C C . GLU A 1 293 ? -7.671 -8.885 -6.395 1.00 95.00 293 GLU A C 1
ATOM 2354 O O . GLU A 1 293 ? -7.401 -9.336 -7.509 1.00 95.00 293 GLU A O 1
ATOM 2359 N N . ALA A 1 294 ? -8.893 -8.510 -6.037 1.00 94.75 294 ALA A N 1
ATOM 2360 C CA . ALA A 1 294 ? -10.033 -8.462 -6.934 1.00 94.75 294 ALA A CA 1
ATOM 2361 C C . ALA A 1 294 ? -10.985 -7.357 -6.495 1.00 94.75 294 ALA A C 1
ATOM 2363 O O . ALA A 1 294 ? -10.937 -6.881 -5.363 1.00 94.75 294 ALA A O 1
ATOM 2364 N N . GLY A 1 295 ? -11.928 -7.018 -7.358 1.00 92.62 295 GLY A N 1
ATOM 2365 C CA . GLY A 1 295 ? -12.982 -6.081 -7.020 1.00 92.62 295 GLY A CA 1
ATOM 2366 C C . GLY A 1 295 ? -13.369 -5.237 -8.212 1.00 92.62 295 GLY A C 1
ATOM 2367 O O . GLY A 1 295 ? -12.570 -4.982 -9.106 1.00 92.62 295 GLY A O 1
ATOM 2368 N N . SER A 1 296 ? -14.639 -4.851 -8.245 1.00 88.88 296 SER A N 1
ATOM 2369 C CA . SER A 1 296 ? -15.184 -4.083 -9.354 1.00 88.88 296 SER A CA 1
ATOM 2370 C C . SER A 1 296 ? -14.712 -2.636 -9.300 1.00 88.88 296 SER A C 1
ATOM 2372 O O . SER A 1 296 ? -14.903 -1.963 -8.294 1.00 88.88 296 SER A O 1
ATOM 2374 N N . MET A 1 297 ? -14.156 -2.148 -10.401 1.00 83.81 297 MET A N 1
ATOM 2375 C CA . MET A 1 297 ? -13.899 -0.726 -10.625 1.00 83.81 297 MET A CA 1
ATOM 2376 C C . MET A 1 297 ? -14.755 -0.274 -11.809 1.00 83.81 297 MET A C 1
ATOM 2378 O O . MET A 1 297 ? -14.647 -0.841 -12.897 1.00 83.81 297 MET A O 1
ATOM 2382 N N . GLU A 1 298 ? -15.637 0.701 -11.597 1.00 76.25 298 GLU A N 1
ATOM 2383 C CA . GLU A 1 298 ? -16.431 1.330 -12.658 1.00 76.25 298 GLU A CA 1
ATOM 2384 C C . GLU A 1 298 ? -15.594 2.329 -13.469 1.00 76.25 298 GLU A C 1
ATOM 2386 O O . GLU A 1 298 ? -15.952 2.663 -14.605 1.00 76.25 298 GLU A O 1
ATOM 2391 N N . SER A 1 299 ? -14.469 2.793 -12.914 1.00 67.75 299 SER A N 1
ATOM 2392 C CA . SER A 1 299 ? -13.521 3.656 -13.614 1.00 67.75 299 SER A CA 1
ATOM 2393 C C . SER A 1 299 ? -13.146 3.104 -14.994 1.00 67.75 299 SER A C 1
ATOM 2395 O O . SER A 1 299 ? -12.607 2.007 -15.145 1.00 67.75 299 SER A O 1
ATOM 2397 N N . ARG A 1 300 ? -13.350 3.936 -16.024 1.00 64.06 300 ARG A N 1
ATOM 2398 C CA . ARG A 1 300 ? -13.006 3.639 -17.429 1.00 64.06 300 ARG A CA 1
ATOM 2399 C C . ARG A 1 300 ? -11.504 3.468 -17.677 1.00 64.06 300 ARG A C 1
ATOM 2401 O O . ARG A 1 300 ? -11.117 3.169 -18.800 1.00 64.06 300 ARG A O 1
ATOM 2408 N N . MET A 1 301 ? -10.670 3.724 -16.670 1.00 55.47 301 MET A N 1
ATOM 2409 C CA . MET A 1 301 ? -9.220 3.573 -16.764 1.00 55.47 301 MET A CA 1
ATOM 2410 C C . MET A 1 301 ? -8.744 2.132 -16.550 1.00 55.47 301 MET A C 1
ATOM 2412 O O . MET A 1 301 ? -7.607 1.830 -16.898 1.00 55.47 301 MET A O 1
ATOM 2416 N N . ALA A 1 302 ? -9.579 1.245 -16.002 1.00 61.78 302 ALA A N 1
ATOM 2417 C CA . ALA A 1 302 ? -9.240 -0.167 -15.863 1.00 61.78 302 ALA A CA 1
ATOM 2418 C C . ALA A 1 302 ? -9.590 -0.935 -17.150 1.00 61.78 302 ALA A C 1
ATOM 2420 O O . ALA A 1 302 ? -10.658 -0.725 -17.730 1.00 61.78 302 ALA A O 1
ATOM 2421 N N . ALA A 1 303 ? -8.739 -1.878 -17.571 1.00 65.12 303 ALA A N 1
ATOM 2422 C CA . ALA A 1 303 ? -8.971 -2.785 -18.708 1.00 65.12 303 ALA A CA 1
ATOM 2423 C C . ALA A 1 303 ? -10.052 -3.858 -18.416 1.00 65.12 303 ALA A C 1
ATOM 2425 O O . ALA A 1 303 ? -10.009 -4.978 -18.923 1.00 65.12 303 ALA A O 1
ATOM 2426 N N . GLY A 1 304 ? -11.027 -3.517 -17.572 1.00 81.38 304 GLY A N 1
ATOM 2427 C CA . GLY A 1 304 ? -11.870 -4.449 -16.839 1.00 81.38 304 GLY A CA 1
ATOM 2428 C C . GLY A 1 304 ? -11.319 -4.733 -15.443 1.00 81.38 304 GLY A C 1
ATOM 2429 O O . GLY A 1 304 ? -10.230 -4.305 -15.070 1.00 81.38 304 GLY A O 1
ATOM 2430 N N . SER A 1 305 ? -12.111 -5.444 -14.651 1.00 90.50 305 SER A N 1
ATOM 2431 C CA . SER A 1 305 ? -11.721 -5.887 -13.317 1.00 90.50 305 SER A CA 1
ATOM 2432 C C . SER A 1 305 ? -12.316 -7.258 -13.031 1.00 90.50 305 SER A C 1
ATOM 2434 O O . SER A 1 305 ? -13.440 -7.550 -13.450 1.00 90.50 305 SER A O 1
ATOM 2436 N N . ILE A 1 306 ? -11.563 -8.118 -12.345 1.00 93.25 306 ILE A N 1
ATOM 2437 C CA . ILE A 1 306 ? -12.074 -9.411 -11.909 1.00 93.25 306 ILE A CA 1
ATOM 2438 C C . ILE A 1 306 ? -13.003 -9.188 -10.724 1.00 93.25 306 ILE A C 1
ATOM 2440 O O . ILE A 1 306 ? -12.663 -8.531 -9.737 1.00 93.25 306 ILE A O 1
ATOM 2444 N N . ARG A 1 307 ? -14.217 -9.720 -10.834 1.00 93.25 307 ARG A N 1
ATOM 2445 C CA . ARG A 1 307 ? -15.210 -9.595 -9.773 1.00 93.25 307 ARG A CA 1
ATOM 2446 C C . ARG A 1 307 ? -14.871 -10.527 -8.615 1.00 93.25 307 ARG A C 1
ATOM 2448 O O . ARG A 1 307 ? -14.300 -11.594 -8.808 1.00 93.25 307 ARG A O 1
ATOM 2455 N N . VAL A 1 308 ? -15.298 -10.159 -7.409 1.00 94.06 308 VAL A N 1
ATOM 2456 C CA . VAL A 1 308 ? -15.040 -10.939 -6.186 1.00 94.06 308 VAL A CA 1
ATOM 2457 C C . VAL A 1 308 ? -15.571 -12.376 -6.283 1.00 94.06 308 VAL A C 1
ATOM 2459 O O . VAL A 1 308 ? -14.901 -13.306 -5.853 1.00 94.06 308 VAL A O 1
ATOM 2462 N N . ASP A 1 309 ? -16.755 -12.586 -6.867 1.00 94.25 309 ASP A N 1
ATOM 2463 C CA . ASP A 1 309 ? -17.343 -13.921 -7.053 1.00 94.25 309 ASP A CA 1
ATOM 2464 C C . ASP A 1 309 ? -16.526 -14.798 -8.005 1.00 94.25 309 ASP A C 1
ATOM 2466 O O . ASP A 1 309 ? -16.287 -15.972 -7.723 1.00 94.25 309 ASP A O 1
ATOM 2470 N N . GLU A 1 310 ? -16.065 -14.212 -9.104 1.00 95.25 310 GLU A N 1
ATOM 2471 C CA . GLU A 1 310 ? -15.197 -14.881 -10.068 1.00 95.25 310 GLU A CA 1
ATOM 2472 C C . GLU A 1 310 ? -13.825 -15.206 -9.459 1.00 95.25 310 GLU A C 1
ATOM 2474 O O . GLU A 1 310 ? -13.353 -16.338 -9.565 1.00 95.25 310 GLU A O 1
ATOM 2479 N N . ALA A 1 311 ? -13.228 -14.253 -8.739 1.00 96.00 311 ALA A N 1
ATOM 2480 C CA . ALA A 1 311 ? -11.961 -14.442 -8.046 1.00 96.00 311 ALA A CA 1
ATOM 2481 C C . ALA A 1 311 ? -12.049 -15.560 -7.000 1.00 96.00 311 ALA A C 1
ATOM 2483 O O . ALA A 1 311 ? -11.223 -16.467 -7.009 1.00 96.00 311 ALA A O 1
ATOM 2484 N N . LEU A 1 312 ? -13.073 -15.561 -6.139 1.00 95.69 312 LEU A N 1
ATOM 2485 C CA . LEU A 1 312 ? -13.279 -16.625 -5.149 1.00 95.69 312 LEU A CA 1
ATOM 2486 C C . LEU A 1 312 ? -13.460 -17.998 -5.812 1.00 95.69 312 LEU A C 1
ATOM 2488 O O . LEU A 1 312 ? -12.876 -18.979 -5.349 1.00 95.69 312 LEU A O 1
ATOM 2492 N N . ALA A 1 313 ? -14.211 -18.075 -6.916 1.00 95.75 313 ALA A N 1
ATOM 2493 C CA . ALA A 1 313 ? -14.366 -19.315 -7.674 1.00 95.75 313 ALA A CA 1
ATOM 2494 C C . ALA A 1 313 ? -13.028 -19.804 -8.258 1.00 95.75 313 ALA A C 1
ATOM 2496 O O . ALA A 1 313 ? -12.722 -20.994 -8.183 1.00 95.75 313 ALA A O 1
ATOM 2497 N N . ALA A 1 314 ? -12.213 -18.890 -8.789 1.00 96.25 314 ALA A N 1
ATOM 2498 C CA . ALA A 1 314 ? -10.891 -19.197 -9.320 1.00 96.25 314 ALA A CA 1
ATOM 2499 C C . ALA A 1 314 ? -9.905 -19.623 -8.221 1.00 96.25 314 ALA A C 1
ATOM 2501 O O . ALA A 1 314 ? -9.113 -20.546 -8.422 1.00 96.25 314 ALA A O 1
ATOM 2502 N N . LEU A 1 315 ? -9.933 -18.982 -7.049 1.00 96.06 315 LEU A N 1
ATOM 2503 C CA . LEU A 1 315 ? -9.109 -19.356 -5.897 1.00 96.06 315 LEU A CA 1
ATOM 2504 C C . LEU A 1 315 ? -9.487 -20.743 -5.363 1.00 96.06 315 LEU A C 1
ATOM 2506 O O . LEU A 1 315 ? -8.593 -21.531 -5.035 1.00 96.06 315 LEU A O 1
ATOM 2510 N N . GLY A 1 316 ? -10.782 -21.068 -5.334 1.00 94.50 316 GLY A N 1
ATOM 2511 C CA . GLY A 1 316 ? -11.290 -22.327 -4.800 1.00 94.50 316 GLY A CA 1
ATOM 2512 C C . GLY A 1 316 ? -10.905 -22.495 -3.329 1.00 94.50 316 GLY A C 1
ATOM 2513 O O . GLY A 1 316 ? -11.035 -21.572 -2.534 1.00 94.50 316 GLY A O 1
ATOM 2514 N N . ASN A 1 317 ? -10.377 -23.666 -2.967 1.00 93.94 317 ASN A N 1
ATOM 2515 C CA . ASN A 1 317 ? -9.933 -23.961 -1.597 1.00 93.94 317 ASN A CA 1
ATOM 2516 C C . ASN A 1 317 ? -8.454 -23.621 -1.341 1.00 93.94 317 ASN A C 1
ATOM 2518 O O . ASN A 1 317 ? -7.894 -24.039 -0.325 1.00 93.94 317 ASN A O 1
ATOM 2522 N N . ARG A 1 318 ? -7.778 -22.935 -2.274 1.00 95.62 318 ARG A N 1
ATOM 2523 C CA . ARG A 1 318 ? -6.369 -22.570 -2.089 1.00 95.62 318 ARG A CA 1
ATOM 2524 C C . ARG A 1 318 ? -6.238 -21.605 -0.906 1.00 95.62 318 ARG A C 1
ATOM 2526 O O . ARG A 1 318 ? -7.099 -20.742 -0.737 1.00 95.62 318 ARG A O 1
ATOM 2533 N N . PRO A 1 319 ? -5.171 -21.700 -0.094 1.00 95.88 319 PRO A N 1
ATOM 2534 C CA . PRO A 1 319 ? -4.983 -20.849 1.077 1.00 95.88 319 PRO A CA 1
ATOM 2535 C C . PRO A 1 319 ? -4.483 -19.446 0.690 1.00 95.88 319 PRO A C 1
ATOM 2537 O O . PRO A 1 319 ? -3.481 -18.971 1.211 1.00 95.88 319 PRO A O 1
ATOM 2540 N N . ILE A 1 320 ? -5.182 -18.778 -0.225 1.00 97.25 320 ILE A N 1
ATOM 2541 C CA . ILE A 1 320 ? -4.829 -17.462 -0.760 1.00 97.25 320 ILE A CA 1
ATOM 2542 C C . ILE A 1 320 ? -5.770 -16.426 -0.150 1.00 97.25 320 ILE A C 1
ATOM 2544 O O . ILE A 1 320 ? -6.987 -16.599 -0.180 1.00 97.25 320 ILE A O 1
ATOM 2548 N N . LEU A 1 321 ? -5.199 -15.372 0.427 1.00 97.25 321 LEU A N 1
ATOM 2549 C CA . LEU A 1 321 ? -5.925 -14.197 0.892 1.00 97.25 321 LEU A CA 1
ATOM 2550 C C . LEU A 1 321 ? -6.404 -13.371 -0.308 1.00 97.25 321 LEU A C 1
ATOM 2552 O O . LEU A 1 321 ? -5.611 -13.016 -1.176 1.00 97.25 321 LEU A O 1
ATOM 2556 N N . LEU A 1 322 ? -7.695 -13.053 -0.347 1.00 97.00 322 LEU A N 1
ATOM 2557 C CA . LEU A 1 322 ? -8.258 -12.117 -1.310 1.00 97.00 322 LEU A CA 1
ATOM 2558 C C . LEU A 1 322 ? -8.411 -10.732 -0.673 1.00 97.00 322 LEU A C 1
ATOM 2560 O O . LEU A 1 322 ? -9.224 -10.550 0.232 1.00 97.00 322 LEU A O 1
ATOM 2564 N N . ASN A 1 323 ? -7.674 -9.743 -1.164 1.00 96.19 323 ASN A N 1
ATOM 2565 C CA . ASN A 1 323 ? -7.887 -8.344 -0.804 1.00 96.19 323 ASN A CA 1
ATOM 2566 C C . ASN A 1 323 ? -8.887 -7.757 -1.796 1.00 96.19 323 ASN A C 1
ATOM 2568 O O . ASN A 1 323 ? -8.613 -7.624 -2.988 1.00 96.19 323 ASN A O 1
ATOM 2572 N N . VAL A 1 324 ? -10.079 -7.452 -1.306 1.00 95.31 324 VAL A N 1
ATOM 2573 C CA . VAL A 1 324 ? -11.137 -6.856 -2.109 1.00 95.31 324 VAL A CA 1
ATOM 2574 C C . VAL A 1 324 ? -10.911 -5.352 -2.167 1.00 95.31 324 VAL A C 1
ATOM 2576 O O . VAL A 1 324 ? -10.981 -4.689 -1.138 1.00 95.31 324 VAL A O 1
ATOM 2579 N N . GLY A 1 325 ? -10.668 -4.819 -3.360 1.00 92.75 325 GLY A N 1
ATOM 2580 C CA . GLY A 1 325 ? -10.612 -3.386 -3.640 1.00 92.75 325 GLY A CA 1
ATOM 2581 C C . GLY A 1 325 ? -11.661 -3.036 -4.684 1.00 92.75 325 GLY A C 1
ATOM 2582 O O . GLY A 1 325 ? -11.493 -3.378 -5.853 1.00 92.75 325 GLY A O 1
ATOM 2583 N N . GLN A 1 326 ? -12.765 -2.401 -4.283 1.00 91.56 326 GLN A N 1
ATOM 2584 C CA . GLN A 1 326 ? -13.868 -2.134 -5.214 1.00 91.56 326 GLN A CA 1
ATOM 2585 C C . GLN A 1 326 ? -14.580 -0.801 -4.986 1.00 91.56 326 GLN A C 1
ATOM 2587 O O . GLN A 1 326 ? -14.721 -0.306 -3.864 1.00 91.56 326 GLN A O 1
ATOM 2592 N N . GLU A 1 327 ? -15.094 -0.266 -6.084 1.00 92.38 327 GLU A N 1
ATOM 2593 C CA . GLU A 1 327 ? -15.971 0.890 -6.118 1.00 92.38 327 GLU A CA 1
ATOM 2594 C C . GLU A 1 327 ? -17.405 0.473 -5.770 1.00 92.38 327 GLU A C 1
ATOM 2596 O O . GLU A 1 327 ? -17.924 -0.539 -6.251 1.00 92.38 327 GLU A O 1
ATOM 2601 N N . LEU A 1 328 ? -18.050 1.245 -4.894 1.00 92.19 328 LEU A N 1
ATOM 2602 C CA . LEU A 1 328 ? -19.411 0.965 -4.450 1.00 92.19 328 LEU A CA 1
ATOM 2603 C C . LEU A 1 328 ? -20.437 1.663 -5.349 1.00 92.19 328 LEU A C 1
ATOM 2605 O O . LEU A 1 328 ? -20.356 2.882 -5.524 1.00 92.19 328 LEU A O 1
ATOM 2609 N N . PRO A 1 329 ? -21.454 0.935 -5.847 1.00 90.75 329 PRO A N 1
ATOM 2610 C CA . PRO A 1 329 ? -22.525 1.540 -6.625 1.00 90.75 329 PRO A CA 1
ATOM 2611 C C . PRO A 1 329 ? -23.373 2.471 -5.754 1.00 90.75 329 PRO A C 1
ATOM 2613 O O . PRO A 1 329 ? -23.816 2.103 -4.660 1.00 90.75 329 PRO A O 1
ATOM 2616 N N . GLU A 1 330 ? -23.643 3.670 -6.265 1.00 90.62 330 GLU A N 1
ATOM 2617 C CA . GLU A 1 330 ? -24.397 4.695 -5.546 1.00 90.62 330 GLU A CA 1
ATOM 2618 C C . GLU A 1 330 ? -25.798 4.203 -5.140 1.00 90.62 330 GLU A C 1
ATOM 2620 O O . GLU A 1 330 ? -26.557 3.654 -5.943 1.00 90.62 330 GLU A O 1
ATOM 2625 N N . GLY A 1 331 ? -26.142 4.388 -3.863 1.00 93.31 331 GLY A N 1
ATOM 2626 C CA . GLY A 1 331 ? -27.430 3.996 -3.288 1.00 93.31 331 GLY A CA 1
ATOM 2627 C C . GLY A 1 331 ? -27.555 2.512 -2.932 1.00 93.31 331 GLY A C 1
ATOM 2628 O O . GLY A 1 331 ? -28.575 2.119 -2.367 1.00 93.31 331 GLY A O 1
ATOM 2629 N N . LYS A 1 332 ? -26.545 1.687 -3.233 1.00 94.50 332 LYS A N 1
ATOM 2630 C CA . LYS A 1 332 ? -26.513 0.245 -2.928 1.00 94.50 332 LYS A CA 1
ATOM 2631 C C . LYS A 1 332 ? -25.317 -0.151 -2.066 1.00 94.50 332 LYS A C 1
ATOM 2633 O O . LYS A 1 332 ? -25.022 -1.336 -1.928 1.00 94.50 332 LYS A O 1
ATOM 2638 N N . GLU A 1 333 ? -24.638 0.823 -1.468 1.00 95.69 333 GLU A N 1
ATOM 2639 C CA . GLU A 1 333 ? -23.354 0.626 -0.794 1.00 95.69 333 GLU A CA 1
ATOM 2640 C C . GLU A 1 333 ? -23.461 -0.411 0.338 1.00 95.69 333 GLU A C 1
ATOM 2642 O O . GLU A 1 333 ? -22.684 -1.360 0.389 1.00 95.69 333 GLU A O 1
ATOM 2647 N N . TYR A 1 334 ? -24.485 -0.296 1.190 1.00 96.94 334 TYR A N 1
ATOM 2648 C CA . TYR A 1 334 ? -24.722 -1.233 2.295 1.00 96.94 334 TYR A CA 1
ATOM 2649 C C . TYR A 1 334 ? -24.998 -2.665 1.825 1.00 96.94 334 TYR A C 1
ATOM 2651 O O . TYR A 1 334 ? -24.391 -3.606 2.329 1.00 96.94 334 TYR A O 1
ATOM 2659 N N . GLU A 1 335 ? -25.896 -2.834 0.853 1.00 96.50 335 GLU A N 1
ATOM 2660 C CA . GLU A 1 335 ? -26.272 -4.150 0.322 1.00 96.50 335 GLU A CA 1
ATOM 2661 C C . GLU A 1 335 ? -25.072 -4.845 -0.326 1.00 96.50 335 GLU A C 1
ATOM 2663 O O . GLU A 1 335 ? -24.876 -6.050 -0.165 1.00 96.50 335 GLU A O 1
ATOM 2668 N N . PHE A 1 336 ? -24.246 -4.074 -1.036 1.00 94.06 336 PHE A N 1
ATOM 2669 C CA . PHE A 1 336 ? -23.069 -4.583 -1.722 1.00 94.06 336 PHE A CA 1
ATOM 2670 C C . PHE A 1 336 ? -21.998 -5.052 -0.731 1.00 94.06 336 PHE A C 1
ATOM 2672 O O . PHE A 1 336 ? -21.487 -6.161 -0.883 1.00 94.06 336 PHE A O 1
ATOM 2679 N N . ILE A 1 337 ? -21.728 -4.261 0.316 1.00 95.62 337 ILE A N 1
ATOM 2680 C CA . ILE A 1 337 ? -20.803 -4.643 1.391 1.00 95.62 337 ILE A CA 1
ATOM 2681 C C . ILE A 1 337 ? -21.328 -5.868 2.147 1.00 95.62 337 ILE A C 1
ATOM 2683 O O . ILE A 1 337 ? -20.577 -6.812 2.366 1.00 95.62 337 ILE A O 1
ATOM 2687 N N . CYS A 1 338 ? -22.615 -5.904 2.509 1.00 95.56 338 CYS A N 1
ATOM 2688 C CA . CYS A 1 338 ? -23.195 -7.050 3.220 1.00 95.56 338 CYS A CA 1
ATOM 2689 C C . CYS A 1 338 ? -23.117 -8.334 2.388 1.00 95.56 338 CYS A C 1
ATOM 2691 O O . CYS A 1 338 ? -22.824 -9.397 2.925 1.00 95.56 338 CYS A O 1
ATOM 2693 N N . ARG A 1 339 ? -23.316 -8.243 1.068 1.00 94.56 339 ARG A N 1
ATOM 2694 C CA . ARG A 1 339 ? -23.151 -9.385 0.162 1.00 94.56 339 ARG A CA 1
ATOM 2695 C C . ARG A 1 339 ? -21.714 -9.904 0.146 1.00 94.56 339 ARG A C 1
ATOM 2697 O O . ARG A 1 339 ? -21.518 -11.111 0.058 1.00 94.56 339 ARG A O 1
ATOM 2704 N N . ASP A 1 340 ? -20.719 -9.026 0.212 1.00 93.69 340 ASP A N 1
ATOM 2705 C CA . ASP A 1 340 ? -19.325 -9.455 0.333 1.00 93.69 340 ASP A CA 1
ATOM 2706 C C . ASP A 1 340 ? -19.032 -10.040 1.705 1.00 93.69 340 ASP A C 1
ATOM 2708 O O . ASP A 1 340 ? -18.418 -11.098 1.782 1.00 93.69 340 ASP A O 1
ATOM 2712 N N . ILE A 1 341 ? -19.542 -9.422 2.772 1.00 93.44 341 ILE A N 1
ATOM 2713 C CA . ILE A 1 341 ? -19.499 -9.969 4.132 1.00 93.44 341 ILE A CA 1
ATOM 2714 C C . ILE A 1 341 ? -20.076 -11.384 4.175 1.00 93.44 341 ILE A C 1
ATOM 2716 O O . ILE A 1 341 ? -19.475 -12.282 4.748 1.00 93.44 341 ILE A O 1
ATOM 2720 N N . ASP A 1 342 ? -21.174 -11.639 3.478 1.00 93.06 342 ASP A N 1
ATOM 2721 C CA . ASP A 1 342 ? -21.773 -12.970 3.421 1.00 93.06 342 ASP A CA 1
ATOM 2722 C C . ASP A 1 342 ? -20.870 -14.014 2.763 1.00 93.06 342 ASP A C 1
ATOM 2724 O O . ASP A 1 342 ? -20.930 -15.196 3.109 1.00 93.06 342 ASP A O 1
ATOM 2728 N N . ARG A 1 343 ? -19.985 -13.580 1.860 1.00 89.69 343 ARG A N 1
ATOM 2729 C CA . ARG A 1 343 ? -18.969 -14.441 1.247 1.00 89.69 343 ARG A CA 1
ATOM 2730 C C . ARG A 1 343 ? -17.838 -14.770 2.224 1.00 89.69 343 ARG A C 1
ATOM 2732 O O . ARG A 1 343 ? -17.257 -15.846 2.081 1.00 89.69 343 ARG A O 1
ATOM 2739 N N . TYR A 1 344 ? -17.583 -13.954 3.254 1.00 81.56 344 TYR A N 1
ATOM 2740 C CA . TYR A 1 344 ? -16.606 -14.289 4.304 1.00 81.56 344 TYR A CA 1
ATOM 2741 C C . TYR A 1 344 ? -16.914 -15.621 4.981 1.00 81.56 344 TYR A C 1
ATOM 2743 O O . TYR A 1 344 ? -16.000 -16.382 5.273 1.00 81.56 344 TYR A O 1
ATOM 2751 N N . ALA A 1 345 ? -18.193 -15.947 5.183 1.00 76.00 345 ALA A N 1
ATOM 2752 C CA . ALA A 1 345 ? -18.578 -17.221 5.789 1.00 76.00 345 ALA A CA 1
ATOM 2753 C C . ALA A 1 345 ? -18.114 -18.436 4.967 1.00 76.00 345 ALA A C 1
ATOM 2755 O O . ALA A 1 345 ? -17.910 -19.515 5.517 1.00 76.00 345 ALA A O 1
ATOM 2756 N N . SER A 1 346 ? -17.956 -18.259 3.652 1.00 80.31 346 SER A N 1
ATOM 2757 C CA . SER A 1 346 ? -17.436 -19.289 2.749 1.00 80.31 346 SER A CA 1
ATOM 2758 C C . SER A 1 346 ? -15.912 -19.259 2.599 1.00 80.31 346 SER A C 1
ATOM 2760 O O . SER A 1 346 ? -15.327 -20.265 2.206 1.00 80.31 346 SER A O 1
ATOM 2762 N N . SER A 1 347 ? -15.262 -18.140 2.938 1.00 86.25 347 SER A N 1
ATOM 2763 C CA . SER A 1 347 ? -13.807 -17.983 2.927 1.00 86.25 347 SER A CA 1
ATOM 2764 C C . SER A 1 347 ? -13.367 -16.916 3.931 1.00 86.25 347 SER A C 1
ATOM 2766 O O . SER A 1 347 ? -13.478 -15.716 3.681 1.00 86.25 347 SER A O 1
ATOM 2768 N N . TRP A 1 348 ? -12.782 -17.349 5.049 1.00 90.88 348 TRP A N 1
ATOM 2769 C CA . TRP A 1 348 ? -12.190 -16.445 6.047 1.00 90.88 348 TRP A CA 1
ATOM 2770 C C . TRP A 1 348 ? -10.973 -15.669 5.519 1.00 90.88 348 TRP A C 1
ATOM 2772 O O . TRP A 1 348 ? -10.490 -14.741 6.165 1.00 90.88 348 TRP A O 1
ATOM 2782 N N . ARG A 1 349 ? -10.476 -16.040 4.336 1.00 95.44 349 ARG A N 1
ATOM 2783 C CA . ARG A 1 349 ? -9.300 -15.473 3.675 1.00 95.44 349 ARG A CA 1
ATOM 2784 C C . ARG A 1 349 ? -9.685 -14.297 2.790 1.00 95.44 349 ARG A C 1
ATOM 2786 O O . ARG A 1 349 ? -9.391 -14.289 1.599 1.00 95.44 349 ARG A O 1
ATOM 2793 N N . MET A 1 350 ? -10.353 -13.308 3.369 1.00 95.25 350 MET A N 1
ATOM 2794 C CA . MET A 1 350 ? -10.722 -12.089 2.658 1.00 95.25 350 MET A CA 1
ATOM 2795 C C . MET A 1 350 ? -10.479 -10.867 3.535 1.00 95.25 350 MET A C 1
ATOM 2797 O O . MET A 1 350 ? -10.668 -10.935 4.741 1.00 95.25 350 MET A O 1
ATOM 2801 N N . ILE A 1 351 ? -10.066 -9.748 2.965 1.00 95.19 351 ILE A N 1
ATOM 2802 C CA . ILE A 1 351 ? -10.179 -8.421 3.587 1.00 95.19 351 ILE A CA 1
ATOM 2803 C C . ILE A 1 351 ? -10.781 -7.481 2.556 1.00 95.19 351 ILE A C 1
ATOM 2805 O O . ILE A 1 351 ? -10.754 -7.799 1.368 1.00 95.19 351 ILE A O 1
ATOM 2809 N N . ALA A 1 352 ? -11.349 -6.353 2.975 1.00 95.38 352 ALA A N 1
ATOM 2810 C CA . ALA A 1 352 ? -12.003 -5.471 2.024 1.00 95.38 352 ALA A CA 1
ATOM 2811 C C . ALA A 1 352 ? -11.766 -3.987 2.294 1.00 95.38 352 ALA A C 1
ATOM 2813 O O . ALA A 1 352 ? -11.915 -3.494 3.414 1.00 95.38 352 ALA A O 1
ATOM 2814 N N . ALA A 1 353 ? -11.460 -3.286 1.211 1.00 95.31 353 ALA A N 1
ATOM 2815 C CA . ALA A 1 353 ? -11.429 -1.850 1.093 1.00 95.31 353 ALA A CA 1
ATOM 2816 C C . ALA A 1 353 ? -12.408 -1.421 -0.004 1.00 95.31 353 ALA A C 1
ATOM 2818 O O . ALA A 1 353 ? -12.455 -1.979 -1.104 1.00 95.31 353 ALA A O 1
ATOM 2819 N N . TYR A 1 354 ? -13.203 -0.411 0.312 1.00 95.06 354 TYR A N 1
ATOM 2820 C CA . TYR A 1 354 ? -14.254 0.089 -0.546 1.00 95.06 354 TYR A CA 1
ATOM 2821 C C . TYR A 1 354 ? -14.120 1.589 -0.737 1.00 95.06 354 TYR A C 1
ATOM 2823 O O . TYR A 1 354 ? -13.850 2.333 0.209 1.00 95.06 354 TYR A O 1
ATOM 2831 N N . THR A 1 355 ? -14.381 2.042 -1.955 1.00 91.00 355 THR A N 1
ATOM 2832 C CA . THR A 1 355 ? -14.384 3.465 -2.287 1.00 91.00 355 THR A CA 1
ATOM 2833 C C . THR A 1 355 ? -15.724 3.840 -2.890 1.00 91.00 355 THR A C 1
ATOM 2835 O O . THR A 1 355 ? -16.210 3.188 -3.809 1.00 91.00 355 THR A O 1
ATOM 2838 N N . GLY A 1 356 ? -16.349 4.898 -2.382 1.00 88.62 356 GLY A N 1
ATOM 2839 C CA . GLY A 1 356 ? -17.475 5.508 -3.080 1.00 88.62 356 GLY A CA 1
ATOM 2840 C C . GLY A 1 356 ? -16.935 6.503 -4.103 1.00 88.62 356 GLY A C 1
ATOM 2841 O O . GLY A 1 356 ? -16.394 7.525 -3.678 1.00 88.62 356 GLY A O 1
ATOM 2842 N N . PRO A 1 357 ? -17.087 6.277 -5.421 1.00 82.25 357 PRO A N 1
ATOM 2843 C CA . PRO A 1 357 ? -16.503 7.159 -6.441 1.00 82.25 357 PRO A CA 1
ATOM 2844 C C . PRO A 1 357 ? -17.031 8.602 -6.356 1.00 82.25 357 PRO A C 1
ATOM 2846 O O . PRO A 1 357 ? -16.359 9.546 -6.765 1.00 82.25 357 PRO A O 1
ATOM 2849 N N . ASN A 1 358 ? -18.216 8.781 -5.763 1.00 86.94 358 ASN A N 1
ATOM 2850 C CA . ASN A 1 358 ? -18.869 10.076 -5.568 1.00 86.94 358 ASN A CA 1
ATOM 2851 C C . ASN A 1 358 ? -18.795 10.601 -4.124 1.00 86.94 358 ASN A C 1
ATOM 2853 O O . ASN A 1 358 ? -19.352 11.661 -3.840 1.00 86.94 358 ASN A O 1
ATOM 2857 N N . TRP A 1 359 ? -18.160 9.876 -3.200 1.00 91.62 359 TRP A N 1
ATOM 2858 C CA . TRP A 1 359 ? -18.054 10.306 -1.808 1.00 91.62 359 TRP A CA 1
ATOM 2859 C C . TRP A 1 359 ? -16.978 11.381 -1.656 1.00 91.62 359 TRP A C 1
ATOM 2861 O O . TRP A 1 359 ? -15.834 11.187 -2.065 1.00 91.62 359 TRP A O 1
ATOM 2871 N N . LEU A 1 360 ? -17.351 12.498 -1.037 1.00 91.31 360 LEU A N 1
ATOM 2872 C CA . LEU A 1 360 ? -16.495 13.651 -0.757 1.00 91.31 360 LEU A CA 1
ATOM 2873 C C . LEU A 1 360 ? -16.336 13.861 0.755 1.00 91.31 360 LEU A C 1
ATOM 2875 O O . LEU A 1 360 ? -17.027 13.232 1.559 1.00 91.31 360 LEU A O 1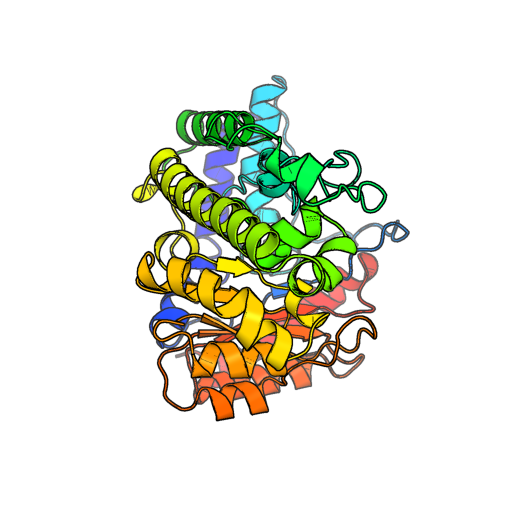
ATOM 2879 N N . ARG A 1 361 ? -15.506 14.829 1.164 1.00 88.81 361 ARG A N 1
ATOM 2880 C CA . ARG A 1 361 ? -15.303 15.162 2.591 1.00 88.81 361 ARG A CA 1
ATOM 2881 C C . ARG A 1 361 ? -16.589 15.526 3.328 1.00 88.81 361 ARG A C 1
ATOM 2883 O O . ARG A 1 361 ? -16.737 15.230 4.513 1.00 88.81 361 ARG A O 1
ATOM 2890 N N . LYS A 1 362 ? -17.550 16.143 2.640 1.00 89.94 362 LYS A N 1
ATOM 2891 C CA . LYS A 1 362 ? -18.881 16.440 3.197 1.00 89.94 362 LYS A CA 1
ATOM 2892 C C . LYS A 1 362 ? -19.691 15.177 3.543 1.00 89.94 362 LYS A C 1
ATOM 2894 O O . LYS A 1 362 ? -20.579 15.244 4.391 1.00 89.94 362 LYS A O 1
ATOM 2899 N N . ASP A 1 363 ? -19.394 14.040 2.908 1.00 91.94 363 ASP A N 1
ATOM 2900 C CA . ASP A 1 363 ? -20.150 12.788 3.032 1.00 91.94 363 ASP A CA 1
ATOM 2901 C C . ASP A 1 363 ? -19.640 11.897 4.172 1.00 91.94 363 ASP A C 1
ATOM 2903 O O . ASP A 1 363 ? -20.242 10.866 4.467 1.00 91.94 363 ASP A O 1
ATOM 2907 N N . ARG A 1 364 ? -18.582 12.305 4.882 1.00 91.38 364 ARG A N 1
ATOM 2908 C CA . ARG A 1 364 ? -17.958 11.512 5.952 1.00 91.38 364 ARG A CA 1
ATOM 2909 C C . ARG A 1 364 ? -18.917 11.001 7.014 1.00 91.38 364 ARG A C 1
ATOM 2911 O O . ARG A 1 364 ? -18.795 9.867 7.468 1.00 91.38 364 ARG A O 1
ATOM 2918 N N . ARG A 1 365 ? -19.925 11.803 7.368 1.00 91.88 365 ARG A N 1
ATOM 2919 C CA . ARG A 1 365 ? -20.987 11.367 8.282 1.00 91.88 365 ARG A CA 1
ATOM 2920 C C . ARG A 1 365 ? -21.766 10.170 7.725 1.00 91.88 365 ARG A C 1
ATOM 2922 O O . ARG A 1 365 ? -21.937 9.197 8.447 1.00 91.88 365 ARG A O 1
ATOM 2929 N N . LYS A 1 366 ? -22.182 10.220 6.453 1.00 93.06 366 LYS A N 1
ATOM 2930 C CA . LYS A 1 366 ? -22.870 9.107 5.773 1.00 93.06 366 LYS A CA 1
ATOM 2931 C C . LYS A 1 366 ? -21.980 7.862 5.739 1.00 93.06 366 LYS A C 1
ATOM 2933 O O . LYS A 1 366 ? -22.473 6.765 5.975 1.00 93.06 366 LYS A O 1
ATOM 2938 N N . ILE A 1 367 ? -20.687 8.030 5.458 1.00 93.75 367 ILE A N 1
ATOM 2939 C CA . ILE A 1 367 ? -19.724 6.921 5.381 1.00 93.75 367 ILE A CA 1
ATOM 2940 C C . ILE A 1 367 ? -19.544 6.253 6.753 1.00 93.75 367 ILE A C 1
ATOM 2942 O O . ILE A 1 367 ? -19.587 5.030 6.832 1.00 93.75 367 ILE A O 1
ATOM 2946 N N . ARG A 1 368 ? -19.439 7.023 7.844 1.00 93.06 368 ARG A N 1
ATOM 2947 C CA . ARG A 1 368 ? -19.433 6.465 9.209 1.00 93.06 368 ARG A CA 1
ATOM 2948 C C . ARG A 1 368 ? -20.721 5.732 9.555 1.00 93.06 368 ARG A C 1
ATOM 2950 O O . ARG A 1 368 ? -20.680 4.638 10.108 1.00 93.06 368 ARG A O 1
ATOM 2957 N N . ASP A 1 369 ? -21.870 6.328 9.242 1.00 94.56 369 ASP A N 1
ATOM 2958 C CA . ASP A 1 369 ? -23.166 5.697 9.507 1.00 94.56 369 ASP A CA 1
ATOM 2959 C C . ASP A 1 369 ? -23.282 4.365 8.739 1.00 94.56 369 ASP A C 1
ATOM 2961 O O . ASP A 1 369 ? -23.821 3.388 9.257 1.00 94.56 369 ASP A O 1
ATOM 2965 N N . LEU A 1 370 ? -22.726 4.296 7.525 1.00 96.12 370 LEU A N 1
ATOM 2966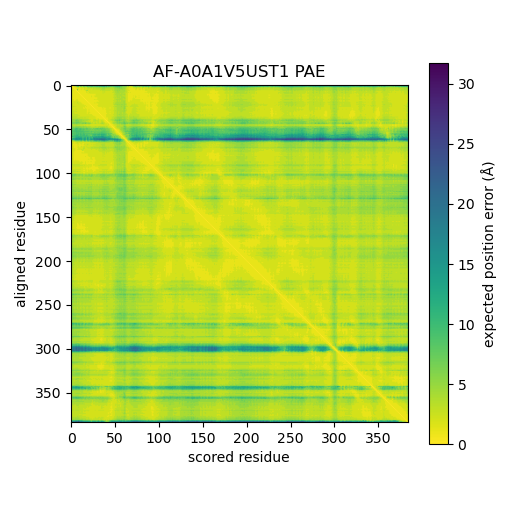 C CA . LEU A 1 370 ? -22.588 3.055 6.767 1.00 96.12 370 LEU A CA 1
ATOM 2967 C C . LEU A 1 370 ? -21.643 2.059 7.457 1.00 96.12 370 LEU A C 1
ATOM 2969 O O . LEU A 1 370 ? -22.013 0.895 7.585 1.00 96.12 370 LEU A O 1
ATOM 2973 N N . HIS A 1 371 ? -20.473 2.508 7.921 1.00 95.00 371 HIS A N 1
ATOM 2974 C CA . HIS A 1 371 ? -19.497 1.681 8.642 1.00 95.00 371 HIS A CA 1
ATOM 2975 C C . HIS A 1 371 ? -20.135 0.982 9.851 1.00 95.00 371 HIS A C 1
ATOM 2977 O O . HIS A 1 371 ? -20.151 -0.244 9.935 1.00 95.00 371 HIS A O 1
ATOM 2983 N N . ARG A 1 372 ? -20.816 1.748 10.708 1.00 94.88 372 ARG A N 1
ATOM 2984 C CA . ARG A 1 372 ? -21.488 1.231 11.915 1.00 94.88 372 ARG A CA 1
ATOM 2985 C C . ARG A 1 372 ? -22.582 0.222 11.601 1.00 94.88 372 ARG A C 1
ATOM 2987 O O . ARG A 1 372 ? -22.665 -0.812 12.251 1.00 94.88 372 ARG A O 1
ATOM 2994 N N . ARG A 1 373 ? -23.394 0.481 10.573 1.00 97.12 373 ARG A N 1
ATOM 2995 C CA . ARG A 1 373 ? -24.417 -0.476 10.121 1.00 97.12 373 ARG A CA 1
ATOM 2996 C C . ARG A 1 373 ? -23.799 -1.789 9.645 1.00 97.12 373 ARG A C 1
ATOM 2998 O O . ARG A 1 373 ? -24.417 -2.843 9.787 1.00 97.12 373 ARG A O 1
ATOM 3005 N N . VAL A 1 374 ? -22.621 -1.727 9.028 1.00 96.31 374 VAL A N 1
ATOM 3006 C CA . VAL A 1 374 ? -21.881 -2.911 8.585 1.00 96.31 374 VAL A CA 1
ATOM 3007 C C . VAL A 1 374 ? -21.297 -3.671 9.778 1.00 96.31 374 VAL A C 1
ATOM 3009 O O . VAL A 1 374 ? -21.419 -4.894 9.826 1.00 96.31 374 VAL A O 1
ATOM 3012 N N . ASP A 1 375 ? -20.733 -2.974 10.762 1.00 95.12 375 ASP A N 1
ATOM 3013 C CA . ASP A 1 375 ? -20.265 -3.591 12.006 1.00 95.12 375 ASP A CA 1
ATOM 3014 C C . ASP A 1 375 ? -21.401 -4.280 12.771 1.00 95.12 375 ASP A C 1
ATOM 3016 O O . ASP A 1 375 ? -21.243 -5.415 13.225 1.00 95.12 375 ASP A O 1
ATOM 3020 N N . GLU A 1 376 ? -22.563 -3.631 12.878 1.00 96.12 376 GLU A N 1
ATOM 3021 C CA . GLU A 1 376 ? -23.773 -4.208 13.472 1.00 96.12 376 GLU A CA 1
ATOM 3022 C C . GLU A 1 376 ? -24.213 -5.467 12.720 1.00 96.12 376 GLU A C 1
ATOM 3024 O O . GLU A 1 376 ? -24.485 -6.492 13.345 1.00 96.12 376 GLU A O 1
ATOM 3029 N N . TYR A 1 377 ? -24.238 -5.413 11.384 1.00 96.44 377 TYR A N 1
ATOM 3030 C CA . TYR A 1 377 ? -24.573 -6.560 10.543 1.00 96.44 377 TYR A CA 1
ATOM 3031 C C . TYR A 1 377 ? -23.621 -7.737 10.776 1.00 96.44 377 TYR A C 1
ATOM 3033 O O . TYR A 1 377 ? -24.066 -8.861 11.014 1.00 96.44 377 TYR A O 1
ATOM 3041 N N . PHE A 1 378 ? -22.310 -7.478 10.750 1.00 95.00 378 PHE A N 1
ATOM 3042 C CA . PHE A 1 378 ? -21.297 -8.500 10.993 1.00 95.00 378 PHE A CA 1
ATOM 3043 C C . PHE A 1 378 ? -21.441 -9.095 12.396 1.00 95.00 378 PHE A C 1
ATOM 3045 O O . PHE A 1 378 ? -21.463 -10.313 12.544 1.00 95.00 378 PHE A O 1
ATOM 3052 N N . SER A 1 379 ? -21.609 -8.250 13.415 1.00 93.31 379 SER A N 1
ATOM 3053 C CA . SER A 1 379 ? -21.742 -8.678 14.812 1.00 93.31 379 SER A CA 1
ATOM 3054 C C . SER A 1 379 ? -22.991 -9.529 15.035 1.00 93.31 379 SER A C 1
ATOM 3056 O O . SER A 1 379 ? -22.924 -10.545 15.714 1.00 93.31 379 SER A O 1
ATOM 3058 N N . GLN A 1 380 ? -24.128 -9.170 14.433 1.00 94.50 380 GLN A N 1
ATOM 3059 C CA . GLN A 1 380 ? -25.364 -9.955 14.539 1.00 94.50 380 GLN A CA 1
ATOM 3060 C C . GLN A 1 380 ? -25.263 -11.322 13.858 1.00 94.50 380 GLN A C 1
ATOM 3062 O O . GLN A 1 380 ? -25.916 -12.272 14.289 1.00 94.50 380 GLN A O 1
ATOM 3067 N N . LYS A 1 381 ? -24.492 -11.416 12.770 1.00 94.00 381 LYS A N 1
ATOM 3068 C CA . LYS A 1 381 ? -24.425 -12.621 11.939 1.00 94.00 381 LYS A CA 1
ATOM 3069 C C . LYS A 1 381 ? -23.282 -13.566 12.313 1.00 94.00 381 LYS A C 1
ATOM 3071 O O . LYS A 1 381 ? -23.438 -14.776 12.173 1.00 94.00 381 LYS A O 1
ATOM 3076 N N . TYR A 1 382 ? -22.155 -13.016 12.759 1.00 90.62 382 TYR A N 1
ATOM 3077 C CA . TYR A 1 382 ? -20.897 -13.736 12.990 1.00 90.62 382 TYR A CA 1
ATOM 3078 C C . TYR A 1 382 ? -20.254 -13.442 14.349 1.00 90.62 382 TYR A C 1
ATOM 3080 O O . TYR A 1 382 ? -19.257 -14.080 14.685 1.00 90.62 382 TYR A O 1
ATOM 3088 N N . GLY A 1 383 ? -20.791 -12.493 15.123 1.00 83.69 383 GLY A N 1
ATOM 3089 C CA . GLY A 1 383 ? -20.375 -12.298 16.508 1.00 83.69 383 GLY A CA 1
ATOM 3090 C C . GLY A 1 383 ? -20.733 -13.535 17.330 1.00 83.69 383 GLY A C 1
ATOM 3091 O O . GLY A 1 383 ? -21.861 -14.020 17.255 1.00 83.69 383 GLY A O 1
ATOM 3092 N N . ASN A 1 384 ? -19.751 -14.064 18.060 1.00 61.41 384 ASN A N 1
ATOM 3093 C CA . ASN A 1 384 ? -19.945 -15.179 18.991 1.00 61.41 384 ASN A CA 1
ATOM 3094 C C . ASN A 1 384 ? -20.672 -14.740 20.261 1.00 61.41 384 ASN A C 1
ATOM 3096 O O . ASN A 1 384 ? -20.330 -13.650 20.777 1.00 61.41 384 ASN A O 1
#
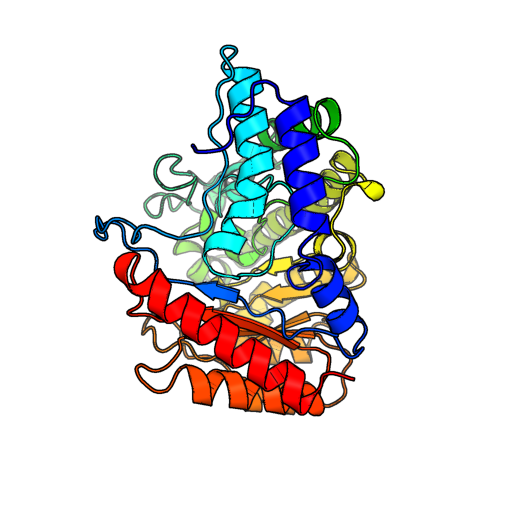
Radius of gyration: 21.37 Å; Cα contacts (8 Å, |Δi|>4): 665; chains: 1; bounding box: 53×48×57 Å

Foldseek 3Di:
DFAEDAFLVSLQVVLVVVCVVPVLQAPLVLQVCLLVLHDDQFQQEAEDEDDDPPFPDDFDPDFDDQGHYPYPDPVRSVSSCQSSCQCVSVSLPHHGPQAAELAQDACQQLQLLVFQFDSVVSRQGDLVQADDLVVSVPDDQGDCVGGCNVVSLVVLVVCPVSHDLSHAHEYYCHEALLSSVCSNRPPVLVCCCVVPVPSLLVSSLSSLVSSVNSLVVSCVSNDPSRHRPCSNQAAEHHAQCCQVDALCCCVPRPVVSVQVVLVVHQAYEYENVQRPSVLVSCLVRRPHYQEYEFEADPDPPGNGGHHPVNSCVSCPPPSHAYEYEYEADPPCNLVVLVVVLVCCVVTVRYHYYYYHNNGGSHCSVVSSVSVVVSRVSCCVPPND

Sequence (384 aa):
MNLQLKSLSEAIQWTLQTFQAHPERDYDTAFELAYKGLPRPWPVIYLSEWFRTDDTTLAPPGEWTLPEIAIRDPEEARLAALAVNLMRPLAMDNPVHFGFPTGFGPGTLAASLGARVMPEFGYTPDPSFAPTLDEVLALPEPDMESGLLPAIRKQIGEFKQHFPPEFKIHLSDLQGPFNLAHAVLGTNIFYAPYDDPEKFDRFMDRVMRHWIDVHQSLRSWIGEDRLTFEDRTLPKIAECSVNLVSTEFYEEFILKHDLVSSAVFPHIHMHPCSGPHVFYATLKHLPNIASTEAGSMESRMAAGSIRVDEALAALGNRPILLNVGQELPEGKEYEFICRDIDRYASSWRMIAAYTGPNWLRKDRRKIRDLHRRVDEYFSQKYGN

Solvent-accessible surface area (backbone atoms only — not comparable to full-atom values): 20712 Å² total; per-residue (Å²): 132,82,55,69,32,66,44,43,66,54,22,48,52,52,38,53,54,51,50,68,74,37,63,75,27,42,36,56,64,49,49,51,29,15,63,70,52,34,85,59,89,53,78,56,51,38,72,40,60,45,90,52,96,84,66,78,60,65,66,67,89,91,55,70,72,76,64,45,78,64,37,85,52,68,68,51,35,50,54,22,48,55,47,44,53,46,56,53,38,53,50,44,70,20,40,29,62,69,45,46,77,49,48,63,32,74,18,36,49,24,30,30,69,69,20,56,56,34,68,95,64,43,22,31,48,39,84,86,49,56,54,52,71,69,63,55,68,70,45,77,84,64,56,77,77,28,58,47,41,50,60,34,55,50,50,50,50,52,49,62,74,76,45,61,65,83,57,19,41,42,68,44,59,61,45,12,56,66,32,34,48,34,44,31,21,27,81,50,52,81,47,35,56,78,78,41,45,68,61,38,50,57,49,52,52,51,44,39,53,47,50,52,52,50,55,54,47,52,51,62,71,61,29,82,79,21,39,42,63,57,64,69,56,35,55,61,39,32,30,51,56,63,50,78,52,54,60,64,54,38,63,73,74,44,45,69,57,55,49,52,56,55,72,74,37,86,29,29,22,46,37,34,75,15,20,49,59,56,50,52,49,46,70,72,69,47,93,41,62,37,27,36,47,23,16,42,59,83,59,87,85,51,86,51,43,27,38,55,70,59,47,49,62,72,52,57,89,54,83,42,24,38,40,33,50,28,51,42,57,88,97,42,46,66,63,56,51,50,55,53,55,60,47,36,82,81,40,36,26,49,47,44,37,37,32,32,81,84,32,42,54,68,40,46,65,60,52,30,56,50,47,52,54,49,49,51,50,42,40,74,74,66,44,129